Protein AF-A0A439V0Y8-F1 (afdb_monomer_lite)

Radius of gyration: 28.92 Å; chains: 1; bounding box: 135×44×62 Å

Sequence (377 aa):
MAKAGSPAAAAAKPGKGKKSKKAKKAPLSSTEKAANKLKADHRAAIRSSFTKAGFHRVTGVSDREFTYENQKTDLDDVFVYENVVVLAEYTCAQASNVGDHLKLKKHIYDKILADPEAFLTFLAAKFPASADQLASGYHVQQTIVKILYCSRYDFEEKYKINVPAPVYMDYAAVRYFAAVSDAVRKSSRFELLHFLAIDDSQVGVNGKIDVATPSKNYSGSLLPEAHSHFDKGFKIVTFYADPDALLRTSYVLRKDGWRDSMNLYQRMISKSKVEAIRTYLKKQKRVFINNIIVTLPPEVQPLNKKLETVDSATLKQTAPVTIKLPDRPNSIGIVDGQHRVFAYHETDNDDSQIALLRVQQNLLVTGIIYPSNLPDI

Foldseek 3Di:
DDDDDDDDDDDDDDDDDDDPDDPDPDDDDPVRVVVVVLQVVLVCLQVLLLVLLPWDKQPPQAPDWDADPNQIDGFRIWTDDQLEIEGEDEDADDQVCVLVVLVSCLVVLVVCVVCVLVVLVVSCVVRVVRNCVNNVLEDSVLHHYAYEYEYADDYDCVSCVVRVRHQYCYNLNSVQSSQVSLQQGNLCNLVVCVSSVHFQQSGDDPSDRDPDFDKDKWKWKWAAPVVVPDPPQKIKIKTWDFLVLCSFAEDEAAPSHPDDDPPQHDHRRDNVLLVVLLVVCVVVVDADPDAFEKEAELPWFWADPVRDGDDSNPDPGMDITMTIGGSHYHGIYTSDDVSVSSSLHAGPPGDPSSVVSRGPDIHIYIYIRDHPPDDDD

pLDDT: mean 87.05, std 14.92, range [29.89, 98.56]

Structure (mmCIF, N/CA/C/O backbone):
data_AF-A0A439V0Y8-F1
#
_entry.id   AF-A0A439V0Y8-F1
#
loop_
_atom_site.group_PDB
_atom_site.id
_atom_site.type_symbol
_atom_site.label_atom_id
_atom_site.label_alt_id
_atom_site.label_comp_id
_atom_site.label_asym_id
_atom_site.label_entity_id
_atom_site.label_seq_id
_atom_site.pdbx_PDB_ins_code
_atom_site.Cartn_x
_atom_site.Cartn_y
_atom_site.Cartn_z
_atom_site.occupancy
_atom_site.B_iso_or_equiv
_atom_site.auth_seq_id
_atom_site.auth_comp_id
_atom_site.auth_asym_id
_atom_site.auth_atom_id
_atom_site.pdbx_PDB_model_num
ATOM 1 N N . MET A 1 1 ? 101.087 -8.012 -28.545 1.00 41.88 1 MET A N 1
ATOM 2 C CA . MET A 1 1 ? 100.286 -6.792 -28.296 1.00 41.88 1 MET A CA 1
ATOM 3 C C . MET A 1 1 ? 98.825 -7.187 -28.182 1.00 41.88 1 MET A C 1
ATOM 5 O O . MET A 1 1 ? 98.369 -8.027 -28.941 1.00 41.88 1 MET A O 1
ATOM 9 N N . ALA A 1 2 ? 98.165 -6.678 -27.149 1.00 31.83 2 ALA A N 1
ATOM 10 C CA . ALA A 1 2 ? 96.902 -7.159 -26.604 1.00 31.83 2 ALA A CA 1
ATOM 11 C C . ALA A 1 2 ? 95.646 -6.589 -27.288 1.00 31.83 2 ALA A C 1
ATOM 13 O O . ALA A 1 2 ? 95.679 -5.454 -27.756 1.00 31.83 2 ALA A O 1
ATOM 14 N N . LYS A 1 3 ? 94.546 -7.356 -27.170 1.00 32.69 3 LYS A N 1
ATOM 15 C CA . LYS A 1 3 ? 93.137 -6.995 -26.842 1.00 32.69 3 LYS A CA 1
ATOM 16 C C . LYS A 1 3 ? 92.160 -7.722 -27.784 1.00 32.69 3 LYS A C 1
ATOM 18 O O . LYS A 1 3 ? 92.264 -7.556 -28.986 1.00 32.69 3 LYS A O 1
ATOM 23 N N . ALA A 1 4 ? 91.316 -8.667 -27.356 1.00 31.48 4 ALA A N 1
ATOM 24 C CA . ALA A 1 4 ? 90.328 -8.748 -26.262 1.00 31.48 4 ALA A CA 1
ATOM 25 C C . ALA A 1 4 ? 88.888 -8.542 -26.779 1.00 31.48 4 ALA A C 1
ATOM 27 O O . ALA A 1 4 ? 88.568 -7.475 -27.286 1.00 31.48 4 ALA A O 1
ATOM 28 N N . GLY A 1 5 ? 88.031 -9.548 -26.539 1.00 29.89 5 GLY A N 1
ATOM 29 C CA . GLY A 1 5 ? 86.598 -9.375 -26.254 1.00 29.89 5 GLY A CA 1
ATOM 30 C C . GLY A 1 5 ? 85.593 -9.614 -27.391 1.00 29.89 5 GLY A C 1
ATOM 31 O O . GLY A 1 5 ? 85.308 -8.712 -28.165 1.00 29.89 5 GLY A O 1
ATOM 32 N N . SER A 1 6 ? 84.946 -10.787 -27.397 1.00 36.81 6 SER A N 1
ATOM 33 C CA . SER A 1 6 ? 83.534 -10.920 -27.830 1.00 36.81 6 SER A CA 1
ATOM 34 C C . SER A 1 6 ? 82.614 -10.230 -26.798 1.00 36.81 6 SER A C 1
ATOM 36 O O . SER A 1 6 ? 83.025 -10.159 -25.635 1.00 36.81 6 SER A O 1
ATOM 38 N N . PRO A 1 7 ? 81.391 -9.751 -27.141 1.00 39.28 7 PRO A N 1
ATOM 39 C CA . PRO A 1 7 ? 80.228 -10.656 -27.101 1.00 39.28 7 PRO A CA 1
ATOM 40 C C . PRO A 1 7 ? 79.014 -10.325 -28.014 1.00 39.28 7 PRO A C 1
ATOM 42 O O . PRO A 1 7 ? 78.743 -9.187 -28.369 1.00 39.28 7 PRO A O 1
ATOM 45 N N . ALA A 1 8 ? 78.264 -11.393 -28.304 1.00 31.92 8 ALA A N 1
ATOM 46 C CA . ALA A 1 8 ? 76.804 -11.573 -28.238 1.00 31.92 8 ALA A CA 1
ATOM 47 C C . ALA A 1 8 ? 75.790 -10.585 -28.874 1.00 31.92 8 ALA A C 1
ATOM 49 O O . ALA A 1 8 ? 75.798 -9.372 -28.698 1.00 31.92 8 ALA A O 1
ATOM 50 N N . ALA A 1 9 ? 74.807 -11.229 -29.512 1.00 41.31 9 ALA A N 1
ATOM 51 C CA . ALA A 1 9 ? 73.565 -10.756 -30.113 1.00 41.31 9 ALA A CA 1
ATOM 52 C C . ALA A 1 9 ? 72.772 -9.670 -29.355 1.00 41.31 9 ALA A C 1
ATOM 54 O O . ALA A 1 9 ? 72.551 -9.757 -28.148 1.00 41.31 9 ALA A O 1
ATOM 55 N N . ALA A 1 10 ? 72.177 -8.748 -30.123 1.00 31.84 10 ALA A N 1
ATOM 56 C CA . ALA A 1 10 ? 71.042 -7.936 -29.695 1.00 31.84 10 ALA A CA 1
ATOM 57 C C . ALA A 1 10 ? 69.907 -8.035 -30.727 1.00 31.84 10 ALA A C 1
ATOM 59 O O . ALA A 1 10 ? 69.992 -7.516 -31.838 1.00 31.84 10 ALA A O 1
ATOM 60 N N . ALA A 1 11 ? 68.835 -8.725 -30.336 1.00 35.97 11 ALA A N 1
ATOM 61 C CA . ALA A 1 11 ? 67.576 -8.788 -31.062 1.00 35.97 11 ALA A CA 1
ATOM 62 C C . ALA A 1 11 ? 66.934 -7.393 -31.171 1.00 35.97 11 ALA A C 1
ATOM 64 O O . ALA A 1 11 ? 66.823 -6.659 -30.184 1.00 35.97 11 ALA A O 1
ATOM 65 N N . ALA A 1 12 ? 66.475 -7.043 -32.373 1.00 35.25 12 ALA A N 1
ATOM 66 C CA . ALA A 1 12 ? 65.713 -5.829 -32.629 1.00 35.25 12 ALA A CA 1
ATOM 67 C C . ALA A 1 12 ? 64.379 -5.864 -31.860 1.00 35.25 12 ALA A C 1
ATOM 69 O O . ALA A 1 12 ? 63.545 -6.747 -32.060 1.00 35.25 12 ALA A O 1
ATOM 70 N N . LYS A 1 13 ? 64.168 -4.892 -30.966 1.00 37.91 13 LYS A N 1
ATOM 71 C CA . LYS A 1 13 ? 62.886 -4.689 -30.277 1.00 37.91 13 LYS A CA 1
ATOM 72 C C . LYS A 1 13 ? 61.841 -4.163 -31.275 1.00 37.91 13 LYS A C 1
ATOM 74 O O . LYS A 1 13 ? 62.128 -3.178 -31.956 1.00 37.91 13 LYS A O 1
ATOM 79 N N . PRO A 1 14 ? 60.622 -4.728 -31.329 1.00 37.47 14 PRO A N 1
ATOM 80 C CA . PRO A 1 14 ? 59.559 -4.182 -32.159 1.00 37.47 14 PRO A CA 1
ATOM 81 C C . PRO A 1 14 ? 59.092 -2.840 -31.584 1.00 37.47 14 PRO A C 1
ATOM 83 O O . PRO A 1 14 ? 58.944 -2.671 -30.368 1.00 37.47 14 PRO A O 1
ATOM 86 N N . GLY A 1 15 ? 58.886 -1.869 -32.474 1.00 37.38 15 GLY A N 1
ATOM 87 C CA . GLY A 1 15 ? 58.428 -0.527 -32.137 1.00 37.38 15 GLY A CA 1
ATOM 88 C C . GLY A 1 15 ? 57.131 -0.560 -31.328 1.00 37.38 15 GLY A C 1
ATOM 89 O O . GLY A 1 15 ? 56.144 -1.182 -31.717 1.00 37.38 15 GLY A O 1
ATOM 90 N N . LYS A 1 16 ? 57.125 0.133 -30.184 1.00 38.41 16 LYS A N 1
ATOM 91 C CA . LYS A 1 16 ? 55.917 0.364 -29.388 1.00 38.41 16 LYS A CA 1
ATOM 92 C C . LYS A 1 16 ? 54.909 1.150 -30.230 1.00 38.41 16 LYS A C 1
ATOM 94 O O . LYS A 1 16 ? 55.058 2.358 -30.408 1.00 38.41 16 LYS A O 1
ATOM 99 N N . GLY A 1 17 ? 53.863 0.474 -30.700 1.00 39.12 17 GLY A N 1
ATOM 100 C CA . GLY A 1 17 ? 52.681 1.117 -31.262 1.00 39.12 17 GLY A CA 1
ATOM 101 C C . GLY A 1 17 ? 52.111 2.142 -30.277 1.00 39.12 17 GLY A C 1
ATOM 102 O O . GLY A 1 17 ? 51.883 1.840 -29.101 1.00 39.12 17 GLY A O 1
ATOM 103 N N . LYS A 1 18 ? 51.908 3.377 -30.748 1.00 38.91 18 LYS A N 1
ATOM 104 C CA . LYS A 1 18 ? 51.221 4.441 -30.007 1.00 38.91 18 LYS A CA 1
ATOM 105 C C . LYS A 1 18 ? 49.817 3.953 -29.634 1.00 38.91 18 LYS A C 1
ATOM 107 O O . LYS A 1 18 ? 48.936 3.895 -30.486 1.00 38.91 18 LYS A O 1
ATOM 112 N N . LYS A 1 19 ? 49.589 3.639 -28.354 1.00 41.72 19 LYS A N 1
ATOM 113 C CA . LYS A 1 19 ? 48.233 3.487 -27.804 1.00 41.72 19 LYS A CA 1
ATOM 114 C C . LYS A 1 19 ? 47.499 4.816 -27.992 1.00 41.72 19 LYS A C 1
ATOM 116 O O . LYS A 1 19 ? 47.933 5.831 -27.441 1.00 41.72 19 LYS A O 1
ATOM 121 N N . SER A 1 20 ? 46.415 4.821 -28.766 1.00 43.22 20 SER A N 1
ATOM 122 C CA . SER A 1 20 ? 45.547 5.993 -28.870 1.00 43.22 20 SER A CA 1
ATOM 123 C C . SER A 1 20 ? 44.992 6.308 -27.477 1.00 43.22 20 SER A C 1
ATOM 125 O O . SER A 1 20 ? 44.456 5.446 -26.775 1.00 43.22 20 SER A O 1
ATOM 127 N N . LYS A 1 21 ? 45.196 7.543 -27.010 1.00 47.03 21 LYS A N 1
ATOM 128 C CA . LYS A 1 21 ? 44.578 8.014 -25.769 1.00 47.03 21 LYS A CA 1
ATOM 129 C C . LYS A 1 21 ? 43.072 8.072 -26.026 1.00 47.03 21 LYS A C 1
ATOM 131 O O . LYS A 1 21 ? 42.639 8.869 -26.853 1.00 47.03 21 LYS A O 1
ATOM 136 N N . LYS A 1 22 ? 42.282 7.243 -25.327 1.00 48.62 22 LYS A N 1
ATOM 137 C CA . LYS A 1 22 ? 40.817 7.395 -25.273 1.00 48.62 22 LYS A CA 1
ATOM 138 C C . LYS A 1 22 ? 40.512 8.855 -24.933 1.00 48.62 22 LYS A C 1
ATOM 140 O O . LYS A 1 22 ? 40.954 9.341 -23.890 1.00 48.62 22 LYS A O 1
ATOM 145 N N . ALA A 1 23 ? 39.804 9.544 -25.825 1.00 51.31 23 ALA A N 1
ATOM 146 C CA . ALA A 1 23 ? 39.348 10.905 -25.594 1.00 51.31 23 ALA A CA 1
ATOM 147 C C . ALA A 1 23 ? 38.580 10.949 -24.263 1.00 51.31 23 ALA A C 1
ATOM 149 O O . ALA A 1 23 ? 37.677 10.139 -24.032 1.00 51.31 23 ALA A O 1
ATOM 150 N N . LYS A 1 24 ? 38.976 11.850 -23.356 1.00 54.78 24 LYS A N 1
ATOM 151 C CA . LYS A 1 24 ? 38.231 12.080 -22.113 1.00 54.78 24 LYS A CA 1
ATOM 152 C C . LYS A 1 24 ? 36.842 12.582 -22.512 1.00 54.78 24 LYS A C 1
ATOM 154 O O . LYS A 1 24 ? 36.755 13.576 -23.228 1.00 54.78 24 LYS A O 1
ATOM 159 N N . LYS A 1 25 ? 35.779 11.888 -22.082 1.00 66.94 25 LYS A N 1
ATOM 160 C CA . LYS A 1 25 ? 34.396 12.351 -22.283 1.00 66.94 25 LYS A CA 1
ATOM 161 C C . LYS A 1 25 ? 34.287 13.789 -21.771 1.00 66.94 25 LYS A C 1
ATOM 163 O O . LYS A 1 25 ? 34.752 14.072 -20.665 1.00 66.94 25 LYS A O 1
ATOM 168 N N . ALA A 1 26 ? 33.714 14.672 -22.589 1.00 73.31 26 ALA A N 1
ATOM 169 C CA . ALA A 1 26 ? 33.469 16.054 -22.202 1.00 73.31 26 ALA A CA 1
ATOM 170 C C . ALA A 1 26 ? 32.629 16.093 -20.909 1.00 73.31 26 ALA A C 1
ATOM 172 O O . ALA A 1 26 ? 31.760 15.233 -20.723 1.00 73.31 26 ALA A O 1
ATOM 173 N N . PRO A 1 27 ? 32.903 17.032 -19.988 1.00 77.06 27 PRO A N 1
ATOM 174 C CA . PRO A 1 27 ? 32.105 17.173 -18.780 1.00 77.06 27 PRO A CA 1
ATOM 175 C C . PRO A 1 27 ? 30.655 17.509 -19.150 1.00 77.06 27 PRO A C 1
ATOM 177 O O . PRO A 1 27 ? 30.419 18.364 -19.999 1.00 77.06 27 PRO A O 1
ATOM 180 N N . LEU A 1 28 ? 29.699 16.840 -18.497 1.00 80.12 28 LEU A N 1
ATOM 181 C CA . LEU A 1 28 ? 28.264 17.073 -18.695 1.00 80.12 28 LEU A CA 1
ATOM 182 C C . LEU A 1 28 ? 27.918 18.553 -18.484 1.00 80.12 28 LEU A C 1
ATOM 184 O O . LEU A 1 28 ? 28.379 19.175 -17.513 1.00 80.12 28 LEU A O 1
ATOM 188 N N . SER A 1 29 ? 27.064 19.082 -19.354 1.00 86.00 29 SER A N 1
ATOM 189 C CA . SER A 1 29 ? 26.500 20.425 -19.231 1.00 86.00 29 SER A CA 1
ATOM 190 C C . SER A 1 29 ? 25.602 20.550 -17.988 1.00 86.00 29 SER A C 1
ATOM 192 O O . SER A 1 29 ? 25.205 19.559 -17.367 1.00 86.00 29 SER A O 1
ATOM 194 N N . SER A 1 30 ? 25.291 21.781 -17.574 1.00 85.50 30 SER A N 1
ATOM 195 C CA . SER A 1 30 ? 24.415 22.040 -16.419 1.00 85.50 30 SER A CA 1
ATOM 196 C C . SER A 1 30 ? 23.004 21.472 -16.614 1.00 85.50 30 SER A C 1
ATOM 198 O O . SER A 1 30 ? 22.432 20.922 -15.673 1.00 85.50 30 SER A O 1
ATOM 200 N N . THR A 1 31 ? 22.472 21.539 -17.835 1.00 85.75 31 THR A N 1
ATOM 201 C CA . THR A 1 31 ? 21.151 21.011 -18.200 1.00 85.75 31 THR A CA 1
ATOM 202 C C . THR A 1 31 ? 21.127 19.483 -18.185 1.00 85.75 31 THR A C 1
ATOM 204 O O . THR A 1 31 ? 20.217 18.893 -17.605 1.00 85.75 31 THR A O 1
ATOM 207 N N . GLU A 1 32 ? 22.161 18.823 -18.715 1.00 87.44 32 GLU A N 1
ATOM 208 C CA . GLU A 1 32 ? 22.295 17.361 -18.645 1.00 87.44 32 GLU A CA 1
ATOM 209 C C . GLU A 1 32 ? 22.434 16.867 -17.200 1.00 87.44 32 GLU A C 1
ATOM 211 O O . GLU A 1 32 ? 21.834 15.861 -16.820 1.00 87.44 32 GLU A O 1
ATOM 216 N N . LYS A 1 33 ? 23.181 17.594 -16.357 1.00 89.81 33 LYS A N 1
ATOM 217 C CA . LYS A 1 33 ? 23.285 17.290 -14.920 1.00 89.81 33 LYS A CA 1
ATOM 218 C C . LYS A 1 33 ? 21.932 17.396 -14.220 1.00 89.81 33 LYS A C 1
ATOM 220 O O . LYS A 1 33 ? 21.594 16.509 -13.439 1.00 89.81 33 LYS A O 1
ATOM 225 N N . ALA A 1 34 ? 21.157 18.442 -14.506 1.00 89.94 34 ALA A N 1
ATOM 226 C CA . ALA A 1 34 ? 19.824 18.620 -13.939 1.00 89.94 34 ALA A CA 1
ATOM 227 C C . ALA A 1 34 ? 18.859 17.506 -14.383 1.00 89.94 34 ALA A C 1
ATOM 229 O O . ALA A 1 34 ? 18.165 16.932 -13.545 1.00 89.94 34 ALA A O 1
ATOM 230 N N . ALA A 1 35 ? 18.870 17.134 -15.667 1.00 89.19 35 ALA A N 1
ATOM 231 C CA . ALA A 1 35 ? 18.051 16.041 -16.193 1.00 89.19 35 ALA A CA 1
ATOM 232 C C . ALA A 1 35 ? 18.428 14.679 -15.582 1.00 89.19 35 ALA A C 1
ATOM 234 O O . ALA A 1 35 ? 17.552 13.906 -15.193 1.00 89.19 35 ALA A O 1
ATOM 235 N N . ASN A 1 36 ? 19.726 14.397 -15.433 1.00 92.12 36 ASN A N 1
ATOM 236 C CA . ASN A 1 36 ? 20.199 13.172 -14.786 1.00 92.12 36 ASN A CA 1
ATOM 237 C C . ASN A 1 36 ? 19.818 13.127 -13.304 1.00 92.12 36 ASN A C 1
ATOM 239 O O . ASN A 1 36 ? 19.394 12.081 -12.815 1.00 92.12 36 ASN A O 1
ATOM 243 N N . LYS A 1 37 ? 19.918 14.262 -12.600 1.00 94.38 37 LYS A N 1
ATOM 244 C CA . LYS A 1 37 ? 19.473 14.377 -11.210 1.00 94.38 37 LYS A CA 1
ATOM 245 C C . LYS A 1 37 ? 17.972 14.122 -11.087 1.00 94.38 37 LYS A C 1
ATOM 247 O O . LYS A 1 37 ? 17.573 13.346 -10.232 1.00 94.38 37 LYS A O 1
ATOM 252 N N . LEU A 1 38 ? 17.156 14.700 -11.969 1.00 94.06 38 LEU A N 1
ATOM 253 C CA . LEU A 1 38 ? 15.709 14.487 -11.973 1.00 94.06 38 LEU A CA 1
ATOM 254 C C . LEU A 1 38 ? 15.348 13.003 -12.141 1.00 94.06 38 LEU A C 1
ATOM 256 O O . LEU A 1 38 ? 14.541 12.481 -11.374 1.00 94.06 38 LEU A O 1
ATOM 260 N N . LYS A 1 39 ? 15.972 12.318 -13.109 1.00 94.12 39 LYS A N 1
ATOM 261 C CA . LYS A 1 39 ? 15.781 10.875 -13.330 1.00 94.12 39 LYS A CA 1
ATOM 262 C C . LYS A 1 39 ? 16.205 10.057 -12.110 1.00 94.12 39 LYS A C 1
ATOM 264 O O . LYS A 1 39 ? 15.483 9.154 -11.695 1.00 94.12 39 LYS A O 1
ATOM 269 N N . ALA A 1 40 ? 17.359 10.387 -11.528 1.00 95.50 40 ALA A N 1
ATOM 270 C CA . ALA A 1 40 ? 17.870 9.713 -10.341 1.00 95.50 40 ALA A CA 1
ATOM 271 C C . ALA A 1 40 ? 16.945 9.904 -9.131 1.00 95.50 40 ALA A C 1
ATOM 273 O O . ALA A 1 40 ? 16.635 8.928 -8.455 1.00 95.50 40 ALA A O 1
ATOM 274 N N . ASP A 1 41 ? 16.464 11.126 -8.894 1.00 96.50 41 ASP A N 1
ATOM 275 C CA . ASP A 1 41 ? 15.573 11.456 -7.781 1.00 96.50 41 ASP A CA 1
ATOM 276 C C . ASP A 1 41 ? 14.203 10.757 -7.944 1.00 96.50 41 ASP A C 1
ATOM 278 O O . ASP A 1 41 ? 13.678 10.207 -6.974 1.00 96.50 41 ASP A O 1
ATOM 282 N N . HIS A 1 42 ? 13.653 10.700 -9.167 1.00 97.12 42 HIS A N 1
ATOM 283 C CA . HIS A 1 42 ? 12.411 9.965 -9.476 1.00 97.12 42 HIS A CA 1
ATOM 284 C C . HIS A 1 42 ? 12.561 8.461 -9.214 1.00 97.12 42 HIS A C 1
ATOM 286 O O . HIS A 1 42 ? 11.794 7.878 -8.447 1.00 97.12 42 HIS A O 1
ATOM 292 N N . ARG A 1 43 ? 13.616 7.846 -9.765 1.00 96.94 43 ARG A N 1
ATOM 293 C CA . ARG A 1 43 ? 13.934 6.423 -9.560 1.00 96.94 43 ARG A CA 1
ATOM 294 C C . ARG A 1 43 ? 14.192 6.102 -8.089 1.00 96.94 43 ARG A C 1
ATOM 296 O O . ARG A 1 43 ? 13.756 5.064 -7.598 1.00 96.94 43 ARG A O 1
ATOM 303 N N . ALA A 1 44 ? 14.883 6.984 -7.369 1.00 97.62 44 ALA A N 1
ATOM 304 C CA . ALA A 1 44 ? 15.159 6.817 -5.947 1.00 97.62 44 ALA A CA 1
ATOM 305 C C . ALA A 1 44 ? 13.882 6.863 -5.101 1.00 97.62 44 ALA A C 1
ATOM 307 O O . ALA A 1 44 ? 13.757 6.059 -4.180 1.00 97.62 44 ALA A O 1
ATOM 308 N N . ALA A 1 45 ? 12.935 7.753 -5.418 1.00 97.88 45 ALA A N 1
ATOM 309 C CA . ALA A 1 45 ? 11.658 7.823 -4.714 1.00 97.88 45 ALA A CA 1
ATOM 310 C C . ALA A 1 45 ? 10.888 6.499 -4.827 1.00 97.88 45 ALA A C 1
ATOM 312 O O . ALA A 1 45 ? 10.530 5.923 -3.802 1.00 97.88 45 ALA A O 1
ATOM 313 N N . ILE A 1 46 ? 10.739 5.971 -6.046 1.00 98.25 46 ILE A N 1
ATOM 314 C CA . ILE A 1 46 ? 10.004 4.722 -6.307 1.00 98.25 46 ILE A CA 1
ATOM 315 C C . ILE A 1 46 ? 10.695 3.531 -5.642 1.00 98.25 46 ILE A C 1
ATOM 317 O O . ILE A 1 46 ? 10.079 2.813 -4.856 1.00 98.25 46 ILE A O 1
ATOM 321 N N . ARG A 1 47 ? 12.005 3.362 -5.872 1.00 97.88 47 ARG A N 1
ATOM 322 C CA . ARG A 1 47 ? 12.794 2.303 -5.223 1.00 97.88 47 ARG A CA 1
ATOM 323 C C . ARG A 1 47 ? 12.664 2.353 -3.708 1.00 97.88 47 ARG A C 1
ATOM 325 O O . ARG A 1 47 ? 12.466 1.322 -3.076 1.00 97.88 47 ARG A O 1
ATOM 332 N N . SER A 1 48 ? 12.766 3.549 -3.129 1.00 97.19 48 SER A N 1
ATOM 333 C CA . SER A 1 48 ? 12.658 3.727 -1.686 1.00 97.19 48 SER A CA 1
ATOM 334 C C . SER A 1 48 ? 11.278 3.328 -1.172 1.00 97.19 48 SER A C 1
ATOM 336 O O . SER A 1 48 ? 11.213 2.685 -0.127 1.00 97.19 48 SER A O 1
ATOM 338 N N . SER A 1 49 ? 10.204 3.652 -1.899 1.00 97.94 49 SER A N 1
ATOM 339 C CA . SER A 1 49 ? 8.842 3.247 -1.544 1.00 97.94 49 SER A CA 1
ATOM 340 C C . SER A 1 49 ? 8.674 1.734 -1.497 1.00 97.94 49 SER A C 1
ATOM 342 O O . SER A 1 49 ? 8.233 1.208 -0.477 1.00 97.94 49 SER A O 1
ATOM 344 N N . PHE A 1 50 ? 9.093 1.034 -2.553 1.00 98.19 50 PHE A N 1
ATOM 345 C CA . PHE A 1 50 ? 9.003 -0.425 -2.629 1.00 98.19 50 PHE A CA 1
ATOM 346 C C . PHE A 1 50 ? 9.867 -1.107 -1.563 1.00 98.19 50 PHE A C 1
ATOM 348 O O . PHE A 1 50 ? 9.370 -1.947 -0.814 1.00 98.19 50 PHE A O 1
ATOM 355 N N . THR A 1 51 ? 11.128 -0.691 -1.408 1.00 97.06 51 THR A N 1
ATOM 356 C CA . THR A 1 51 ? 12.019 -1.257 -0.384 1.00 97.06 51 THR A CA 1
ATOM 357 C C . THR A 1 51 ? 11.484 -1.038 1.027 1.00 97.06 51 THR A C 1
ATOM 359 O O . THR A 1 51 ? 11.441 -1.976 1.812 1.00 97.06 51 THR A O 1
ATOM 362 N N . LYS A 1 52 ? 11.006 0.168 1.356 1.00 97.00 52 LYS A N 1
ATOM 363 C CA . LYS A 1 52 ? 10.431 0.448 2.683 1.00 97.00 52 LYS A CA 1
ATOM 364 C C . LYS A 1 52 ? 9.136 -0.317 2.937 1.00 97.00 52 LYS A C 1
ATOM 366 O O . LYS A 1 52 ? 8.852 -0.598 4.095 1.00 97.00 52 LYS A O 1
ATOM 371 N N . ALA A 1 53 ? 8.371 -0.647 1.897 1.00 96.62 53 ALA A N 1
ATOM 372 C CA . ALA A 1 53 ? 7.205 -1.522 1.990 1.00 96.62 53 ALA A CA 1
ATOM 373 C C . ALA A 1 53 ? 7.585 -3.010 2.175 1.00 96.62 53 ALA A C 1
ATOM 375 O O . ALA A 1 53 ? 6.731 -3.823 2.523 1.00 96.62 53 ALA A O 1
ATOM 376 N N . GLY A 1 54 ? 8.860 -3.374 2.013 1.00 95.69 54 GLY A N 1
ATOM 377 C CA . GLY A 1 54 ? 9.360 -4.740 2.181 1.00 95.69 54 GLY A CA 1
ATOM 378 C C . GLY A 1 54 ? 9.543 -5.514 0.875 1.00 95.69 54 GLY A C 1
ATOM 379 O O . GLY A 1 54 ? 9.825 -6.705 0.932 1.00 95.69 54 GLY A O 1
ATOM 380 N N . PHE A 1 55 ? 9.413 -4.871 -0.289 1.00 97.25 55 PHE A N 1
ATOM 381 C CA . PHE A 1 55 ? 9.794 -5.493 -1.558 1.00 97.25 55 PHE A CA 1
ATOM 382 C C . PHE A 1 55 ? 11.317 -5.490 -1.712 1.00 97.25 55 PHE A C 1
ATOM 384 O O . PHE A 1 55 ? 11.973 -4.464 -1.495 1.00 97.25 55 PHE A O 1
ATOM 391 N N . HIS A 1 56 ? 11.892 -6.590 -2.188 1.00 95.88 56 HIS A N 1
ATOM 392 C CA . HIS A 1 56 ? 13.279 -6.610 -2.639 1.00 95.88 56 HIS A CA 1
ATOM 393 C C . HIS A 1 56 ? 13.376 -6.272 -4.122 1.00 95.88 56 HIS A C 1
ATOM 395 O O . HIS A 1 56 ? 12.518 -6.613 -4.931 1.00 95.88 56 HIS A O 1
ATOM 401 N N . ARG A 1 57 ? 14.453 -5.584 -4.496 1.00 97.06 57 ARG A N 1
ATOM 402 C CA . ARG A 1 57 ? 14.754 -5.267 -5.893 1.00 97.06 57 ARG A CA 1
ATOM 403 C C . ARG A 1 57 ? 15.637 -6.361 -6.475 1.00 97.06 57 ARG A C 1
ATOM 405 O O . ARG A 1 57 ? 16.728 -6.595 -5.955 1.00 97.06 57 ARG A O 1
ATOM 412 N N . VAL A 1 58 ? 15.204 -6.974 -7.569 1.00 97.19 58 VAL A N 1
ATOM 413 C CA . VAL A 1 58 ? 15.963 -8.017 -8.261 1.00 97.19 58 VAL A CA 1
ATOM 414 C C . VAL A 1 58 ? 17.221 -7.408 -8.867 1.00 97.19 58 VAL A C 1
ATOM 416 O O . VAL A 1 58 ? 17.188 -6.456 -9.651 1.00 97.19 58 VAL A O 1
ATOM 419 N N . THR A 1 59 ? 18.366 -7.955 -8.486 1.00 94.56 59 THR A N 1
ATOM 420 C CA . THR A 1 59 ? 19.667 -7.522 -8.997 1.00 94.56 59 THR A CA 1
ATOM 421 C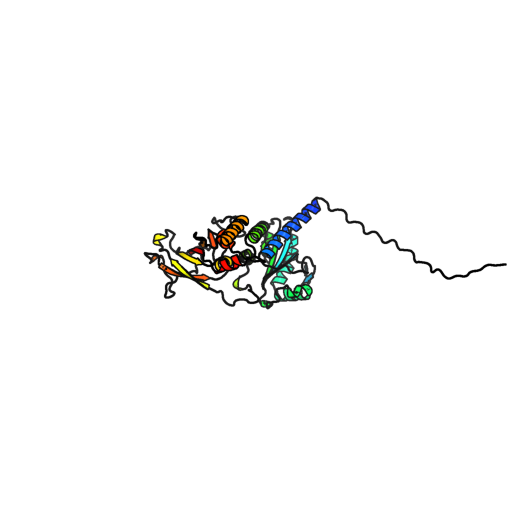 C . THR A 1 59 ? 19.966 -8.198 -10.331 1.00 94.56 59 THR A C 1
ATOM 423 O O . THR A 1 59 ? 19.538 -9.319 -10.569 1.00 94.56 59 THR A O 1
ATOM 426 N N . GLY A 1 60 ? 20.697 -7.533 -11.229 1.00 91.94 60 GLY A N 1
ATOM 427 C CA . GLY A 1 60 ? 21.157 -8.143 -12.485 1.00 91.94 60 GLY A CA 1
ATOM 428 C C . GLY A 1 60 ? 20.153 -8.170 -13.646 1.00 91.94 60 GLY A C 1
ATOM 429 O O . GLY A 1 60 ? 20.556 -8.583 -14.730 1.00 91.94 60 GLY A O 1
ATOM 430 N N . VAL A 1 61 ? 18.918 -7.691 -13.455 1.00 92.94 61 VAL A N 1
ATOM 431 C CA . VAL A 1 61 ? 17.896 -7.554 -14.519 1.00 92.94 61 VAL A CA 1
ATOM 432 C C . VAL A 1 61 ? 17.738 -6.100 -14.985 1.00 92.94 61 VAL A C 1
ATOM 434 O O . VAL A 1 61 ? 17.610 -5.859 -16.180 1.00 92.94 61 VAL A O 1
ATOM 437 N N . SER A 1 62 ? 17.806 -5.136 -14.059 1.00 92.50 62 SER A N 1
ATOM 438 C CA . SER A 1 62 ? 17.637 -3.699 -14.331 1.00 92.50 62 SER A CA 1
ATOM 439 C C . SER A 1 62 ? 18.472 -3.191 -15.507 1.00 92.50 62 SER A C 1
ATOM 441 O O . SER A 1 62 ? 19.684 -3.427 -15.552 1.00 92.50 62 SER A O 1
ATOM 443 N N . ASP A 1 63 ? 17.830 -2.432 -16.395 1.00 91.81 63 ASP A N 1
ATOM 444 C CA . ASP A 1 63 ? 18.421 -1.751 -17.552 1.00 91.81 63 ASP A CA 1
ATOM 445 C C . ASP A 1 63 ? 19.172 -2.700 -18.516 1.00 91.81 63 ASP A C 1
ATOM 447 O O . ASP A 1 63 ? 20.083 -2.283 -19.240 1.00 91.81 63 ASP A O 1
ATOM 451 N N . ARG A 1 64 ? 18.848 -4.004 -18.509 1.00 94.12 64 ARG A N 1
ATOM 452 C CA . ARG A 1 64 ? 19.425 -4.986 -19.436 1.00 94.12 64 ARG A CA 1
ATOM 453 C C . ARG A 1 64 ? 18.450 -5.310 -20.553 1.00 94.12 64 ARG A C 1
ATOM 455 O O . ARG A 1 64 ? 17.363 -5.822 -20.308 1.00 94.12 64 ARG A O 1
ATOM 462 N N . GLU A 1 65 ? 18.891 -5.089 -21.786 1.00 94.44 65 GLU A N 1
ATOM 463 C CA . GLU A 1 65 ? 18.108 -5.446 -22.963 1.00 94.44 65 GLU A CA 1
ATOM 464 C C . GLU A 1 65 ? 17.952 -6.969 -23.098 1.00 94.44 65 GLU A C 1
ATOM 466 O O . GLU A 1 65 ? 18.906 -7.745 -22.956 1.00 94.44 65 GLU A O 1
ATOM 471 N N . PHE A 1 66 ? 16.747 -7.398 -23.449 1.00 94.69 66 PHE A N 1
ATOM 472 C CA . PHE A 1 66 ? 16.426 -8.766 -23.827 1.00 94.69 66 PHE A CA 1
ATOM 473 C C . PHE A 1 66 ? 15.425 -8.779 -24.985 1.00 94.69 66 PHE A C 1
ATOM 475 O O . PHE A 1 66 ? 14.891 -7.753 -25.403 1.00 94.69 66 PHE A O 1
ATOM 482 N N . THR A 1 67 ? 15.197 -9.960 -25.549 1.00 95.06 67 THR A N 1
ATOM 483 C CA . THR A 1 67 ? 14.187 -10.173 -26.586 1.00 95.06 67 THR A CA 1
ATOM 484 C C . THR A 1 67 ? 13.261 -11.272 -26.111 1.00 95.06 67 THR A C 1
ATOM 486 O O . THR A 1 67 ? 13.724 -12.385 -25.876 1.00 95.06 67 THR A O 1
ATOM 489 N N . TYR A 1 68 ? 11.982 -10.947 -25.956 1.00 94.88 68 TYR A N 1
ATOM 490 C CA . TYR A 1 68 ? 10.933 -11.891 -25.584 1.00 94.88 68 TYR A CA 1
ATOM 491 C C . TYR A 1 68 ? 9.922 -11.950 -26.724 1.00 94.88 68 TYR A C 1
ATOM 493 O O . TYR A 1 68 ? 9.428 -10.914 -27.165 1.00 94.88 68 TYR A O 1
ATOM 501 N N . GLU A 1 69 ? 9.695 -13.146 -27.267 1.00 92.31 69 GLU A N 1
ATOM 502 C CA . GLU A 1 69 ? 8.815 -13.375 -28.421 1.00 92.31 69 GLU A CA 1
ATOM 503 C C . GLU A 1 69 ? 8.988 -12.354 -29.566 1.00 92.31 69 GLU A C 1
ATOM 505 O O . GLU A 1 69 ? 8.031 -11.708 -30.015 1.00 92.31 69 GLU A O 1
ATOM 510 N N . ASN A 1 70 ? 10.236 -12.190 -30.016 1.00 90.25 70 ASN A N 1
ATOM 511 C CA . ASN A 1 70 ? 10.647 -11.273 -31.087 1.00 90.25 70 ASN A CA 1
ATOM 512 C C . ASN A 1 70 ? 10.456 -9.774 -30.789 1.00 90.25 70 ASN A C 1
ATOM 514 O O . ASN A 1 70 ? 10.615 -8.953 -31.688 1.00 90.25 70 ASN A O 1
ATOM 518 N N . GLN A 1 71 ? 10.160 -9.395 -29.544 1.00 90.38 71 GLN A N 1
ATOM 519 C CA . GLN A 1 71 ? 10.101 -8.000 -29.106 1.00 90.38 71 GLN A CA 1
ATOM 520 C C . GLN A 1 71 ? 11.329 -7.673 -28.260 1.00 90.38 71 GLN A C 1
ATOM 522 O O . GLN A 1 71 ? 11.536 -8.251 -27.191 1.00 90.38 71 GLN A O 1
ATOM 527 N N . LYS A 1 72 ? 12.173 -6.762 -28.758 1.00 92.81 72 LYS A N 1
ATOM 528 C CA . LYS A 1 72 ? 13.321 -6.253 -28.005 1.00 92.81 72 LYS A CA 1
ATOM 529 C C . LYS A 1 72 ? 12.838 -5.223 -26.991 1.00 92.81 72 LYS A C 1
ATOM 531 O O . LYS A 1 72 ? 12.124 -4.292 -27.348 1.00 92.81 72 LYS A O 1
ATOM 536 N N . THR A 1 73 ? 13.239 -5.385 -25.740 1.00 93.19 73 THR A N 1
ATOM 537 C CA . THR A 1 73 ? 12.872 -4.470 -24.664 1.00 93.19 73 THR A CA 1
ATOM 538 C C . THR A 1 73 ? 13.881 -4.542 -23.519 1.00 93.19 73 THR A C 1
ATOM 540 O O . THR A 1 73 ? 14.860 -5.285 -23.578 1.00 93.19 73 THR A O 1
ATOM 543 N N . ASP A 1 74 ? 13.617 -3.779 -22.477 1.00 93.69 74 ASP A N 1
ATOM 544 C CA . ASP A 1 74 ? 14.320 -3.716 -21.206 1.00 93.69 74 ASP A CA 1
ATOM 545 C C . ASP A 1 74 ? 13.311 -3.397 -20.090 1.00 93.69 74 ASP A C 1
ATOM 547 O O . ASP A 1 74 ? 12.150 -3.075 -20.362 1.00 93.69 74 ASP A O 1
ATOM 551 N N . LEU A 1 75 ? 13.753 -3.519 -18.840 1.00 93.94 75 LEU A N 1
ATOM 552 C CA . LEU A 1 75 ? 12.988 -3.160 -17.645 1.00 93.94 75 LEU A CA 1
ATOM 553 C C . LEU A 1 75 ? 13.873 -2.299 -16.744 1.00 93.94 75 LEU A C 1
ATOM 555 O O . LEU A 1 75 ? 15.018 -2.679 -16.479 1.00 93.94 75 LEU A O 1
ATOM 559 N N . ASP A 1 76 ? 13.355 -1.186 -16.224 1.00 96.19 76 ASP A N 1
ATOM 560 C CA . ASP A 1 76 ? 14.126 -0.331 -15.315 1.00 96.19 76 ASP A CA 1
ATOM 561 C C . ASP A 1 76 ? 14.433 -1.053 -13.998 1.00 96.19 76 ASP A C 1
ATOM 563 O O . ASP A 1 76 ? 15.572 -1.055 -13.522 1.00 96.19 76 ASP A O 1
ATOM 567 N N . ASP A 1 77 ? 13.429 -1.665 -13.372 1.00 97.88 77 ASP A N 1
ATOM 568 C CA . ASP A 1 77 ? 13.594 -2.482 -12.172 1.00 97.88 77 ASP A CA 1
ATOM 569 C C . ASP A 1 77 ? 12.532 -3.581 -12.098 1.00 97.88 77 ASP A C 1
ATOM 571 O O . ASP A 1 77 ? 11.433 -3.461 -12.632 1.00 97.88 77 ASP A O 1
ATOM 575 N N . VAL A 1 78 ? 12.863 -4.647 -11.372 1.00 98.31 78 VAL A N 1
ATOM 576 C CA . VAL A 1 78 ? 11.904 -5.670 -10.957 1.00 98.31 78 VAL A CA 1
ATOM 577 C C . VAL A 1 78 ? 11.889 -5.695 -9.435 1.00 98.31 78 VAL A C 1
ATOM 579 O O . VAL A 1 78 ? 12.948 -5.789 -8.806 1.00 98.31 78 VAL A O 1
ATOM 582 N N . PHE A 1 79 ? 10.703 -5.579 -8.847 1.00 98.44 79 PHE A N 1
ATOM 583 C CA . PHE A 1 79 ? 10.487 -5.686 -7.408 1.00 98.44 79 PHE A CA 1
ATOM 584 C C . PHE A 1 79 ? 9.737 -6.966 -7.098 1.00 98.44 79 PHE A C 1
ATOM 586 O O . PHE A 1 79 ? 8.828 -7.340 -7.831 1.00 98.44 79 PHE A O 1
ATOM 593 N N . VAL A 1 80 ? 10.096 -7.620 -6.003 1.00 97.88 80 VAL A N 1
ATOM 594 C CA . VAL A 1 80 ? 9.444 -8.849 -5.574 1.00 97.88 80 VAL A CA 1
ATOM 595 C C . VAL A 1 80 ? 9.088 -8.747 -4.100 1.00 97.88 80 VAL A C 1
ATOM 597 O O . VAL A 1 80 ? 9.856 -8.220 -3.299 1.00 97.88 80 VAL A O 1
ATOM 600 N N . TYR A 1 81 ? 7.896 -9.213 -3.756 1.00 96.50 81 TYR A N 1
ATOM 601 C CA . TYR A 1 81 ? 7.462 -9.442 -2.385 1.00 96.50 81 TYR A CA 1
ATOM 602 C C . TYR A 1 81 ? 6.716 -10.766 -2.369 1.00 96.50 81 TYR A C 1
ATOM 604 O O . TYR A 1 81 ? 5.665 -10.871 -2.992 1.00 96.50 81 TYR A O 1
ATOM 612 N N . GLU A 1 82 ? 7.259 -11.767 -1.678 1.00 95.62 82 GLU A N 1
ATOM 613 C CA . GLU A 1 82 ? 6.664 -13.106 -1.627 1.00 95.62 82 GLU A CA 1
ATOM 614 C C . GLU A 1 82 ? 6.453 -13.658 -3.054 1.00 95.62 82 GLU A C 1
ATOM 616 O O . GLU A 1 82 ? 7.418 -13.777 -3.811 1.00 95.62 82 GLU A O 1
ATOM 621 N N . ASN A 1 83 ? 5.213 -13.954 -3.437 1.00 96.38 83 ASN A N 1
ATOM 622 C CA . ASN A 1 83 ? 4.811 -14.400 -4.772 1.00 96.38 83 ASN A CA 1
ATOM 623 C C . ASN A 1 83 ? 4.435 -13.253 -5.730 1.00 96.38 83 ASN A C 1
ATOM 625 O O . ASN A 1 83 ? 3.934 -13.504 -6.820 1.00 96.38 83 ASN A O 1
ATOM 629 N N . VAL A 1 84 ? 4.619 -11.991 -5.349 1.00 97.69 84 VAL A N 1
ATOM 630 C CA . VAL A 1 84 ? 4.299 -10.829 -6.187 1.00 97.69 84 VAL A CA 1
ATOM 631 C C . VAL A 1 84 ? 5.553 -10.359 -6.911 1.00 97.69 84 VAL A C 1
ATOM 633 O O . VAL A 1 84 ? 6.546 -10.027 -6.269 1.00 97.69 84 VAL A O 1
ATOM 636 N N . VAL A 1 85 ? 5.487 -10.251 -8.238 1.00 98.25 85 VAL A N 1
ATOM 637 C CA . VAL A 1 85 ? 6.537 -9.714 -9.111 1.00 98.25 85 VAL A CA 1
ATOM 638 C C . VAL A 1 85 ? 6.017 -8.461 -9.815 1.00 98.25 85 VAL A C 1
ATOM 640 O O . VAL A 1 85 ? 5.077 -8.511 -10.605 1.00 98.25 85 VAL A O 1
ATOM 643 N N . VAL A 1 86 ? 6.650 -7.319 -9.558 1.00 98.56 86 VAL A N 1
ATOM 644 C CA . VAL A 1 86 ? 6.312 -6.027 -10.166 1.00 98.56 86 VAL A CA 1
ATOM 645 C C . VAL A 1 86 ? 7.402 -5.623 -11.151 1.00 98.56 86 VAL A C 1
ATOM 647 O O . VAL A 1 86 ? 8.543 -5.371 -10.761 1.00 98.56 86 VAL A O 1
ATOM 650 N N . LEU A 1 87 ? 7.042 -5.540 -12.429 1.00 98.25 87 LEU A N 1
ATOM 651 C CA . LEU A 1 87 ? 7.897 -5.078 -13.519 1.00 98.25 87 LEU A CA 1
ATOM 652 C C . LEU A 1 87 ? 7.722 -3.565 -13.658 1.00 98.25 87 LEU A C 1
ATOM 654 O O . LEU A 1 87 ? 6.662 -3.104 -14.080 1.00 98.25 87 LEU A O 1
ATOM 658 N N . ALA A 1 88 ? 8.730 -2.794 -13.265 1.00 97.94 88 ALA A N 1
ATOM 659 C CA . ALA A 1 88 ? 8.636 -1.345 -13.200 1.00 97.94 88 ALA A CA 1
ATOM 660 C C . ALA A 1 88 ? 9.346 -0.673 -14.379 1.00 97.94 88 ALA A C 1
ATOM 662 O O . ALA A 1 88 ? 10.497 -0.985 -14.690 1.00 97.94 88 ALA A O 1
ATOM 663 N N . GLU A 1 89 ? 8.657 0.293 -14.978 1.00 96.50 89 GLU A N 1
ATOM 664 C CA . GLU A 1 89 ? 9.157 1.189 -16.016 1.00 96.50 89 GLU A CA 1
ATOM 665 C C . GLU A 1 89 ? 9.012 2.637 -15.535 1.00 96.50 89 GLU A C 1
ATOM 667 O O . GLU A 1 89 ? 7.955 3.048 -15.047 1.00 96.50 89 GLU A O 1
ATOM 672 N N . TYR A 1 90 ? 10.061 3.435 -15.679 1.00 95.06 90 TYR A N 1
ATOM 673 C CA . TYR A 1 90 ? 10.116 4.815 -15.232 1.00 95.06 90 TYR A CA 1
ATOM 674 C C . TYR A 1 90 ? 10.273 5.753 -16.415 1.00 95.06 90 TYR A C 1
ATOM 676 O O . TYR A 1 90 ? 11.142 5.590 -17.265 1.00 95.06 90 TYR A O 1
ATOM 684 N N . THR A 1 91 ? 9.513 6.842 -16.413 1.00 92.94 91 THR A N 1
ATOM 685 C CA . THR A 1 91 ? 9.681 7.880 -17.425 1.00 92.94 91 THR A CA 1
ATOM 686 C C . THR A 1 91 ? 9.831 9.263 -16.815 1.00 92.94 91 THR A C 1
ATOM 688 O O . THR A 1 91 ? 9.144 9.656 -15.873 1.00 92.94 91 THR A O 1
ATOM 691 N N . CYS A 1 92 ? 10.749 10.034 -17.393 1.00 91.38 92 CYS A N 1
ATOM 692 C CA . CYS A 1 92 ? 10.825 11.485 -17.231 1.00 91.38 92 CYS A CA 1
ATOM 693 C C . CYS A 1 92 ? 10.584 12.204 -18.565 1.00 91.38 92 CYS A C 1
ATOM 695 O O . CYS A 1 92 ? 10.993 13.354 -18.726 1.00 91.38 92 CYS A O 1
ATOM 697 N N . ALA A 1 93 ? 9.976 11.515 -19.537 1.00 86.25 93 ALA A N 1
ATOM 698 C CA . ALA A 1 93 ? 9.575 12.116 -20.797 1.00 86.25 93 ALA A CA 1
ATOM 699 C C . ALA A 1 93 ? 8.488 13.172 -20.558 1.00 86.25 93 ALA A C 1
ATOM 701 O O . ALA A 1 93 ? 7.637 13.024 -19.683 1.00 86.25 93 ALA A O 1
ATOM 702 N N . GLN A 1 94 ? 8.533 14.242 -21.349 1.00 85.62 94 GLN A N 1
ATOM 703 C CA . GLN A 1 94 ? 7.457 15.229 -21.402 1.00 85.62 94 GLN A CA 1
ATOM 704 C C . GLN A 1 94 ? 6.229 14.626 -22.092 1.00 85.62 94 GLN A C 1
ATOM 706 O O . GLN A 1 94 ? 6.367 13.686 -22.880 1.00 85.62 94 GLN A O 1
ATOM 711 N N . ALA A 1 95 ? 5.049 15.202 -21.850 1.00 79.19 95 ALA A N 1
ATOM 712 C CA . ALA A 1 95 ? 3.770 14.708 -22.369 1.00 79.19 95 ALA A CA 1
ATOM 713 C C . ALA A 1 95 ? 3.777 14.409 -23.883 1.00 79.19 95 ALA A C 1
ATOM 715 O O . ALA A 1 95 ? 3.183 13.423 -24.314 1.00 79.19 95 ALA A O 1
ATOM 716 N N . SER A 1 96 ? 4.510 15.199 -24.679 1.00 77.31 96 SER A N 1
ATOM 717 C CA . SER A 1 96 ? 4.633 15.018 -26.133 1.00 77.31 96 SER A CA 1
ATOM 718 C C . SER A 1 96 ? 5.277 13.692 -26.552 1.00 77.31 96 SER A C 1
ATOM 720 O O . SER A 1 96 ? 5.017 13.219 -27.650 1.00 77.31 96 SER A O 1
ATOM 722 N N . ASN A 1 97 ? 6.105 13.088 -25.693 1.00 82.50 97 ASN A N 1
ATOM 723 C CA . ASN A 1 97 ? 6.941 11.933 -26.039 1.00 82.50 97 ASN A CA 1
ATOM 724 C C . ASN A 1 97 ? 6.525 10.649 -25.298 1.00 82.50 97 ASN A C 1
ATOM 726 O O . ASN A 1 97 ? 7.052 9.573 -25.579 1.00 82.50 97 ASN A O 1
ATOM 730 N N . VAL A 1 98 ? 5.591 10.740 -24.343 1.00 82.88 98 VAL A N 1
ATOM 731 C CA . VAL A 1 98 ? 5.103 9.577 -23.578 1.00 82.88 98 VAL A CA 1
ATOM 732 C C . VAL A 1 98 ? 4.320 8.611 -24.472 1.00 82.88 98 VAL A C 1
ATOM 734 O O . VAL A 1 98 ? 4.420 7.397 -24.298 1.00 82.88 98 VAL A O 1
ATOM 737 N N . GLY A 1 99 ? 3.587 9.130 -25.462 1.00 80.44 99 GLY A N 1
ATOM 738 C CA . GLY A 1 99 ? 2.789 8.312 -26.375 1.00 80.44 99 GLY A CA 1
ATOM 739 C C . GLY A 1 99 ? 3.613 7.276 -27.136 1.00 80.44 99 GLY A C 1
ATOM 740 O O . GLY A 1 99 ? 3.247 6.103 -27.156 1.00 80.44 99 GLY A O 1
ATOM 741 N N . ASP A 1 100 ? 4.741 7.682 -27.716 1.00 82.06 100 ASP A N 1
ATOM 742 C CA . ASP A 1 100 ? 5.608 6.773 -28.474 1.00 82.06 100 ASP A CA 1
ATOM 743 C C . ASP A 1 100 ? 6.287 5.752 -27.558 1.00 82.06 100 ASP A C 1
ATOM 745 O O . ASP A 1 100 ? 6.345 4.566 -27.880 1.00 82.06 100 ASP A O 1
ATOM 749 N N . HIS A 1 101 ? 6.707 6.187 -26.367 1.00 84.00 101 HIS A N 1
ATOM 750 C CA . HIS A 1 101 ? 7.277 5.311 -25.348 1.00 84.00 101 HIS A CA 1
ATOM 751 C C . HIS A 1 101 ? 6.306 4.194 -24.930 1.00 84.00 101 HIS A C 1
ATOM 753 O O . HIS A 1 101 ? 6.678 3.022 -24.890 1.00 84.00 101 HIS A O 1
ATOM 759 N N . LEU A 1 102 ? 5.050 4.543 -24.631 1.00 87.44 102 LEU A N 1
ATOM 760 C CA . LEU A 1 102 ? 4.023 3.580 -24.225 1.00 87.44 102 LEU A CA 1
ATOM 761 C C . LEU A 1 102 ? 3.600 2.660 -25.372 1.00 87.44 102 LEU A C 1
ATOM 763 O O . LEU A 1 102 ? 3.458 1.458 -25.161 1.00 87.44 102 LEU A O 1
ATOM 767 N N . LYS A 1 103 ? 3.431 3.191 -26.590 1.00 84.25 103 LYS A N 1
ATOM 768 C CA . LYS A 1 103 ? 3.049 2.387 -27.763 1.00 84.25 103 LYS A CA 1
ATOM 769 C C . LYS A 1 103 ? 4.061 1.281 -28.053 1.00 84.25 103 LYS A C 1
ATOM 771 O O . LYS A 1 103 ? 3.654 0.148 -28.293 1.00 84.25 103 LYS A O 1
ATOM 776 N N . LEU A 1 104 ? 5.359 1.586 -27.979 1.00 84.81 104 LEU A N 1
ATOM 777 C CA . LEU A 1 104 ? 6.421 0.594 -28.178 1.00 84.81 104 LEU A CA 1
ATOM 778 C C . LEU A 1 104 ? 6.384 -0.512 -27.115 1.00 84.81 104 LEU A C 1
ATOM 780 O O . LEU A 1 104 ? 6.615 -1.679 -27.426 1.00 84.81 104 LEU A O 1
ATOM 784 N N . LYS A 1 105 ? 6.060 -0.158 -25.866 1.00 89.62 105 LYS A N 1
ATOM 785 C CA . LYS A 1 105 ? 6.004 -1.105 -24.745 1.00 89.62 105 LYS A CA 1
ATOM 786 C C . LYS A 1 105 ? 4.676 -1.878 -24.672 1.00 89.62 105 LYS A C 1
ATOM 788 O O . LYS A 1 105 ? 4.638 -2.949 -24.075 1.00 89.62 105 LYS A O 1
ATOM 793 N N . LYS A 1 106 ? 3.605 -1.412 -25.328 1.00 92.31 106 LYS A N 1
ATOM 794 C CA . LYS A 1 106 ? 2.289 -2.075 -25.308 1.00 92.31 106 LYS A CA 1
ATOM 795 C C . LYS A 1 106 ? 2.381 -3.552 -25.694 1.00 92.31 106 LYS A C 1
ATOM 797 O O . LYS A 1 106 ? 1.913 -4.408 -24.954 1.00 92.31 106 LYS A O 1
ATOM 802 N N . HIS A 1 107 ? 3.014 -3.850 -26.828 1.00 91.62 107 HIS A N 1
ATOM 803 C CA . HIS A 1 107 ? 3.075 -5.218 -27.341 1.00 91.62 107 HIS A CA 1
ATOM 804 C C . HIS A 1 107 ? 3.778 -6.176 -26.383 1.00 91.62 107 HIS A C 1
ATOM 806 O O . HIS A 1 107 ? 3.339 -7.312 -26.234 1.00 91.62 107 HIS A O 1
ATOM 812 N N . ILE A 1 108 ? 4.856 -5.732 -25.729 1.00 94.06 108 ILE A N 1
ATOM 813 C CA . ILE A 1 108 ? 5.545 -6.570 -24.749 1.00 94.06 108 ILE A CA 1
ATOM 814 C C . ILE A 1 108 ? 4.715 -6.727 -23.471 1.00 94.06 108 ILE A C 1
ATOM 816 O O . ILE A 1 108 ? 4.638 -7.833 -22.948 1.00 94.06 108 ILE A O 1
ATOM 820 N N . TYR A 1 109 ? 4.043 -5.672 -23.003 1.00 95.81 109 TYR A N 1
ATOM 821 C CA . TYR A 1 109 ? 3.172 -5.750 -21.828 1.00 95.81 109 TYR A CA 1
ATOM 822 C C . TYR A 1 109 ? 2.011 -6.725 -22.036 1.00 95.81 109 TYR A C 1
ATOM 824 O O . TYR A 1 109 ? 1.776 -7.573 -21.179 1.00 95.81 109 TYR A O 1
ATOM 832 N N . ASP A 1 110 ? 1.346 -6.659 -23.191 1.00 94.50 110 ASP A N 1
ATOM 833 C CA . ASP A 1 110 ? 0.257 -7.579 -23.528 1.00 94.50 110 ASP A CA 1
ATOM 834 C C . ASP A 1 110 ? 0.750 -9.039 -23.544 1.00 94.50 110 ASP A C 1
ATOM 836 O O . ASP A 1 110 ? 0.093 -9.914 -22.990 1.00 94.50 110 ASP A O 1
ATOM 840 N N . LYS A 1 111 ? 1.930 -9.305 -24.126 1.00 95.31 111 LYS A N 1
ATOM 841 C CA . LYS A 1 111 ? 2.536 -10.651 -24.172 1.00 95.31 111 LYS A CA 1
ATOM 842 C C . LYS A 1 111 ? 2.885 -11.188 -22.786 1.00 95.31 111 LYS A C 1
ATOM 844 O O . LYS A 1 111 ? 2.636 -12.353 -22.507 1.00 95.31 111 LYS A O 1
ATOM 849 N N . ILE A 1 112 ? 3.453 -10.343 -21.923 1.00 96.31 112 ILE A N 1
ATOM 850 C CA . ILE A 1 112 ? 3.791 -10.717 -20.543 1.00 96.31 112 ILE A CA 1
ATOM 851 C C . ILE A 1 112 ? 2.530 -11.100 -19.767 1.00 96.31 112 ILE A C 1
ATOM 853 O O . ILE A 1 112 ? 2.543 -12.083 -19.039 1.00 96.31 112 ILE A O 1
ATOM 857 N N . LEU A 1 113 ? 1.451 -10.325 -19.901 1.00 95.38 113 LEU A N 1
ATOM 858 C CA . LEU A 1 113 ? 0.216 -10.581 -19.158 1.00 95.38 113 LEU A CA 1
ATOM 859 C C . LEU A 1 113 ? -0.633 -11.708 -19.762 1.00 95.38 113 LEU A C 1
ATOM 861 O O . LEU A 1 113 ? -1.445 -12.284 -19.045 1.00 95.38 113 LEU A O 1
ATOM 865 N N . ALA A 1 114 ? -0.452 -12.026 -21.047 1.00 96.06 114 ALA A N 1
ATOM 866 C CA . ALA A 1 114 ? -1.110 -13.160 -21.692 1.00 96.06 114 ALA A CA 1
ATOM 867 C C . ALA A 1 114 ? -0.576 -14.512 -21.192 1.00 96.06 114 ALA A C 1
ATOM 869 O O . ALA A 1 114 ? -1.357 -15.450 -21.055 1.00 96.06 114 ALA A O 1
ATOM 870 N N . ASP A 1 115 ? 0.726 -14.599 -20.902 1.00 96.44 115 ASP A N 1
ATOM 871 C CA . ASP A 1 115 ? 1.350 -15.779 -20.292 1.00 96.44 115 ASP A CA 1
ATOM 872 C C . ASP A 1 115 ? 2.457 -15.366 -19.296 1.00 96.44 115 ASP A C 1
ATOM 874 O O . ASP A 1 115 ? 3.654 -15.353 -19.626 1.00 96.44 115 ASP A O 1
ATOM 878 N N . PRO A 1 116 ? 2.070 -14.994 -18.059 1.00 95.94 116 PRO A N 1
ATOM 879 C CA . PRO A 1 116 ? 3.024 -14.590 -17.030 1.00 95.94 116 PRO A CA 1
ATOM 880 C C . PRO A 1 116 ? 4.000 -15.708 -16.649 1.00 95.94 116 PRO A C 1
ATOM 882 O O . PRO A 1 116 ? 5.154 -15.435 -16.315 1.00 95.94 116 PRO A O 1
ATOM 885 N N . GLU A 1 117 ? 3.563 -16.966 -16.718 1.00 95.00 117 GLU A N 1
ATOM 886 C CA . GLU A 1 117 ? 4.357 -18.133 -16.330 1.00 95.00 117 GLU A CA 1
ATOM 887 C C . GLU A 1 117 ? 5.497 -18.380 -17.319 1.00 95.00 117 GLU A C 1
ATOM 889 O O . GLU A 1 117 ? 6.657 -18.549 -16.915 1.00 95.00 117 GLU A O 1
ATOM 894 N N . ALA A 1 118 ? 5.193 -18.331 -18.620 1.00 96.12 118 ALA A N 1
ATOM 895 C CA . ALA A 1 118 ? 6.201 -18.414 -19.667 1.00 96.12 118 ALA A CA 1
ATOM 896 C C . ALA A 1 118 ? 7.187 -17.247 -19.577 1.00 96.12 118 ALA A C 1
ATOM 898 O O . ALA A 1 118 ? 8.399 -17.455 -19.701 1.00 96.12 118 ALA A O 1
ATOM 899 N N . PHE A 1 119 ? 6.701 -16.034 -19.290 1.00 96.75 119 PHE A N 1
ATOM 900 C CA . PHE A 1 119 ? 7.576 -14.876 -19.140 1.00 96.75 119 PHE A CA 1
ATOM 901 C C . PHE A 1 119 ? 8.532 -15.014 -17.950 1.00 96.75 119 PHE A C 1
ATOM 903 O O . PHE A 1 119 ? 9.729 -14.765 -18.100 1.00 96.75 119 PHE A O 1
ATOM 910 N N . LEU A 1 120 ? 8.046 -15.436 -16.780 1.00 95.69 120 LEU A N 1
ATOM 911 C CA . LEU A 1 120 ? 8.893 -15.642 -15.600 1.00 95.69 120 LEU A CA 1
ATOM 912 C C . LEU A 1 120 ? 9.921 -16.753 -15.827 1.00 95.69 120 LEU A C 1
ATOM 914 O O . LEU A 1 120 ? 11.094 -16.583 -15.486 1.00 95.69 120 LEU A O 1
ATOM 918 N N . THR A 1 121 ? 9.507 -17.845 -16.472 1.00 95.00 121 THR A N 1
ATOM 919 C CA . THR A 1 121 ? 10.400 -18.946 -16.858 1.00 95.00 121 THR A CA 1
ATOM 920 C C . THR A 1 121 ? 11.503 -18.453 -17.797 1.00 95.00 121 THR A C 1
ATOM 922 O O . THR A 1 121 ? 12.689 -18.716 -17.575 1.00 95.00 121 THR A O 1
ATOM 925 N N . PHE A 1 122 ? 11.137 -17.672 -18.818 1.00 96.50 122 PHE A N 1
ATOM 926 C CA . PHE A 1 122 ? 12.089 -17.021 -19.714 1.00 96.50 122 PHE A CA 1
ATOM 927 C C . PHE A 1 122 ? 13.040 -16.087 -18.957 1.00 96.50 122 PHE A C 1
ATOM 929 O O . PHE A 1 122 ? 14.251 -16.129 -19.184 1.00 96.50 122 PHE A O 1
ATOM 936 N N . LEU A 1 123 ? 12.516 -15.246 -18.062 1.00 95.50 123 LEU A N 1
ATOM 937 C CA . LEU A 1 123 ? 13.300 -14.247 -17.343 1.00 95.50 123 LEU A CA 1
ATOM 938 C C . LEU A 1 123 ? 14.343 -14.911 -16.434 1.00 95.50 123 LEU A C 1
ATOM 940 O O . LEU A 1 123 ? 15.507 -14.503 -16.443 1.00 95.50 123 LEU A O 1
ATOM 944 N N . ALA A 1 124 ? 13.955 -15.972 -15.721 1.00 94.69 124 ALA A N 1
ATOM 945 C CA . ALA A 1 124 ? 14.855 -16.778 -14.902 1.00 94.69 124 ALA A CA 1
ATOM 946 C C . ALA A 1 124 ? 15.954 -17.450 -15.745 1.00 94.69 124 ALA A C 1
ATOM 948 O O . ALA A 1 124 ? 17.131 -17.383 -15.390 1.00 94.69 124 ALA A O 1
ATOM 949 N N . ALA A 1 125 ? 15.604 -18.025 -16.902 1.00 95.69 125 ALA A N 1
ATOM 950 C CA . ALA A 1 125 ? 16.576 -18.633 -17.814 1.00 95.69 125 ALA A CA 1
ATOM 951 C C . ALA A 1 125 ? 17.533 -17.599 -18.436 1.00 95.69 125 ALA A C 1
ATOM 953 O O . ALA A 1 125 ? 18.723 -17.863 -18.620 1.00 95.69 125 ALA A O 1
ATOM 954 N N . LYS A 1 126 ? 17.028 -16.401 -18.754 1.00 96.44 126 LYS A N 1
ATOM 955 C CA . LYS A 1 126 ? 17.811 -15.308 -19.341 1.00 96.44 126 LYS A CA 1
ATOM 956 C C . LYS A 1 126 ? 18.786 -14.693 -18.339 1.00 96.44 126 LYS A C 1
ATOM 958 O O . LYS A 1 126 ? 19.887 -14.291 -18.728 1.00 96.44 126 LYS A O 1
ATOM 963 N N . PHE A 1 127 ? 18.390 -14.617 -17.072 1.00 95.56 127 PHE A N 1
ATOM 964 C CA . PHE A 1 127 ? 19.166 -14.030 -15.984 1.00 95.56 127 PHE A CA 1
ATOM 965 C C . PHE A 1 127 ? 19.347 -15.041 -14.837 1.00 95.56 127 PHE A C 1
ATOM 967 O O . PHE A 1 127 ? 18.806 -14.840 -13.750 1.00 95.56 127 PHE A O 1
ATOM 974 N N . PRO A 1 128 ? 20.153 -16.105 -15.029 1.00 94.62 128 PRO A N 1
ATOM 975 C CA . PRO A 1 128 ? 20.242 -17.218 -14.076 1.00 94.62 128 PRO A CA 1
ATOM 976 C C . PRO A 1 128 ? 20.764 -16.800 -12.695 1.00 94.62 128 PRO A C 1
ATOM 978 O O . PRO A 1 128 ? 20.318 -17.323 -11.684 1.00 94.62 128 PRO A O 1
ATOM 981 N N . ALA A 1 129 ? 21.646 -15.796 -12.624 1.00 94.75 129 ALA A N 1
ATOM 982 C CA . ALA A 1 129 ? 22.132 -15.242 -11.352 1.00 94.75 129 ALA A CA 1
ATOM 983 C C . ALA A 1 129 ? 21.043 -14.516 -10.531 1.00 94.75 129 ALA A C 1
ATOM 985 O O . ALA A 1 129 ? 21.258 -14.173 -9.369 1.00 94.75 129 ALA A O 1
ATOM 986 N N . SER A 1 130 ? 19.896 -14.244 -11.150 1.00 93.94 130 SER A N 1
ATOM 987 C CA . SER A 1 130 ? 18.759 -13.536 -10.566 1.00 93.94 130 SER A CA 1
ATOM 988 C C . SER A 1 130 ? 17.549 -14.448 -10.362 1.00 93.94 130 SER A C 1
ATOM 990 O O . SER A 1 130 ? 16.574 -14.001 -9.765 1.00 93.94 130 SER A O 1
ATOM 992 N N . ALA A 1 131 ? 17.598 -15.699 -10.836 1.00 92.94 131 ALA A N 1
ATOM 993 C CA . ALA A 1 131 ? 16.466 -16.625 -10.832 1.00 92.94 131 ALA A CA 1
ATOM 994 C C . ALA A 1 131 ? 15.909 -16.855 -9.418 1.00 92.94 131 ALA A C 1
ATOM 996 O O . ALA A 1 131 ? 14.709 -16.709 -9.200 1.00 92.94 131 ALA A O 1
ATOM 997 N N . ASP A 1 132 ? 16.785 -17.066 -8.433 1.00 93.50 132 ASP A N 1
ATOM 998 C CA . ASP A 1 132 ? 16.381 -17.296 -7.038 1.00 93.50 132 ASP A CA 1
ATOM 999 C C . ASP A 1 132 ? 15.681 -16.083 -6.398 1.00 93.50 132 ASP A C 1
ATOM 1001 O O . ASP A 1 132 ? 15.004 -16.223 -5.383 1.00 93.50 132 ASP A O 1
ATOM 1005 N N . GLN A 1 133 ? 15.808 -14.889 -6.989 1.00 94.25 133 GLN A N 1
ATOM 1006 C CA . GLN A 1 133 ? 15.174 -13.658 -6.503 1.00 94.25 133 GLN A CA 1
ATOM 1007 C C . GLN A 1 133 ? 13.756 -13.456 -7.068 1.00 94.25 133 GLN A C 1
ATOM 1009 O O . GLN A 1 133 ? 13.043 -12.577 -6.582 1.00 94.25 133 GLN A O 1
ATOM 1014 N N . LEU A 1 134 ? 13.339 -14.234 -8.075 1.00 92.00 134 LEU A N 1
ATOM 1015 C CA . LEU A 1 134 ? 12.058 -14.107 -8.782 1.00 92.00 134 LEU A CA 1
ATOM 1016 C C . LEU A 1 134 ? 10.980 -15.012 -8.168 1.00 92.00 134 LEU A C 1
ATOM 1018 O O . LEU A 1 134 ? 10.515 -15.945 -8.813 1.00 92.00 134 LEU A O 1
ATOM 1022 N N . ALA A 1 135 ? 10.601 -14.745 -6.914 1.00 89.31 135 ALA A N 1
ATOM 1023 C CA . ALA A 1 135 ? 9.550 -15.490 -6.202 1.00 89.31 135 ALA A CA 1
ATOM 1024 C C . ALA A 1 135 ? 9.773 -17.022 -6.155 1.00 89.31 135 ALA A C 1
ATOM 1026 O O . ALA A 1 135 ? 8.826 -17.799 -6.101 1.00 89.31 135 ALA A O 1
ATOM 1027 N N . SER A 1 136 ? 11.036 -17.462 -6.128 1.00 84.88 136 SER A N 1
ATOM 1028 C CA . SER A 1 136 ? 11.453 -18.873 -6.235 1.00 84.88 136 SER A CA 1
ATOM 1029 C C . SER A 1 136 ? 10.880 -19.817 -5.166 1.00 84.88 136 SER A C 1
ATOM 1031 O O . SER A 1 136 ? 10.869 -21.030 -5.359 1.00 84.88 136 SER A O 1
ATOM 1033 N N . GLY A 1 137 ? 10.389 -19.277 -4.046 1.00 89.25 137 GLY A N 1
ATOM 1034 C CA . GLY A 1 137 ? 9.715 -20.036 -2.989 1.00 89.25 137 GLY A CA 1
ATOM 1035 C C . GLY A 1 137 ? 8.264 -20.425 -3.300 1.00 89.25 137 GLY A C 1
ATOM 1036 O O . GLY A 1 137 ? 7.643 -21.093 -2.478 1.00 89.25 137 GLY A O 1
ATOM 1037 N N . TYR A 1 138 ? 7.721 -20.013 -4.448 1.00 92.69 138 TYR A N 1
ATOM 1038 C CA . TYR A 1 138 ? 6.331 -20.236 -4.836 1.00 92.69 138 TYR A CA 1
ATOM 1039 C C . TYR A 1 138 ? 6.229 -20.978 -6.165 1.00 92.69 138 TYR A C 1
ATOM 1041 O O . TYR A 1 138 ? 7.109 -20.902 -7.022 1.00 92.69 138 TYR A O 1
ATOM 1049 N N . HIS A 1 139 ? 5.119 -21.693 -6.354 1.00 90.31 139 HIS A N 1
ATOM 1050 C CA . HIS A 1 139 ? 4.811 -22.271 -7.655 1.00 90.31 139 HIS A CA 1
ATOM 1051 C C . HIS A 1 139 ? 4.535 -21.152 -8.674 1.00 90.31 139 HIS A C 1
ATOM 1053 O O . HIS A 1 139 ? 3.923 -20.138 -8.340 1.00 90.31 139 HIS A O 1
ATOM 1059 N N . VAL A 1 140 ? 4.933 -21.335 -9.936 1.00 88.38 140 VAL A N 1
ATOM 1060 C CA . VAL A 1 140 ? 4.809 -20.280 -10.959 1.00 88.38 140 VAL A CA 1
ATOM 1061 C C . VAL A 1 140 ? 3.353 -19.831 -11.174 1.00 88.38 140 VAL A C 1
ATOM 1063 O O . VAL A 1 140 ? 3.093 -18.635 -11.210 1.00 88.38 140 VAL A O 1
ATOM 1066 N N . GLN A 1 141 ? 2.392 -20.766 -11.152 1.00 88.75 141 GLN A N 1
ATOM 1067 C CA . GLN A 1 141 ? 0.940 -20.484 -11.218 1.00 88.75 141 GLN A CA 1
ATOM 1068 C C . GLN A 1 141 ? 0.409 -19.651 -10.043 1.00 88.75 141 GLN A C 1
ATOM 1070 O O . GLN A 1 141 ? -0.674 -19.082 -10.110 1.00 88.75 141 GLN A O 1
ATOM 1075 N N . GLN A 1 142 ? 1.143 -19.623 -8.933 1.00 91.44 142 GLN A N 1
ATOM 1076 C CA . GLN A 1 142 ? 0.801 -18.831 -7.758 1.00 91.44 142 GLN A CA 1
ATOM 1077 C C . GLN A 1 142 ? 1.478 -17.459 -7.779 1.00 91.44 142 GLN A C 1
ATOM 1079 O O . GLN A 1 142 ? 1.268 -16.671 -6.863 1.00 91.44 142 GLN A O 1
ATOM 1084 N N . THR A 1 143 ? 2.307 -17.166 -8.782 1.00 94.94 143 THR A N 1
ATOM 1085 C CA . THR A 1 143 ? 3.025 -15.896 -8.875 1.00 94.94 143 THR A CA 1
ATOM 1086 C C . THR A 1 143 ? 2.152 -14.838 -9.539 1.00 94.94 143 THR A C 1
ATOM 1088 O O . THR A 1 143 ? 1.591 -15.045 -10.611 1.00 94.94 143 THR A O 1
ATOM 1091 N N . ILE A 1 144 ? 2.061 -13.668 -8.915 1.00 96.56 144 ILE A N 1
ATOM 1092 C CA . ILE A 1 144 ? 1.285 -12.531 -9.408 1.00 96.56 144 ILE A CA 1
ATOM 1093 C C . ILE A 1 144 ? 2.237 -11.583 -10.128 1.00 96.56 144 ILE A C 1
ATOM 1095 O O . ILE A 1 144 ? 3.110 -10.988 -9.498 1.00 96.56 144 ILE A O 1
ATOM 1099 N N . VAL A 1 145 ? 2.053 -11.397 -11.435 1.00 97.75 145 VAL A N 1
ATOM 1100 C CA . VAL A 1 145 ? 2.834 -10.430 -12.219 1.00 97.75 145 VAL A CA 1
ATOM 1101 C C . VAL A 1 145 ? 2.032 -9.150 -12.419 1.00 97.75 145 VAL A C 1
ATOM 1103 O O . VAL A 1 145 ? 0.910 -9.172 -12.924 1.00 97.75 145 VAL A O 1
ATOM 1106 N N . LYS A 1 146 ? 2.618 -8.011 -12.045 1.00 97.94 146 LYS A N 1
ATOM 1107 C CA . LYS A 1 146 ? 2.070 -6.676 -12.315 1.00 97.94 146 LYS A CA 1
ATOM 1108 C C . LYS A 1 146 ? 3.078 -5.837 -13.079 1.00 97.94 146 LYS A C 1
ATOM 1110 O O . LYS A 1 146 ? 4.270 -5.863 -12.788 1.00 97.94 146 LYS A O 1
ATOM 1115 N N . ILE A 1 147 ? 2.588 -5.054 -14.030 1.00 98.19 147 ILE A N 1
ATOM 1116 C CA . ILE A 1 147 ? 3.392 -4.062 -14.742 1.00 98.19 147 ILE A CA 1
ATOM 1117 C C . ILE A 1 147 ? 3.070 -2.702 -14.137 1.00 98.19 147 ILE A C 1
ATOM 1119 O O . ILE A 1 147 ? 1.903 -2.348 -13.991 1.00 98.19 147 ILE A O 1
ATOM 1123 N N . LEU A 1 148 ? 4.101 -1.953 -13.766 1.00 98.38 148 LEU A N 1
ATOM 1124 C CA . LEU A 1 148 ? 3.992 -0.641 -13.148 1.00 98.38 148 LEU A CA 1
ATOM 1125 C C . LEU A 1 148 ? 4.660 0.398 -14.044 1.00 98.38 148 LEU A C 1
ATOM 1127 O O . LEU A 1 148 ? 5.843 0.282 -14.357 1.00 98.38 148 LEU A O 1
ATOM 1131 N N . TYR A 1 149 ? 3.918 1.439 -14.408 1.00 97.00 149 TYR A N 1
ATOM 1132 C CA . TYR A 1 149 ? 4.439 2.557 -15.185 1.00 97.00 149 TYR A CA 1
ATOM 1133 C C . TYR A 1 149 ? 4.465 3.828 -14.337 1.00 97.00 149 TYR A C 1
ATOM 1135 O O . TYR A 1 149 ? 3.412 4.344 -13.954 1.00 97.00 149 TYR A O 1
ATOM 1143 N N . CYS A 1 150 ? 5.660 4.350 -14.047 1.00 97.00 150 CYS A N 1
ATOM 1144 C CA . CYS A 1 150 ? 5.834 5.514 -13.182 1.00 97.00 150 CYS A CA 1
ATOM 1145 C C . CYS A 1 150 ? 6.262 6.761 -13.959 1.00 97.00 150 CYS A C 1
ATOM 1147 O O . CYS A 1 150 ? 7.428 6.891 -14.356 1.00 97.00 150 CYS A O 1
ATOM 1149 N N . SER A 1 151 ? 5.369 7.739 -14.101 1.00 95.50 151 SER A N 1
ATOM 1150 C CA . SER A 1 151 ? 5.677 8.991 -14.794 1.00 95.50 151 SER A CA 1
ATOM 1151 C C . SER A 1 151 ? 6.084 10.114 -13.845 1.00 95.50 151 SER A C 1
ATOM 1153 O O . SER A 1 151 ? 5.525 10.302 -12.768 1.00 95.50 151 SER A O 1
ATOM 1155 N N . ARG A 1 152 ? 7.091 10.894 -14.251 1.00 94.62 152 ARG A N 1
ATOM 1156 C CA . ARG A 1 152 ? 7.497 12.112 -13.534 1.00 94.62 152 ARG A CA 1
ATOM 1157 C C . ARG A 1 152 ? 6.610 13.316 -13.849 1.00 94.62 152 ARG A C 1
ATOM 1159 O O . ARG A 1 152 ? 6.542 14.237 -13.033 1.00 94.62 152 ARG A O 1
ATOM 1166 N N . TYR A 1 153 ? 6.008 13.322 -15.030 1.00 93.19 153 TYR A N 1
ATOM 1167 C CA . TYR A 1 153 ? 5.156 14.387 -15.541 1.00 93.19 153 TYR A CA 1
ATOM 1168 C C . TYR A 1 153 ? 3.804 13.814 -15.941 1.00 93.19 153 TYR A C 1
ATOM 1170 O O . TYR A 1 153 ? 3.715 12.649 -16.344 1.00 93.19 153 TYR A O 1
ATO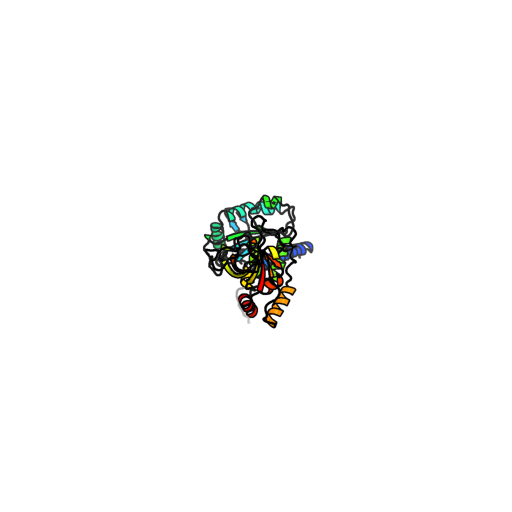M 1178 N N . ASP A 1 154 ? 2.780 14.653 -15.849 1.00 90.38 154 ASP A N 1
ATOM 1179 C CA . ASP A 1 154 ? 1.441 14.308 -16.302 1.00 90.38 154 ASP A CA 1
ATOM 1180 C C . ASP A 1 154 ? 1.410 14.224 -17.829 1.00 90.38 154 ASP A C 1
ATOM 1182 O O . ASP A 1 154 ? 2.169 14.887 -18.544 1.00 90.38 154 ASP A O 1
ATOM 1186 N N . PHE A 1 155 ? 0.527 13.374 -18.331 1.00 92.00 155 PHE A N 1
ATOM 1187 C CA . PHE A 1 155 ? 0.300 13.172 -19.751 1.00 92.00 155 PHE A CA 1
ATOM 1188 C C . PHE A 1 155 ? -1.185 12.897 -19.990 1.00 92.00 155 PHE A C 1
ATOM 1190 O O . PHE A 1 155 ? -1.932 12.598 -19.061 1.00 92.00 155 PHE A O 1
ATOM 1197 N N . GLU A 1 156 ? -1.622 13.023 -21.240 1.00 89.75 156 GLU A N 1
ATOM 1198 C CA . GLU A 1 156 ? -3.038 12.899 -21.589 1.00 89.75 156 GLU A CA 1
ATOM 1199 C C . GLU A 1 156 ? -3.598 11.499 -21.277 1.00 89.75 156 GLU A C 1
ATOM 1201 O O . GLU A 1 156 ? -3.020 10.481 -21.667 1.00 89.75 156 GLU A O 1
ATOM 1206 N N . GLU A 1 157 ? -4.782 11.452 -20.663 1.00 90.25 157 GLU A N 1
ATOM 1207 C CA . GLU A 1 157 ? -5.448 10.218 -20.214 1.00 90.25 157 GLU A CA 1
ATOM 1208 C C . GLU A 1 157 ? -5.667 9.196 -21.345 1.00 90.25 157 GLU A C 1
ATOM 1210 O O . GLU A 1 157 ? -5.589 7.986 -21.133 1.00 90.25 157 GLU A O 1
ATOM 1215 N N . LYS A 1 158 ? -5.823 9.669 -22.592 1.00 91.75 158 LYS A N 1
ATOM 1216 C CA . LYS A 1 158 ? -5.946 8.823 -23.793 1.00 91.75 158 LYS A CA 1
ATOM 1217 C C . LYS A 1 158 ? -4.824 7.786 -23.923 1.00 91.75 158 LYS A C 1
ATOM 1219 O O . LYS A 1 158 ? -5.037 6.722 -24.497 1.00 91.75 158 LYS A O 1
ATOM 1224 N N . TYR A 1 159 ? -3.622 8.078 -23.420 1.00 91.31 159 TYR A N 1
ATOM 1225 C CA . TYR A 1 159 ? -2.508 7.134 -23.486 1.00 91.31 159 TYR A CA 1
ATOM 1226 C C . TYR A 1 159 ? -2.688 5.954 -22.527 1.00 91.31 159 TYR A C 1
ATOM 1228 O O . TYR A 1 159 ? -2.326 4.841 -22.902 1.00 91.31 159 TYR A O 1
ATOM 1236 N N . LYS A 1 160 ? -3.298 6.173 -21.353 1.00 92.38 160 LYS A N 1
ATOM 1237 C CA . LYS A 1 160 ? -3.643 5.099 -20.410 1.00 92.38 160 LYS A CA 1
ATOM 1238 C C . LYS A 1 160 ? -4.755 4.213 -20.969 1.00 92.38 160 LYS A C 1
ATOM 1240 O O . LYS A 1 160 ? -4.667 2.996 -20.896 1.00 92.38 160 LYS A O 1
ATOM 1245 N N . ILE A 1 161 ? -5.744 4.818 -21.632 1.00 91.38 161 ILE A N 1
ATOM 1246 C CA . ILE A 1 161 ? -6.828 4.089 -22.315 1.00 91.38 161 ILE A CA 1
ATOM 1247 C C . ILE A 1 161 ? -6.275 3.186 -23.430 1.00 91.38 161 ILE A C 1
ATOM 1249 O O . ILE A 1 161 ? -6.687 2.039 -23.569 1.00 91.38 161 ILE A O 1
ATOM 1253 N N . ASN A 1 162 ? -5.316 3.684 -24.216 1.00 90.81 162 ASN A N 1
ATOM 1254 C CA . ASN A 1 162 ? -4.724 2.929 -25.326 1.00 90.81 162 ASN A CA 1
ATOM 1255 C C . ASN A 1 162 ? -3.765 1.814 -24.875 1.00 90.81 162 ASN A C 1
ATOM 1257 O O . ASN A 1 162 ? -3.505 0.881 -25.640 1.00 90.81 162 ASN A O 1
ATOM 1261 N N . VAL A 1 163 ? -3.209 1.911 -23.665 1.00 93.69 163 VAL A N 1
ATOM 1262 C CA . VAL A 1 163 ? -2.287 0.928 -23.082 1.00 93.69 163 VAL A CA 1
ATOM 1263 C C . VAL A 1 163 ? -2.757 0.618 -21.655 1.00 93.69 163 VAL A C 1
ATOM 1265 O O . VAL A 1 163 ? -2.143 1.074 -20.705 1.00 93.69 163 VAL A O 1
ATOM 1268 N N . PRO A 1 164 ? -3.848 -0.145 -21.470 1.00 92.94 164 PRO A N 1
ATOM 1269 C CA . PRO A 1 164 ? -4.455 -0.339 -20.147 1.00 92.94 164 PRO A CA 1
ATOM 1270 C C . PRO A 1 164 ? -3.732 -1.378 -19.274 1.00 92.94 164 PRO A C 1
ATOM 1272 O O . PRO A 1 164 ? -4.063 -1.534 -18.105 1.00 92.94 164 PRO A O 1
ATOM 1275 N N . ALA A 1 165 ? -2.772 -2.115 -19.841 1.00 93.94 165 ALA A N 1
ATOM 1276 C CA . ALA A 1 165 ? -2.065 -3.210 -19.176 1.00 93.94 165 ALA A CA 1
ATOM 1277 C C . ALA A 1 165 ? -1.306 -2.823 -17.881 1.00 93.94 165 ALA A C 1
ATOM 1279 O O . ALA A 1 165 ? -1.384 -3.579 -16.911 1.00 93.94 165 ALA A O 1
ATOM 1280 N N . PRO A 1 166 ? -0.547 -1.710 -17.820 1.00 96.25 166 PRO A N 1
ATOM 1281 C CA . PRO A 1 166 ? 0.174 -1.325 -16.620 1.00 96.25 166 PRO A CA 1
ATOM 1282 C C . PRO A 1 166 ? -0.709 -0.571 -15.623 1.00 96.25 166 PRO A C 1
ATOM 1284 O O . PRO A 1 166 ? -1.568 0.230 -15.985 1.00 96.25 166 PRO A O 1
ATOM 1287 N N . VAL A 1 167 ? -0.399 -0.745 -14.341 1.00 97.06 167 VAL A N 1
ATOM 1288 C CA . VAL A 1 167 ? -0.848 0.161 -13.285 1.00 97.06 167 VAL A CA 1
ATOM 1289 C C . VAL A 1 167 ? -0.052 1.460 -13.405 1.00 97.06 167 VAL A C 1
ATOM 1291 O O . VAL A 1 167 ? 1.182 1.447 -13.439 1.00 97.06 167 VAL A O 1
ATOM 1294 N N . TYR A 1 168 ? -0.747 2.593 -13.472 1.00 96.12 168 TYR A N 1
ATOM 1295 C CA . TYR A 1 168 ? -0.129 3.905 -13.648 1.00 96.12 168 TYR A CA 1
ATOM 1296 C C . TYR A 1 168 ? 0.109 4.595 -12.306 1.00 96.12 168 TYR A C 1
ATOM 1298 O O . TYR A 1 168 ? -0.835 5.006 -11.641 1.00 96.12 168 TYR A O 1
ATOM 1306 N N . MET A 1 169 ? 1.379 4.772 -11.938 1.00 96.44 169 MET A N 1
ATOM 1307 C CA . MET A 1 169 ? 1.795 5.549 -10.769 1.00 96.44 169 MET A CA 1
ATOM 1308 C C . MET A 1 169 ? 2.363 6.889 -11.227 1.00 96.44 169 MET A C 1
ATOM 1310 O O . MET A 1 169 ? 3.567 7.038 -11.445 1.00 96.44 169 MET A O 1
ATOM 1314 N N . ASP A 1 170 ? 1.478 7.863 -11.408 1.00 94.44 170 ASP A N 1
ATOM 1315 C CA . ASP A 1 170 ? 1.875 9.231 -11.728 1.00 94.44 170 ASP A CA 1
ATOM 1316 C C . ASP A 1 170 ? 2.692 9.880 -10.600 1.00 94.44 170 ASP A C 1
ATOM 1318 O O . ASP A 1 170 ? 2.917 9.314 -9.524 1.00 94.44 170 ASP A O 1
ATOM 1322 N N . TYR A 1 171 ? 3.173 11.097 -10.842 1.00 94.44 171 TYR A N 1
ATOM 1323 C CA . TYR A 1 171 ? 4.059 11.746 -9.890 1.00 94.44 171 TYR A CA 1
ATOM 1324 C C . TYR A 1 171 ? 3.381 12.042 -8.546 1.00 94.44 171 TYR A C 1
ATOM 1326 O O . TYR A 1 171 ? 4.053 11.983 -7.512 1.00 94.44 171 TYR A O 1
ATOM 1334 N N . ALA A 1 172 ? 2.075 12.321 -8.527 1.00 93.06 172 ALA A N 1
ATOM 1335 C CA . ALA A 1 172 ? 1.338 12.520 -7.285 1.00 93.06 172 ALA A CA 1
ATOM 1336 C C . ALA A 1 172 ? 1.326 11.224 -6.461 1.00 93.06 172 ALA A C 1
ATOM 1338 O O . ALA A 1 172 ? 1.729 11.241 -5.293 1.00 93.06 172 ALA A O 1
ATOM 1339 N N . ALA A 1 173 ? 1.011 10.088 -7.089 1.00 95.00 173 ALA A N 1
ATOM 1340 C CA . ALA A 1 173 ? 1.066 8.773 -6.459 1.00 95.00 173 ALA A CA 1
ATOM 1341 C C . ALA A 1 173 ? 2.490 8.399 -6.002 1.00 95.00 173 ALA A C 1
ATOM 1343 O O . ALA A 1 173 ? 2.674 7.937 -4.874 1.00 95.00 173 ALA A O 1
ATOM 1344 N N . VAL A 1 174 ? 3.530 8.673 -6.804 1.00 96.56 174 VAL A N 1
ATOM 1345 C CA . VAL A 1 174 ? 4.935 8.456 -6.398 1.00 96.56 174 VAL A CA 1
ATOM 1346 C C . VAL A 1 174 ? 5.265 9.252 -5.134 1.00 96.56 174 VAL A C 1
ATOM 1348 O O . VAL A 1 174 ? 5.858 8.724 -4.191 1.00 96.56 174 VAL A O 1
ATOM 1351 N N . ARG A 1 175 ? 4.889 10.534 -5.081 1.00 95.50 175 ARG A N 1
ATOM 1352 C CA . ARG A 1 175 ? 5.143 11.395 -3.915 1.00 95.50 175 ARG A CA 1
ATOM 1353 C C . ARG A 1 175 ? 4.355 10.953 -2.693 1.00 95.50 175 ARG A C 1
ATOM 1355 O O . ARG A 1 175 ? 4.902 10.971 -1.588 1.00 95.50 175 ARG A O 1
ATOM 1362 N N . TYR A 1 176 ? 3.118 10.527 -2.903 1.00 95.38 176 TYR A N 1
ATOM 1363 C CA . TYR A 1 176 ? 2.272 9.965 -1.871 1.00 95.38 176 TYR A CA 1
ATOM 1364 C C . TYR A 1 176 ? 2.910 8.721 -1.248 1.00 95.38 176 TYR A C 1
ATOM 1366 O O . TYR A 1 176 ? 3.195 8.707 -0.047 1.00 95.38 176 TYR A O 1
ATOM 1374 N N . PHE A 1 177 ? 3.230 7.711 -2.062 1.00 96.69 177 PHE A N 1
ATOM 1375 C CA . PHE A 1 177 ? 3.841 6.484 -1.561 1.00 96.69 177 PHE A CA 1
ATOM 1376 C C . PHE A 1 177 ? 5.232 6.732 -0.982 1.00 96.69 177 PHE A C 1
ATOM 1378 O O . PHE A 1 177 ? 5.605 6.062 -0.020 1.00 96.69 177 PHE A O 1
ATOM 1385 N N . ALA A 1 178 ? 5.997 7.710 -1.475 1.00 96.38 178 ALA A N 1
ATOM 1386 C CA . ALA A 1 178 ? 7.264 8.109 -0.858 1.00 96.38 178 ALA A CA 1
ATOM 1387 C C . ALA A 1 178 ? 7.066 8.647 0.571 1.00 96.38 178 ALA A C 1
ATOM 1389 O O . ALA A 1 178 ? 7.839 8.304 1.465 1.00 96.38 178 ALA A O 1
ATOM 1390 N N . ALA A 1 179 ? 6.024 9.449 0.808 1.00 95.31 179 ALA A N 1
ATOM 1391 C CA . ALA A 1 179 ? 5.714 9.990 2.130 1.00 95.31 179 ALA A CA 1
ATOM 1392 C C . ALA A 1 179 ? 5.163 8.917 3.083 1.00 95.31 179 ALA A C 1
ATOM 1394 O O . ALA A 1 179 ? 5.619 8.811 4.225 1.00 95.31 179 ALA A O 1
ATOM 1395 N N . VAL A 1 180 ? 4.216 8.098 2.614 1.00 95.44 180 VAL A N 1
ATOM 1396 C CA . VAL A 1 180 ? 3.593 7.039 3.423 1.00 95.44 180 VAL A CA 1
ATOM 1397 C C . VAL A 1 180 ? 4.621 5.981 3.813 1.00 95.44 180 VAL A C 1
ATOM 1399 O O . VAL A 1 180 ? 4.809 5.726 5.002 1.00 95.44 180 VAL A O 1
ATOM 1402 N N . SER A 1 181 ? 5.354 5.421 2.849 1.00 96.44 181 SER A N 1
ATOM 1403 C CA . SER A 1 181 ? 6.374 4.403 3.137 1.00 96.44 181 SER A CA 1
ATOM 1404 C C . SER A 1 181 ? 7.521 4.935 4.001 1.00 96.44 181 SER A C 1
ATOM 1406 O O . SER A 1 181 ? 8.087 4.187 4.800 1.00 96.44 181 SER A O 1
ATOM 1408 N N . ASP A 1 182 ? 7.865 6.229 3.918 1.00 96.12 182 ASP A N 1
ATOM 1409 C CA . ASP A 1 182 ? 8.847 6.806 4.839 1.00 96.12 182 ASP A CA 1
ATOM 1410 C C . ASP A 1 182 ? 8.338 6.904 6.279 1.00 96.12 182 ASP A C 1
ATOM 1412 O O . ASP A 1 182 ? 9.126 6.698 7.203 1.00 96.12 182 ASP A O 1
ATOM 1416 N N . ALA A 1 183 ? 7.048 7.185 6.470 1.00 95.75 183 ALA A N 1
ATOM 1417 C CA . ALA A 1 183 ? 6.453 7.335 7.793 1.00 95.75 183 ALA A CA 1
ATOM 1418 C C . ALA A 1 183 ? 6.122 5.998 8.470 1.00 95.75 183 ALA A C 1
ATOM 1420 O O . ALA A 1 183 ? 6.238 5.912 9.691 1.00 95.75 183 ALA A O 1
ATOM 1421 N N . VAL A 1 184 ? 5.690 4.985 7.707 1.00 95.31 184 VAL A N 1
ATOM 1422 C CA . VAL A 1 184 ? 5.126 3.738 8.269 1.00 95.31 184 VAL A CA 1
ATOM 1423 C C . VAL A 1 184 ? 5.794 2.458 7.762 1.00 95.31 184 VAL A C 1
ATOM 1425 O O . VAL A 1 184 ? 5.368 1.364 8.121 1.00 95.31 184 VAL A O 1
ATOM 1428 N N . ARG A 1 185 ? 6.857 2.574 6.955 1.00 95.94 185 ARG A N 1
ATOM 1429 C CA . ARG A 1 185 ? 7.714 1.451 6.534 1.00 95.94 185 ARG A CA 1
ATOM 1430 C C . ARG A 1 185 ? 6.898 0.273 5.986 1.00 95.94 185 ARG A C 1
ATOM 1432 O O . ARG A 1 185 ? 6.063 0.490 5.107 1.00 95.94 185 ARG A O 1
ATOM 1439 N N . LYS A 1 186 ? 7.109 -0.950 6.487 1.00 95.31 186 LYS A N 1
ATOM 1440 C CA . LYS A 1 186 ? 6.523 -2.179 5.936 1.00 95.31 186 LYS A CA 1
ATOM 1441 C C . LYS A 1 186 ? 5.000 -2.185 6.006 1.00 95.31 186 LYS A C 1
ATOM 1443 O O . LYS A 1 186 ? 4.360 -2.785 5.153 1.00 95.31 186 LYS A O 1
ATOM 1448 N N . SER A 1 187 ? 4.402 -1.447 6.941 1.00 94.25 187 SER A N 1
ATOM 1449 C CA . SER A 1 187 ? 2.944 -1.303 7.015 1.00 94.25 187 SER A CA 1
ATOM 1450 C C . SER A 1 187 ? 2.347 -0.539 5.826 1.00 94.25 187 SER A C 1
ATOM 1452 O O . SER A 1 187 ? 1.149 -0.629 5.598 1.00 94.25 187 SER A O 1
ATOM 1454 N N . SER A 1 188 ? 3.155 0.173 5.029 1.00 95.00 188 SER A N 1
ATOM 1455 C CA . SER A 1 188 ? 2.689 0.792 3.776 1.00 95.00 188 SER A CA 1
ATOM 1456 C C . SER A 1 188 ? 2.412 -0.224 2.664 1.00 95.00 188 SER A C 1
ATOM 1458 O O . SER A 1 188 ? 1.768 0.118 1.674 1.00 95.00 188 SER A O 1
ATOM 1460 N N . ARG A 1 189 ? 2.865 -1.473 2.827 1.00 95.00 189 ARG A N 1
ATOM 1461 C CA . ARG A 1 189 ? 2.711 -2.536 1.834 1.00 95.00 189 ARG A CA 1
ATOM 1462 C C . ARG A 1 189 ? 1.263 -2.844 1.505 1.00 95.00 189 ARG A C 1
ATOM 1464 O O . ARG A 1 189 ? 0.951 -2.970 0.332 1.00 95.00 189 ARG A O 1
ATOM 1471 N N . PHE A 1 190 ? 0.397 -2.919 2.511 1.00 92.62 190 PHE A N 1
ATOM 1472 C CA . PHE A 1 190 ? -1.025 -3.216 2.324 1.00 92.62 190 PHE A CA 1
ATOM 1473 C C . PHE A 1 190 ? -1.708 -2.190 1.416 1.00 92.62 190 PHE A C 1
ATOM 1475 O O . PHE A 1 190 ? -2.520 -2.527 0.561 1.00 92.62 190 PHE A O 1
ATOM 1482 N N . GLU A 1 191 ? -1.323 -0.923 1.553 1.00 92.88 191 GLU A N 1
ATOM 1483 C CA . GLU A 1 191 ? -1.840 0.141 0.702 1.00 92.88 191 GLU A CA 1
ATOM 1484 C C . GLU A 1 191 ? -1.230 0.097 -0.710 1.00 92.88 191 GLU A C 1
ATOM 1486 O O . GLU A 1 191 ? -1.921 0.359 -1.694 1.00 92.88 191 GLU A O 1
ATOM 1491 N N . LEU A 1 192 ? 0.053 -0.264 -0.821 1.00 95.25 192 LEU A N 1
ATOM 1492 C CA . LEU A 1 192 ? 0.744 -0.405 -2.103 1.00 95.25 192 LEU A CA 1
ATOM 1493 C C . LEU A 1 192 ? 0.220 -1.597 -2.923 1.00 95.25 192 LEU A C 1
ATOM 1495 O O . LEU A 1 192 ? 0.029 -1.459 -4.126 1.00 95.25 192 LEU A O 1
ATOM 1499 N N . LEU A 1 193 ? -0.044 -2.744 -2.290 1.00 95.19 193 LEU A N 1
ATOM 1500 C CA . LEU A 1 193 ? -0.635 -3.924 -2.936 1.00 95.19 193 LEU A CA 1
ATOM 1501 C C . LEU A 1 193 ? -2.022 -3.604 -3.498 1.00 95.19 193 LEU A C 1
ATOM 1503 O O . LEU A 1 193 ? -2.316 -3.920 -4.651 1.00 95.19 193 LEU A O 1
ATOM 1507 N N . HIS A 1 194 ? -2.831 -2.874 -2.735 1.00 92.81 194 HIS A N 1
ATOM 1508 C CA . HIS A 1 194 ? -4.141 -2.446 -3.200 1.00 92.81 194 HIS A CA 1
ATOM 1509 C C . HIS A 1 194 ? -4.071 -1.437 -4.349 1.00 92.81 194 HIS A C 1
ATOM 1511 O O . HIS A 1 194 ? -4.828 -1.555 -5.309 1.00 92.81 194 HIS A O 1
ATOM 1517 N N . PHE A 1 195 ? -3.125 -0.493 -4.314 1.00 94.81 195 PHE A N 1
ATOM 1518 C CA . PHE A 1 195 ? -2.861 0.388 -5.456 1.00 94.81 195 PHE A CA 1
ATOM 1519 C C . PHE A 1 195 ? -2.470 -0.391 -6.721 1.00 94.81 195 PHE A C 1
ATOM 1521 O O . PHE A 1 195 ? -2.870 -0.031 -7.824 1.00 94.81 195 PHE A O 1
ATOM 1528 N N . LEU A 1 196 ? -1.732 -1.494 -6.569 1.00 96.06 196 LEU A N 1
ATOM 1529 C CA . LEU A 1 196 ? -1.375 -2.401 -7.664 1.00 96.06 196 LEU A CA 1
ATOM 1530 C C . LEU A 1 196 ? -2.540 -3.303 -8.122 1.00 96.06 196 LEU A C 1
ATOM 1532 O O . LEU A 1 196 ? -2.345 -4.156 -8.997 1.00 96.06 196 LEU A O 1
ATOM 1536 N N . ALA A 1 197 ? -3.736 -3.130 -7.547 1.00 93.69 197 ALA A N 1
ATOM 1537 C CA . ALA A 1 197 ? -4.907 -3.974 -7.765 1.00 93.69 197 ALA A CA 1
ATOM 1538 C C . ALA A 1 197 ? -4.576 -5.466 -7.575 1.00 93.69 197 ALA A C 1
ATOM 1540 O O . ALA A 1 197 ? -4.860 -6.303 -8.440 1.00 93.69 197 ALA A O 1
ATOM 1541 N N . ILE A 1 198 ? -3.876 -5.776 -6.483 1.00 93.12 198 ILE A N 1
ATOM 1542 C CA . ILE A 1 198 ? -3.569 -7.139 -6.053 1.00 93.12 198 ILE A CA 1
ATOM 1543 C C . ILE A 1 198 ? -4.575 -7.530 -4.974 1.00 93.12 198 ILE A C 1
ATOM 1545 O O . ILE A 1 198 ? -4.806 -6.770 -4.035 1.00 93.12 198 ILE A O 1
ATOM 1549 N N . ASP A 1 199 ? -5.168 -8.713 -5.123 1.00 88.12 199 ASP A N 1
ATOM 1550 C CA . ASP A 1 199 ? -5.962 -9.318 -4.062 1.00 88.12 199 ASP A CA 1
ATOM 1551 C C . ASP A 1 199 ? -5.013 -9.879 -3.002 1.00 88.12 199 ASP A C 1
ATOM 1553 O O . ASP A 1 199 ? -4.268 -10.830 -3.243 1.00 88.12 199 ASP A O 1
ATOM 1557 N N . ASP A 1 200 ? -5.036 -9.271 -1.823 1.00 81.31 200 ASP A N 1
ATOM 1558 C CA . ASP A 1 200 ? -4.177 -9.646 -0.708 1.00 81.31 200 ASP A CA 1
ATOM 1559 C C . ASP A 1 200 ? -4.393 -11.093 -0.233 1.00 81.31 200 ASP A C 1
ATOM 1561 O O . ASP A 1 200 ? -3.480 -11.675 0.345 1.00 81.31 200 ASP A O 1
ATOM 1565 N N . SER A 1 201 ? -5.559 -11.702 -0.495 1.00 82.62 201 SER A N 1
ATOM 1566 C CA . SER A 1 201 ? -5.799 -13.122 -0.180 1.00 82.62 201 SER A CA 1
ATOM 1567 C C . SER A 1 201 ? -4.960 -14.078 -1.033 1.00 82.62 201 SER A C 1
ATOM 1569 O O . SER A 1 201 ? -4.748 -15.227 -0.655 1.00 82.62 201 SER A O 1
ATOM 1571 N N . GLN A 1 202 ? -4.452 -13.601 -2.171 1.00 88.62 202 GLN A N 1
ATOM 1572 C CA . GLN A 1 202 ? -3.581 -14.359 -3.064 1.00 88.62 202 GLN A CA 1
ATOM 1573 C C . GLN A 1 202 ? -2.097 -14.114 -2.776 1.00 88.62 202 GLN A C 1
ATOM 1575 O O . GLN A 1 202 ? -1.241 -14.759 -3.381 1.00 88.62 202 GLN A O 1
ATOM 1580 N N . VAL A 1 203 ? -1.771 -13.175 -1.884 1.00 91.88 203 VAL A N 1
ATOM 1581 C CA . VAL A 1 203 ? -0.389 -12.835 -1.551 1.00 91.88 203 VAL A CA 1
ATOM 1582 C C . VAL A 1 203 ? 0.130 -13.801 -0.496 1.00 91.88 203 VAL A C 1
ATOM 1584 O O . VAL A 1 203 ? -0.498 -14.038 0.533 1.00 91.88 203 VAL A O 1
ATOM 1587 N N . GLY A 1 204 ? 1.298 -14.367 -0.766 1.00 90.56 204 GLY A N 1
ATOM 1588 C CA . GLY A 1 204 ? 1.951 -15.300 0.124 1.00 90.56 204 GLY A CA 1
ATOM 1589 C C . GLY A 1 204 ? 2.468 -14.638 1.398 1.00 90.56 204 GLY A C 1
ATOM 1590 O O . GLY A 1 204 ? 2.743 -13.440 1.446 1.00 90.56 204 GLY A O 1
ATOM 1591 N N . VAL A 1 205 ? 2.617 -15.442 2.443 1.00 87.44 205 VAL A N 1
ATOM 1592 C CA . VAL A 1 205 ? 3.188 -15.061 3.731 1.00 87.44 205 VAL A CA 1
ATOM 1593 C C . VAL A 1 205 ? 4.145 -16.166 4.159 1.00 87.44 205 VAL A C 1
ATOM 1595 O O . VAL A 1 205 ? 3.721 -17.281 4.464 1.00 87.44 205 VAL A O 1
ATOM 1598 N N . ASN A 1 206 ? 5.446 -15.866 4.197 1.00 86.00 206 ASN A N 1
ATOM 1599 C CA . ASN A 1 206 ? 6.492 -16.812 4.601 1.00 86.00 206 ASN A CA 1
ATOM 1600 C C . ASN A 1 206 ? 6.442 -18.150 3.826 1.00 86.00 206 ASN A C 1
ATOM 1602 O O . ASN A 1 206 ? 6.530 -19.228 4.421 1.00 86.00 206 ASN A O 1
ATOM 1606 N N . GLY A 1 207 ? 6.276 -18.086 2.502 1.00 84.38 207 GLY A N 1
ATOM 1607 C CA . GLY A 1 207 ? 6.259 -19.261 1.619 1.00 84.38 207 GLY A CA 1
ATOM 1608 C C . GLY A 1 207 ? 4.930 -20.024 1.567 1.00 84.38 207 GLY A C 1
ATOM 1609 O O . GLY A 1 207 ? 4.906 -21.167 1.115 1.00 84.38 207 GLY A O 1
ATOM 1610 N N . LYS A 1 208 ? 3.828 -19.443 2.058 1.00 86.44 208 LYS A N 1
ATOM 1611 C CA . LYS A 1 208 ? 2.493 -20.065 2.046 1.00 86.44 208 LYS A CA 1
ATOM 1612 C C . LYS A 1 208 ? 1.440 -19.095 1.538 1.00 86.44 208 LYS A C 1
ATOM 1614 O O . LYS A 1 208 ? 1.515 -17.915 1.843 1.00 86.44 208 LYS A O 1
ATOM 1619 N N . ILE A 1 209 ? 0.448 -19.604 0.815 1.00 86.44 209 ILE A N 1
ATOM 1620 C CA . ILE A 1 209 ? -0.760 -18.858 0.443 1.00 86.44 209 ILE A CA 1
ATOM 1621 C C . ILE A 1 209 ? -1.921 -19.486 1.201 1.00 86.44 209 ILE A C 1
ATOM 1623 O O . ILE A 1 209 ? -2.126 -20.701 1.128 1.00 86.44 209 ILE A O 1
ATOM 1627 N N . ASP A 1 210 ? -2.649 -18.668 1.952 1.00 80.75 210 ASP A N 1
ATOM 1628 C CA . ASP A 1 210 ? -3.797 -19.136 2.714 1.00 80.75 210 ASP A CA 1
ATOM 1629 C C . ASP A 1 210 ? -4.976 -19.416 1.771 1.00 80.75 210 ASP A C 1
ATOM 1631 O O . ASP A 1 210 ? -5.327 -18.613 0.914 1.00 80.75 210 ASP A O 1
ATOM 1635 N N . VAL A 1 211 ? -5.606 -20.581 1.928 1.00 71.00 211 VAL A N 1
ATOM 1636 C CA . VAL A 1 211 ? -6.689 -21.046 1.036 1.00 71.00 211 VAL A CA 1
ATOM 1637 C C . VAL A 1 211 ? -8.039 -20.387 1.372 1.00 71.00 211 VAL A C 1
ATOM 1639 O O . VAL A 1 211 ? -8.993 -20.482 0.604 1.00 71.00 211 VAL A O 1
ATOM 1642 N N . ALA A 1 212 ? -8.144 -19.715 2.522 1.00 70.12 212 ALA A N 1
ATOM 1643 C CA . ALA A 1 212 ? -9.366 -19.065 2.976 1.00 70.12 212 ALA A CA 1
ATOM 1644 C C . ALA A 1 212 ? -9.062 -17.739 3.670 1.00 70.12 212 ALA A C 1
ATOM 1646 O O . ALA A 1 212 ? -8.154 -17.665 4.495 1.00 70.12 212 ALA A O 1
ATOM 1647 N N . THR A 1 213 ? -9.882 -16.724 3.396 1.00 70.12 213 THR A N 1
ATOM 1648 C CA . THR A 1 213 ? -9.828 -15.442 4.099 1.00 70.12 213 THR A CA 1
ATOM 1649 C C . THR A 1 213 ? -10.243 -15.648 5.555 1.00 70.12 213 THR A C 1
ATOM 1651 O O . THR A 1 213 ? -11.407 -15.981 5.817 1.00 70.12 213 THR A O 1
ATOM 1654 N N . PRO A 1 214 ? -9.333 -15.463 6.525 1.00 78.50 214 PRO A N 1
ATOM 1655 C CA . PRO A 1 214 ? -9.689 -15.615 7.919 1.00 78.50 214 PRO A CA 1
ATOM 1656 C C . PRO A 1 214 ? -10.639 -14.493 8.353 1.00 78.50 214 PRO A C 1
ATOM 1658 O O . PRO A 1 214 ? -10.751 -13.436 7.733 1.00 78.50 214 PRO A O 1
ATOM 1661 N N . SER A 1 215 ? -11.338 -14.716 9.460 1.00 83.56 215 SER A N 1
ATOM 1662 C CA . SER A 1 215 ? -12.093 -13.672 10.152 1.00 83.56 215 SER A CA 1
ATOM 1663 C C . SER A 1 215 ? -11.750 -13.712 11.629 1.00 83.56 215 SER A C 1
ATOM 1665 O O . SER A 1 215 ? -11.636 -14.803 12.194 1.00 83.56 215 SER A O 1
ATOM 1667 N N . LYS A 1 216 ? -11.644 -12.547 12.264 1.00 88.25 216 LYS A N 1
ATOM 1668 C CA . LYS A 1 216 ? -11.412 -12.436 13.705 1.00 88.25 216 LYS A CA 1
ATOM 1669 C C . LYS A 1 216 ? -12.691 -12.018 14.419 1.00 88.25 216 LYS A C 1
ATOM 1671 O O . LYS A 1 216 ? -13.416 -11.136 13.964 1.00 88.25 216 LYS A O 1
ATOM 1676 N N . ASN A 1 217 ? -12.946 -12.663 15.552 1.00 91.88 217 ASN A N 1
ATOM 1677 C CA . ASN A 1 217 ? -14.060 -12.334 16.429 1.00 91.88 217 ASN A CA 1
ATOM 1678 C C . ASN A 1 217 ? -13.574 -11.408 17.542 1.00 91.88 217 ASN A C 1
ATOM 1680 O O . ASN A 1 217 ? -12.634 -11.743 18.262 1.00 91.88 217 ASN A O 1
ATOM 1684 N N . TYR A 1 218 ? -14.260 -10.285 17.716 1.00 94.19 218 TYR A N 1
ATOM 1685 C CA . TYR A 1 218 ? -13.989 -9.309 18.761 1.00 94.19 218 TYR A CA 1
ATOM 1686 C C . TYR A 1 218 ? -15.188 -9.189 19.693 1.00 94.19 218 TYR A C 1
ATOM 1688 O O . TYR A 1 218 ? -16.323 -9.032 19.247 1.00 94.19 218 TYR A O 1
ATOM 1696 N N . SER A 1 219 ? -14.947 -9.242 21.000 1.00 95.25 219 SER A N 1
ATOM 1697 C CA . SER A 1 219 ? -15.974 -8.916 21.990 1.00 95.25 219 SER A CA 1
ATOM 1698 C C . SER A 1 219 ? -16.142 -7.403 22.068 1.00 95.25 219 SER A C 1
ATOM 1700 O O . SER A 1 219 ? -15.161 -6.668 22.204 1.00 95.25 219 SER A O 1
ATOM 1702 N N . GLY A 1 220 ? -17.383 -6.936 22.005 1.00 96.06 220 GLY A N 1
ATOM 1703 C CA . GLY A 1 220 ? -17.685 -5.515 21.996 1.00 96.06 220 GLY A CA 1
ATOM 1704 C C . GLY A 1 220 ? -19.084 -5.191 22.493 1.00 96.06 220 GLY A C 1
ATOM 1705 O O . GLY A 1 220 ? -19.769 -6.008 23.111 1.00 96.06 220 GLY A O 1
ATOM 1706 N N . SER A 1 221 ? -19.501 -3.964 22.213 1.00 96.12 221 SER A N 1
ATOM 1707 C CA . SER A 1 221 ? -20.835 -3.454 22.507 1.00 96.12 221 SER A CA 1
ATOM 1708 C C . SER A 1 221 ? -21.439 -2.794 21.274 1.00 96.12 221 SER A C 1
ATOM 1710 O O . SER A 1 221 ? -20.719 -2.194 20.478 1.00 96.12 221 SER A O 1
ATOM 1712 N N . LEU A 1 222 ? -22.754 -2.921 21.124 1.00 95.50 222 LEU A N 1
ATOM 1713 C CA . LEU A 1 222 ? -23.553 -2.266 20.094 1.00 95.50 222 LEU A CA 1
ATOM 1714 C C . LEU A 1 222 ? -24.373 -1.145 20.738 1.00 95.50 222 LEU A C 1
ATOM 1716 O O . LEU A 1 222 ? -25.083 -1.378 21.723 1.00 95.50 222 LEU A O 1
ATOM 1720 N N . LEU A 1 223 ? -24.264 0.063 20.188 1.00 94.50 223 LEU A N 1
ATOM 1721 C CA . LEU A 1 223 ? -25.086 1.204 20.577 1.00 94.50 223 LEU A CA 1
ATOM 1722 C C . LEU A 1 223 ? -26.485 1.073 19.951 1.00 94.50 223 LEU A C 1
ATOM 1724 O O . LEU A 1 223 ? -26.581 0.779 18.757 1.00 94.50 223 LEU A O 1
ATOM 1728 N N . PRO A 1 224 ? -27.568 1.314 20.710 1.00 91.44 224 PRO A N 1
ATOM 1729 C CA . PRO A 1 224 ? -28.907 1.356 20.139 1.00 91.44 224 PRO A CA 1
ATOM 1730 C C . PRO A 1 224 ? -29.069 2.500 19.144 1.00 91.44 224 PRO A C 1
ATOM 1732 O O . PRO A 1 224 ? -28.552 3.598 19.361 1.00 91.44 224 PRO A O 1
ATOM 1735 N N . GLU A 1 225 ? -29.856 2.262 18.099 1.00 88.12 225 GLU A N 1
ATOM 1736 C CA . GLU A 1 225 ? -30.063 3.228 17.015 1.00 88.12 225 GLU A CA 1
ATOM 1737 C C . GLU A 1 225 ? -30.606 4.566 17.538 1.00 88.12 225 GLU A C 1
ATOM 1739 O O . GLU A 1 225 ? -30.066 5.623 17.210 1.00 88.12 225 GLU A O 1
ATOM 1744 N N . ALA A 1 226 ? -31.571 4.507 18.464 1.00 85.25 226 ALA A N 1
ATOM 1745 C CA . ALA A 1 226 ? -32.190 5.673 19.098 1.00 85.25 226 ALA A CA 1
ATOM 1746 C C . ALA A 1 226 ? -31.202 6.585 19.850 1.00 85.25 226 ALA A C 1
ATOM 1748 O O . ALA A 1 226 ? -31.458 7.775 19.994 1.00 85.25 226 ALA A O 1
ATOM 1749 N N . HIS A 1 227 ? -30.073 6.047 20.326 1.00 86.88 227 HIS A N 1
ATOM 1750 C CA . HIS A 1 227 ? -29.046 6.842 21.016 1.00 86.88 227 HIS A CA 1
ATOM 1751 C C . HIS A 1 227 ? -27.983 7.380 20.060 1.00 86.88 227 HIS A C 1
ATOM 1753 O O . HIS A 1 227 ? -27.258 8.309 20.405 1.00 86.88 227 HIS A O 1
ATOM 1759 N N . SER A 1 228 ? -27.885 6.807 18.862 1.00 84.69 228 SER A N 1
ATOM 1760 C CA . SER A 1 228 ? -26.851 7.146 17.888 1.00 84.69 228 SER A CA 1
ATOM 1761 C C . SER A 1 228 ? -27.153 8.432 17.113 1.00 84.69 228 SER A C 1
ATOM 1763 O O . SER A 1 228 ? -26.221 9.145 16.752 1.00 84.69 228 SER A O 1
ATOM 1765 N N . HIS A 1 229 ? -28.439 8.735 16.886 1.00 83.88 229 HIS A N 1
ATOM 1766 C CA . HIS A 1 229 ? -28.918 9.839 16.037 1.00 83.88 229 HIS A CA 1
ATOM 1767 C C . HIS A 1 229 ? -28.337 9.852 14.605 1.00 83.88 229 HIS A C 1
ATOM 1769 O O . HIS A 1 229 ? -28.429 10.869 13.920 1.00 83.88 229 HIS A O 1
ATOM 1775 N N . PHE A 1 230 ? -27.755 8.741 14.143 1.00 85.56 230 PHE A N 1
ATOM 1776 C CA . PHE A 1 230 ? -27.436 8.539 12.731 1.00 85.56 230 PHE A CA 1
ATOM 1777 C C . PHE A 1 230 ? -28.697 8.178 11.942 1.00 85.56 230 PHE A C 1
ATOM 1779 O O . PHE A 1 230 ? -29.716 7.787 12.517 1.00 85.56 230 PHE A O 1
ATOM 1786 N N . ASP A 1 231 ? -28.609 8.282 10.615 1.00 84.38 231 ASP A N 1
ATOM 1787 C CA . ASP A 1 231 ? -29.664 7.806 9.727 1.00 84.38 231 ASP A CA 1
ATOM 1788 C C . ASP A 1 231 ? -29.929 6.307 9.927 1.00 84.38 231 ASP A C 1
ATOM 1790 O O . ASP A 1 231 ? -29.083 5.536 10.398 1.00 84.38 231 ASP A O 1
ATOM 1794 N N . LYS A 1 232 ? -31.132 5.879 9.541 1.00 84.38 232 LYS A N 1
ATOM 1795 C CA . LYS A 1 232 ? -31.569 4.494 9.710 1.00 84.38 232 LYS A CA 1
ATOM 1796 C C . LYS A 1 232 ? -30.602 3.512 9.043 1.00 84.38 232 LYS A C 1
ATOM 1798 O O . LYS A 1 232 ? -30.254 3.660 7.873 1.00 84.38 232 LYS A O 1
ATOM 1803 N N . GLY A 1 233 ? -30.244 2.458 9.776 1.00 84.81 233 GLY A N 1
ATOM 1804 C CA . GLY A 1 233 ? -29.408 1.357 9.287 1.00 84.81 233 GLY A CA 1
ATOM 1805 C C . GLY A 1 233 ? -27.911 1.492 9.577 1.00 84.81 233 GLY A C 1
ATOM 1806 O O . GLY A 1 233 ? -27.187 0.509 9.412 1.00 84.81 233 GLY A O 1
ATOM 1807 N N . PHE A 1 234 ? -27.448 2.644 10.070 1.00 89.94 234 PHE A N 1
ATOM 1808 C CA . PHE A 1 234 ? -26.104 2.768 10.632 1.00 89.94 234 PHE A CA 1
ATOM 1809 C C . PHE A 1 234 ? -25.998 2.008 11.956 1.00 89.94 234 PHE A C 1
ATOM 1811 O O . PHE A 1 234 ? -26.897 2.061 12.797 1.00 89.94 234 PHE A O 1
ATOM 1818 N N . LYS A 1 235 ? -24.870 1.325 12.175 1.00 92.88 235 LYS A N 1
ATOM 1819 C CA . LYS A 1 235 ? -24.599 0.621 13.439 1.00 92.88 235 LYS A CA 1
ATOM 1820 C C . LYS A 1 235 ? -23.289 1.105 14.033 1.00 92.88 235 LYS A C 1
ATOM 1822 O O . LYS A 1 235 ? -22.266 1.125 13.352 1.00 92.88 235 LYS A O 1
ATOM 1827 N N . ILE A 1 236 ? -23.317 1.449 15.319 1.00 94.75 236 ILE A N 1
ATOM 1828 C CA . ILE A 1 236 ? -22.138 1.912 16.053 1.00 94.75 236 ILE A CA 1
ATOM 1829 C C . ILE A 1 236 ? -21.708 0.833 17.037 1.00 94.75 236 ILE A C 1
ATOM 1831 O O . ILE A 1 236 ? -22.444 0.490 17.964 1.00 94.75 236 ILE A O 1
ATOM 1835 N N . VAL A 1 237 ? -20.504 0.305 16.839 1.00 96.00 237 VAL A N 1
ATOM 1836 C CA . VAL A 1 237 ? -19.916 -0.731 17.689 1.00 96.00 237 VAL A CA 1
ATOM 1837 C C . VAL A 1 237 ? -18.669 -0.223 18.395 1.00 96.00 237 VAL A C 1
ATOM 1839 O O . VAL A 1 237 ? -17.929 0.598 17.863 1.00 96.00 237 VAL A O 1
ATOM 1842 N N . THR A 1 238 ? -18.411 -0.716 19.603 1.00 96.56 238 THR A N 1
ATOM 1843 C CA . THR A 1 238 ? -17.166 -0.443 20.332 1.00 96.56 238 THR A CA 1
ATOM 1844 C C . THR A 1 238 ? -16.517 -1.743 20.776 1.00 96.56 238 THR A C 1
ATOM 1846 O O . THR A 1 238 ? -17.178 -2.572 21.400 1.00 96.56 238 THR A O 1
ATOM 1849 N N . PHE A 1 239 ? -15.237 -1.925 20.463 1.00 96.25 239 PHE A N 1
ATOM 1850 C CA . PHE A 1 239 ? -14.477 -3.143 20.748 1.00 96.25 239 PHE A CA 1
ATOM 1851 C C . PHE A 1 239 ? -12.989 -2.844 20.912 1.00 96.25 239 PHE A C 1
ATOM 1853 O O . PHE A 1 239 ? -12.528 -1.749 20.606 1.00 96.25 239 PHE A O 1
ATOM 1860 N N . TYR A 1 240 ? -12.236 -3.817 21.411 1.00 95.44 240 TYR A N 1
ATOM 1861 C CA . TYR A 1 240 ? -10.783 -3.734 21.496 1.00 95.44 240 TYR A CA 1
ATOM 1862 C C . TYR A 1 240 ? -10.146 -4.530 20.363 1.00 95.44 240 TYR A C 1
ATOM 1864 O O . TYR A 1 240 ? -10.554 -5.664 20.130 1.00 95.44 240 TYR A O 1
ATOM 1872 N N . ALA A 1 241 ? -9.145 -3.959 19.697 1.00 94.69 241 ALA A N 1
ATOM 1873 C CA . ALA A 1 241 ? -8.356 -4.645 18.679 1.00 94.69 241 ALA A CA 1
ATOM 1874 C C . ALA A 1 241 ? -6.859 -4.428 18.904 1.00 94.69 241 ALA A C 1
ATOM 1876 O O . ALA A 1 241 ? -6.426 -3.350 19.324 1.00 94.69 241 ALA A O 1
ATOM 1877 N N . ASP A 1 242 ? -6.064 -5.449 18.607 1.00 93.62 242 ASP A N 1
ATOM 1878 C CA . ASP A 1 242 ? -4.614 -5.345 18.639 1.00 93.62 242 ASP A CA 1
ATOM 1879 C C . ASP A 1 242 ? -4.091 -4.485 17.466 1.00 93.62 242 ASP A C 1
ATOM 1881 O O . ASP A 1 242 ? -4.672 -4.488 16.372 1.00 93.62 242 ASP A O 1
ATOM 1885 N N . PRO A 1 243 ? -3.002 -3.717 17.664 1.00 94.75 243 PRO A N 1
ATOM 1886 C CA . PRO A 1 243 ? -2.389 -2.939 16.596 1.00 94.75 243 PRO A CA 1
ATOM 1887 C C . PRO A 1 243 ? -1.978 -3.760 15.372 1.00 94.75 243 PRO A C 1
ATOM 1889 O O . PRO A 1 243 ? -2.047 -3.221 14.272 1.00 94.75 243 PRO A O 1
ATOM 1892 N N . ASP A 1 244 ? -1.554 -5.020 15.528 1.00 93.94 244 ASP A N 1
ATOM 1893 C CA . ASP A 1 244 ? -1.204 -5.877 14.385 1.00 93.94 244 ASP A CA 1
ATOM 1894 C C . ASP A 1 244 ? -2.396 -6.053 13.437 1.00 93.94 244 ASP A C 1
ATOM 1896 O O . ASP A 1 244 ? -2.295 -5.747 12.247 1.00 93.94 244 ASP A O 1
ATOM 1900 N N . ALA A 1 245 ? -3.552 -6.448 13.973 1.00 93.00 245 ALA A N 1
ATOM 1901 C CA . ALA A 1 245 ? -4.778 -6.585 13.203 1.00 93.00 245 ALA A CA 1
ATOM 1902 C C . ALA A 1 245 ? -5.141 -5.283 12.484 1.00 93.00 245 ALA A C 1
ATOM 1904 O O . ALA A 1 245 ? -5.417 -5.309 11.286 1.00 93.00 245 ALA A O 1
ATOM 1905 N N . LEU A 1 246 ? -5.084 -4.138 13.172 1.00 94.81 246 LEU A N 1
ATOM 1906 C CA . LEU A 1 246 ? -5.396 -2.845 12.559 1.00 94.81 246 LEU A CA 1
ATOM 1907 C C . LEU A 1 246 ? -4.384 -2.455 11.473 1.00 94.81 246 LEU A C 1
ATOM 1909 O O . LEU A 1 246 ? -4.796 -1.990 10.417 1.00 94.81 246 LEU A O 1
ATOM 1913 N N . LEU A 1 247 ? -3.082 -2.671 11.677 1.00 94.25 247 LEU A N 1
ATOM 1914 C CA . LEU A 1 247 ? -2.056 -2.383 10.666 1.00 94.25 247 LEU A CA 1
ATOM 1915 C C . LEU A 1 247 ? -2.251 -3.202 9.390 1.00 94.25 247 LEU A C 1
ATOM 1917 O O . LEU A 1 247 ? -2.009 -2.675 8.306 1.00 94.25 247 LEU A O 1
ATOM 1921 N N . ARG A 1 248 ? -2.658 -4.470 9.524 1.00 90.75 248 ARG A N 1
ATOM 1922 C CA . ARG A 1 248 ? -2.901 -5.361 8.384 1.00 90.75 248 ARG A CA 1
ATOM 1923 C C . ARG A 1 248 ? -4.204 -5.043 7.663 1.00 90.75 248 ARG A C 1
ATOM 1925 O O . ARG A 1 248 ? -4.231 -5.111 6.447 1.00 90.75 248 ARG A O 1
ATOM 1932 N N . THR A 1 249 ? -5.265 -4.701 8.391 1.00 91.06 249 THR A N 1
ATOM 1933 C CA . THR A 1 249 ? -6.628 -4.568 7.836 1.00 91.06 249 THR A CA 1
ATOM 1934 C C . THR A 1 249 ? -6.997 -3.150 7.411 1.00 91.06 249 THR A C 1
ATOM 1936 O O . THR A 1 249 ? -7.918 -2.972 6.613 1.00 91.06 249 THR A O 1
ATOM 1939 N N . SER A 1 250 ? -6.299 -2.130 7.918 1.00 91.94 250 SER A N 1
ATOM 1940 C CA . SER A 1 250 ? -6.754 -0.749 7.772 1.00 91.94 250 SER A CA 1
ATOM 1941 C C . SER A 1 250 ? -6.260 -0.042 6.510 1.00 91.94 250 SER A C 1
ATOM 1943 O O . SER A 1 250 ? -5.112 -0.196 6.100 1.00 91.94 250 SER A O 1
ATOM 1945 N N . TYR A 1 251 ? -7.096 0.847 5.975 1.00 90.44 251 TYR A N 1
ATOM 1946 C CA . TYR A 1 251 ? -6.735 1.883 5.006 1.00 90.44 251 TYR A CA 1
ATOM 1947 C C . TYR A 1 251 ? -7.042 3.281 5.562 1.00 90.44 251 TYR A C 1
ATOM 1949 O O . TYR A 1 251 ? -7.712 3.436 6.582 1.00 90.44 251 TYR A O 1
ATOM 1957 N N . VAL A 1 252 ? -6.520 4.325 4.911 1.00 88.75 252 VAL A N 1
ATOM 1958 C CA . VAL A 1 252 ? -6.809 5.724 5.269 1.00 88.75 252 VAL A CA 1
ATOM 1959 C C . VAL A 1 252 ? -7.103 6.519 4.004 1.00 88.75 252 VAL A C 1
ATOM 1961 O O . VAL A 1 252 ? -6.255 6.587 3.116 1.00 88.75 252 VAL A O 1
ATOM 1964 N N . LEU A 1 253 ? -8.258 7.182 3.948 1.00 83.44 253 LEU A N 1
ATOM 1965 C CA . LEU A 1 253 ? -8.584 8.136 2.886 1.00 83.44 253 LEU A CA 1
ATOM 1966 C C . LEU A 1 253 ? -7.887 9.469 3.167 1.00 83.44 253 LEU A C 1
ATOM 1968 O O . LEU A 1 253 ? -8.322 10.258 4.008 1.00 83.44 253 LEU A O 1
ATOM 1972 N N . ARG A 1 254 ? -6.741 9.703 2.524 1.00 83.50 254 ARG A N 1
ATOM 1973 C CA . ARG A 1 254 ? -5.926 10.911 2.735 1.00 83.50 254 ARG A CA 1
ATOM 1974 C C . ARG A 1 254 ? -6.244 11.971 1.683 1.00 83.50 254 ARG A C 1
ATOM 1976 O O . ARG A 1 254 ? -6.437 11.635 0.523 1.00 83.50 254 ARG A O 1
ATOM 1983 N N . LYS A 1 255 ? -6.230 13.250 2.089 1.00 69.81 255 LYS A N 1
ATOM 1984 C CA . LYS A 1 255 ? -6.537 14.408 1.223 1.00 69.81 255 LYS A CA 1
ATOM 1985 C C . LYS A 1 255 ? -5.722 14.457 -0.066 1.00 69.81 255 LYS A C 1
ATOM 1987 O O . LYS A 1 255 ? -6.261 14.765 -1.117 1.00 69.81 255 LYS A O 1
ATOM 1992 N N . ASP A 1 256 ? -4.438 14.150 0.048 1.00 69.31 256 ASP A N 1
ATOM 1993 C CA . ASP A 1 256 ? -3.487 14.145 -1.065 1.00 69.31 256 ASP A CA 1
ATOM 1994 C C . ASP A 1 256 ? -3.128 12.697 -1.452 1.00 69.31 256 ASP A C 1
ATOM 1996 O O . ASP A 1 256 ? -1.989 12.398 -1.816 1.00 69.31 256 ASP A O 1
ATOM 2000 N N . GLY A 1 257 ? -4.073 11.775 -1.235 1.00 74.75 257 GLY A N 1
ATOM 2001 C CA . GLY A 1 257 ? -3.951 10.357 -1.546 1.00 74.75 257 GLY A CA 1
ATOM 2002 C C . GLY A 1 257 ? -4.177 10.042 -3.018 1.00 74.75 257 GLY A C 1
ATOM 2003 O O . GLY A 1 257 ? -4.580 10.891 -3.801 1.00 74.75 257 GLY A O 1
ATOM 2004 N N . TRP A 1 258 ? -3.920 8.787 -3.384 1.00 79.12 258 TRP A N 1
ATOM 2005 C CA . TRP A 1 258 ? -4.171 8.278 -4.736 1.00 79.12 258 TRP A CA 1
ATOM 2006 C C . TRP A 1 258 ? -5.631 7.847 -4.960 1.00 79.12 258 TRP A C 1
ATOM 2008 O O . TRP A 1 258 ? -6.023 7.596 -6.093 1.00 79.12 258 TRP A O 1
ATOM 2018 N N . ARG A 1 259 ? -6.425 7.719 -3.887 1.00 76.00 259 ARG A N 1
ATOM 2019 C CA . ARG A 1 259 ? -7.853 7.388 -3.953 1.00 76.00 259 ARG A CA 1
ATOM 2020 C C . ARG A 1 259 ? -8.668 8.669 -4.121 1.00 76.00 259 ARG A C 1
ATOM 2022 O O . ARG A 1 259 ? -8.542 9.572 -3.292 1.00 76.00 259 ARG A O 1
ATOM 2029 N N . ASP A 1 260 ? -9.549 8.705 -5.115 1.00 59.41 260 ASP A N 1
ATOM 2030 C CA . ASP A 1 260 ? -10.607 9.714 -5.183 1.00 59.41 260 ASP A CA 1
ATOM 2031 C C . ASP A 1 260 ? -11.591 9.474 -4.033 1.00 59.41 260 ASP A C 1
ATOM 2033 O O . ASP A 1 260 ? -12.116 8.374 -3.881 1.00 59.41 260 ASP A O 1
ATOM 2037 N N . SER A 1 261 ? -11.832 10.478 -3.189 1.00 56.12 261 SER A N 1
ATOM 2038 C CA . SER A 1 261 ? -12.827 10.364 -2.116 1.00 56.12 261 SER A CA 1
ATOM 2039 C C . SER A 1 261 ? -13.630 11.649 -1.985 1.00 56.12 261 SER A C 1
ATOM 2041 O O . SER A 1 261 ? -13.102 12.745 -1.834 1.00 56.12 261 SER A O 1
ATOM 2043 N N . MET A 1 262 ? -14.950 11.530 -2.057 1.00 52.59 262 MET A N 1
ATOM 2044 C CA . MET A 1 262 ? -15.859 12.653 -1.872 1.00 52.59 262 MET A CA 1
ATOM 2045 C C . MET A 1 262 ? -15.802 13.121 -0.404 1.00 52.59 262 MET A C 1
ATOM 2047 O O . MET A 1 262 ? -16.350 12.489 0.490 1.00 52.59 262 MET A O 1
ATOM 2051 N N . ASN A 1 263 ? -15.147 14.260 -0.158 1.00 52.84 263 ASN A N 1
ATOM 2052 C CA . ASN A 1 263 ? -15.270 15.119 1.034 1.00 52.84 263 ASN A CA 1
ATOM 2053 C C . ASN A 1 263 ? -14.871 14.567 2.426 1.00 52.84 263 ASN A C 1
ATOM 2055 O O . ASN A 1 263 ? -14.942 15.324 3.396 1.00 52.84 263 ASN A O 1
ATOM 2059 N N . LEU A 1 264 ? -14.386 13.329 2.564 1.00 57.12 264 LEU A N 1
ATOM 2060 C CA . LEU A 1 264 ? -13.969 12.738 3.850 1.00 57.12 264 LEU A CA 1
ATOM 2061 C C . LEU A 1 264 ? -12.451 12.522 3.908 1.00 57.12 264 LEU A C 1
ATOM 2063 O O . LEU A 1 264 ? -11.944 11.414 3.768 1.00 57.12 264 LEU A O 1
ATOM 2067 N N . TYR A 1 265 ? -11.708 13.610 4.121 1.00 67.62 265 TYR A N 1
ATOM 2068 C CA . TYR A 1 265 ? -10.253 13.598 3.982 1.00 67.62 265 TYR A CA 1
ATOM 2069 C C . TYR A 1 265 ? -9.493 13.633 5.310 1.00 67.62 265 TYR A C 1
ATOM 2071 O O . TYR A 1 265 ? -9.575 14.594 6.080 1.00 67.62 265 TYR A O 1
ATOM 2079 N N . GLN A 1 266 ? -8.635 12.637 5.524 1.00 74.50 266 GLN A N 1
ATOM 2080 C CA . GLN A 1 266 ? -7.621 12.655 6.573 1.00 74.50 266 GLN A CA 1
ATOM 2081 C C . GLN A 1 266 ? -6.358 13.412 6.157 1.00 74.50 266 GLN A C 1
ATOM 2083 O O . GLN A 1 266 ? -5.991 13.497 4.982 1.00 74.50 266 GLN A O 1
ATOM 2088 N N . ARG A 1 267 ? -5.639 13.939 7.157 1.00 84.12 267 ARG A N 1
ATOM 2089 C CA . ARG A 1 267 ? -4.322 14.561 6.943 1.00 84.12 267 ARG A CA 1
ATOM 2090 C C . ARG A 1 267 ? -3.310 13.518 6.478 1.00 84.12 267 ARG A C 1
ATOM 2092 O O . ARG A 1 267 ? -3.382 12.357 6.880 1.00 84.12 267 ARG A O 1
ATOM 2099 N N . MET A 1 268 ? -2.309 13.959 5.721 1.00 89.25 268 MET A N 1
ATOM 2100 C CA . MET A 1 268 ? -1.150 13.123 5.428 1.00 89.25 268 MET A CA 1
ATOM 2101 C C . MET A 1 268 ? -0.496 12.602 6.714 1.00 89.25 268 MET A C 1
ATOM 2103 O O . MET A 1 268 ? -0.389 13.306 7.729 1.00 89.25 268 MET A O 1
ATOM 2107 N N . ILE A 1 269 ? -0.057 11.343 6.666 1.00 91.88 269 ILE A N 1
ATOM 2108 C CA . ILE A 1 269 ? 0.672 10.727 7.770 1.00 91.88 269 ILE A CA 1
ATOM 2109 C C . ILE A 1 269 ? 1.982 11.496 7.997 1.00 91.88 269 ILE A C 1
ATOM 2111 O O . ILE A 1 269 ? 2.653 11.920 7.059 1.00 91.88 269 ILE A O 1
ATOM 2115 N N . SER A 1 270 ? 2.339 11.717 9.261 1.00 94.12 270 SER A N 1
ATOM 2116 C CA . SER A 1 270 ? 3.505 12.518 9.635 1.00 94.12 270 SER A CA 1
ATOM 2117 C C . SER A 1 270 ? 4.506 11.632 10.349 1.00 94.12 270 SER A C 1
ATOM 2119 O O . SER A 1 270 ? 4.227 11.145 11.444 1.00 94.12 270 SER A O 1
ATOM 2121 N N . LYS A 1 271 ? 5.678 11.456 9.738 1.00 94.88 271 LYS A N 1
ATOM 2122 C CA . LYS A 1 271 ? 6.767 10.647 10.288 1.00 94.88 271 LYS A CA 1
ATOM 2123 C C . LYS A 1 271 ? 7.186 11.097 11.685 1.00 94.88 271 LYS A C 1
ATOM 2125 O O . LYS A 1 271 ? 7.214 10.280 12.595 1.00 94.88 271 LYS A O 1
ATOM 2130 N N . SER A 1 272 ? 7.415 12.394 11.882 1.00 95.88 272 SER A N 1
ATOM 2131 C CA . SER A 1 272 ? 7.819 12.930 13.186 1.00 95.88 272 SER A CA 1
ATOM 2132 C C . SER A 1 272 ? 6.776 12.668 14.275 1.00 95.88 272 SER A C 1
ATOM 2134 O O . SER A 1 272 ? 7.133 12.338 15.403 1.00 95.88 272 SER A O 1
ATOM 2136 N N . LYS A 1 273 ? 5.477 12.745 13.947 1.00 95.00 273 LYS A N 1
ATOM 2137 C CA . LYS A 1 273 ? 4.403 12.381 14.886 1.00 95.00 273 LYS A CA 1
ATOM 2138 C C . LYS A 1 273 ? 4.403 10.887 15.196 1.00 95.00 273 LYS A C 1
ATOM 2140 O O . LYS A 1 273 ? 4.303 10.525 16.362 1.00 95.00 273 LYS A O 1
ATOM 2145 N N . VAL A 1 274 ? 4.534 10.032 14.180 1.00 95.12 274 VAL A N 1
ATOM 2146 C CA . VAL A 1 274 ? 4.633 8.573 14.359 1.00 95.12 274 VAL A CA 1
ATOM 2147 C C . VAL A 1 274 ? 5.823 8.226 15.263 1.00 95.12 274 VAL A C 1
ATOM 2149 O O . VAL A 1 274 ? 5.663 7.472 16.218 1.00 95.12 274 VAL A O 1
ATOM 2152 N N . GLU A 1 275 ? 6.991 8.825 15.033 1.00 94.44 275 GLU A N 1
ATOM 2153 C CA . GLU A 1 275 ? 8.208 8.614 15.830 1.00 94.44 275 GLU A CA 1
ATOM 2154 C C . GLU A 1 275 ? 8.073 9.126 17.273 1.00 94.44 275 GLU A C 1
ATOM 2156 O O . GLU A 1 275 ? 8.493 8.447 18.216 1.00 94.44 275 GLU A O 1
ATOM 2161 N N . ALA A 1 276 ? 7.439 10.284 17.476 1.00 94.56 276 ALA A N 1
ATOM 2162 C CA . ALA A 1 276 ? 7.162 10.817 18.808 1.00 94.56 276 ALA A CA 1
ATOM 2163 C C . ALA A 1 276 ? 6.231 9.888 19.604 1.00 94.56 276 ALA A C 1
ATOM 2165 O O . ALA A 1 276 ? 6.506 9.564 20.762 1.00 94.56 276 ALA A O 1
ATOM 2166 N N . ILE A 1 277 ? 5.163 9.399 18.966 1.00 93.81 277 ILE A N 1
ATOM 2167 C CA . ILE A 1 277 ? 4.230 8.440 19.566 1.00 93.81 277 ILE A CA 1
ATOM 2168 C C . ILE A 1 277 ? 4.944 7.115 19.861 1.00 93.81 277 ILE A C 1
ATOM 2170 O O . ILE A 1 277 ? 4.806 6.573 20.955 1.00 93.81 277 ILE A O 1
ATOM 2174 N N . ARG A 1 278 ? 5.770 6.614 18.937 1.00 92.62 278 ARG A N 1
ATOM 2175 C CA . ARG A 1 278 ? 6.558 5.389 19.137 1.00 92.62 278 ARG A CA 1
ATOM 2176 C C . ARG A 1 278 ? 7.529 5.523 20.315 1.00 92.62 278 ARG A C 1
ATOM 2178 O O . ARG A 1 278 ? 7.644 4.613 21.131 1.00 92.62 278 ARG A O 1
ATOM 2185 N N . THR A 1 279 ? 8.167 6.683 20.467 1.00 92.69 279 THR A N 1
ATOM 2186 C CA . THR A 1 279 ? 9.028 6.994 21.622 1.00 92.69 279 THR A CA 1
ATOM 2187 C C . THR A 1 279 ? 8.234 6.992 22.930 1.00 92.69 279 THR A C 1
ATOM 2189 O O . THR A 1 279 ? 8.673 6.416 23.928 1.00 92.69 279 THR A O 1
ATOM 2192 N N . TYR A 1 280 ? 7.038 7.588 22.923 1.00 92.06 280 TYR A N 1
ATOM 2193 C CA . TYR A 1 280 ? 6.124 7.561 24.063 1.00 92.06 280 TYR A CA 1
ATOM 2194 C C . TYR A 1 280 ? 5.722 6.127 24.444 1.00 92.06 280 TYR A C 1
ATOM 2196 O O . TYR A 1 280 ? 5.810 5.774 25.621 1.00 92.06 280 TYR A O 1
ATOM 2204 N N . LEU A 1 281 ? 5.359 5.290 23.464 1.00 91.69 281 LEU A N 1
ATOM 2205 C CA . LEU A 1 281 ? 4.995 3.884 23.677 1.00 91.69 281 LEU A CA 1
ATOM 2206 C C . LEU A 1 281 ? 6.116 3.106 24.367 1.00 91.69 281 LEU A C 1
ATOM 2208 O O . LEU A 1 281 ? 5.864 2.421 25.356 1.00 91.69 281 LEU A O 1
ATOM 2212 N N . LYS A 1 282 ? 7.362 3.274 23.914 1.00 90.12 282 LYS A N 1
ATOM 2213 C CA . LYS A 1 282 ? 8.527 2.620 24.531 1.00 90.12 282 LYS A CA 1
ATOM 2214 C C . LYS A 1 282 ? 8.768 3.078 25.967 1.00 90.12 282 LYS A C 1
ATOM 2216 O O . LYS A 1 282 ? 9.068 2.259 26.833 1.00 90.12 282 LYS A O 1
ATOM 2221 N N . LYS A 1 283 ? 8.643 4.386 26.220 1.00 90.06 283 LYS A N 1
ATOM 2222 C CA . LYS A 1 283 ? 8.904 4.971 27.541 1.00 90.06 283 LYS A CA 1
ATOM 2223 C C . LYS A 1 283 ? 7.836 4.583 28.560 1.00 90.06 283 LYS A C 1
ATOM 2225 O O . LYS A 1 283 ? 8.172 4.201 29.674 1.00 90.06 283 LYS A O 1
ATOM 2230 N N . GLN A 1 284 ? 6.565 4.725 28.193 1.00 84.50 284 GLN A N 1
ATOM 2231 C CA . GLN A 1 284 ? 5.451 4.566 29.128 1.00 84.50 284 GLN A CA 1
ATOM 2232 C C . GLN A 1 284 ? 4.925 3.134 29.186 1.00 84.50 284 GLN A C 1
ATOM 2234 O O . GLN A 1 284 ? 4.374 2.744 30.210 1.00 84.50 284 GLN A O 1
ATOM 2239 N N . LYS A 1 285 ? 5.062 2.362 28.096 1.00 75.88 285 LYS A N 1
ATOM 2240 C CA . LYS A 1 285 ? 4.506 1.005 27.935 1.00 75.88 285 LYS A CA 1
ATOM 2241 C C . LYS A 1 285 ? 3.000 0.918 28.228 1.00 75.88 285 LYS A C 1
ATOM 2243 O O . LYS A 1 285 ? 2.484 -0.140 28.572 1.00 75.88 285 LYS A O 1
ATOM 2248 N N . ARG A 1 286 ? 2.289 2.041 28.087 1.00 75.62 286 ARG A N 1
ATOM 2249 C CA . ARG A 1 286 ? 0.841 2.169 28.295 1.00 75.62 286 ARG A CA 1
ATOM 2250 C C . ARG A 1 286 ? 0.116 2.237 26.961 1.00 75.62 286 ARG A C 1
ATOM 2252 O O . ARG A 1 286 ? 0.706 2.614 25.950 1.00 75.62 286 ARG A O 1
ATOM 2259 N N . VAL A 1 287 ? -1.156 1.866 26.988 1.00 75.56 287 VAL A N 1
ATOM 2260 C CA . VAL A 1 287 ? -2.056 1.938 25.839 1.00 75.56 287 VAL A CA 1
ATOM 2261 C C . VAL A 1 287 ? -2.675 3.332 25.718 1.00 75.56 287 VAL A C 1
ATOM 2263 O O . VAL A 1 287 ? -2.833 4.035 26.719 1.00 75.56 287 VAL A O 1
ATOM 2266 N N . PHE A 1 288 ? -3.030 3.743 24.500 1.00 80.81 288 PHE A N 1
ATOM 2267 C CA . PHE A 1 288 ? -3.831 4.951 24.302 1.00 80.81 288 PHE A CA 1
ATOM 2268 C C . PHE A 1 288 ? -5.247 4.723 24.831 1.00 80.81 288 PHE A C 1
ATOM 2270 O O . PHE A 1 288 ? -5.893 3.749 24.461 1.00 80.81 288 PHE A O 1
ATOM 2277 N N . ILE A 1 289 ? -5.730 5.638 25.672 1.00 79.94 289 ILE A N 1
ATOM 2278 C CA . ILE A 1 289 ? -7.108 5.596 26.187 1.00 79.94 289 ILE A CA 1
ATOM 2279 C C . ILE A 1 289 ? -8.094 6.069 25.111 1.00 79.94 289 ILE A C 1
ATOM 2281 O O . ILE A 1 289 ? -9.205 5.558 25.009 1.00 79.94 289 ILE A O 1
ATOM 2285 N N . ASN A 1 290 ? -7.681 7.036 24.288 1.00 87.12 290 ASN A N 1
ATOM 2286 C CA . ASN A 1 290 ? -8.520 7.579 23.227 1.00 87.12 290 ASN A CA 1
ATOM 2287 C C . ASN A 1 290 ? -8.844 6.495 22.192 1.00 87.12 290 ASN A C 1
ATOM 2289 O O . ASN A 1 290 ? -7.960 5.744 21.770 1.00 87.12 290 ASN A O 1
ATOM 2293 N N . ASN A 1 291 ? -10.082 6.495 21.711 1.00 91.50 291 ASN A N 1
ATOM 2294 C CA . ASN A 1 291 ? -10.564 5.566 20.701 1.00 91.50 291 ASN A CA 1
ATOM 2295 C C . ASN A 1 291 ? -9.957 5.831 19.314 1.00 91.50 291 ASN A C 1
ATOM 2297 O O . ASN A 1 291 ? -9.626 6.967 18.965 1.00 91.50 291 ASN A O 1
ATOM 2301 N N . ILE A 1 292 ? -9.793 4.771 18.531 1.00 95.94 292 ILE A N 1
ATOM 2302 C CA . ILE A 1 292 ? -9.588 4.816 17.083 1.00 95.94 292 ILE A CA 1
ATOM 2303 C C . ILE A 1 292 ? -10.977 4.794 16.449 1.00 95.94 292 ILE A C 1
ATOM 2305 O O . ILE A 1 292 ?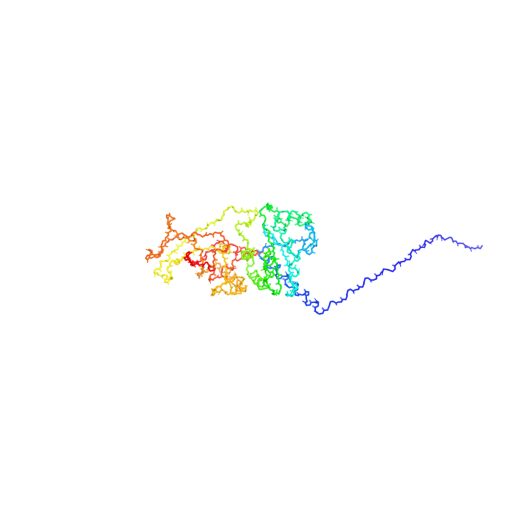 -11.782 3.926 16.785 1.00 95.94 292 ILE A O 1
ATOM 2309 N N . ILE A 1 293 ? -11.274 5.748 15.572 1.00 95.12 293 ILE A N 1
ATOM 2310 C CA . ILE A 1 293 ? -12.567 5.800 14.884 1.00 95.12 293 ILE A CA 1
ATOM 2311 C C . ILE A 1 293 ? -12.378 5.171 13.515 1.00 95.12 293 ILE A C 1
ATOM 2313 O O . ILE A 1 293 ? -11.479 5.581 12.774 1.00 95.12 293 ILE A O 1
ATOM 2317 N N . VAL A 1 294 ? -13.206 4.183 13.190 1.00 95.06 294 VAL A N 1
ATOM 2318 C CA . VAL A 1 294 ? -13.112 3.447 11.931 1.00 95.06 294 VAL A CA 1
ATOM 2319 C C . VAL A 1 294 ? -14.470 3.284 11.260 1.00 95.06 294 VAL A C 1
ATOM 2321 O O . VAL A 1 294 ? -15.498 3.206 11.930 1.00 95.06 294 VAL A O 1
ATOM 2324 N N . THR A 1 295 ? -14.464 3.187 9.939 1.00 93.62 295 THR A N 1
ATOM 2325 C CA . THR A 1 295 ? -15.544 2.596 9.157 1.00 93.62 295 THR A CA 1
ATOM 2326 C C . THR A 1 295 ? -15.302 1.095 9.045 1.00 93.62 295 THR A C 1
ATOM 2328 O O . THR A 1 295 ? -14.159 0.631 8.986 1.00 93.62 295 THR A O 1
ATOM 2331 N N . LEU A 1 296 ? -16.385 0.327 9.076 1.00 93.00 296 LEU A N 1
ATOM 2332 C CA . LEU A 1 296 ? -16.370 -1.121 8.937 1.00 93.00 296 LEU A CA 1
ATOM 2333 C C . LEU A 1 296 ? -17.200 -1.529 7.715 1.00 93.00 296 LEU A C 1
ATOM 2335 O O . LEU A 1 296 ? -18.209 -0.871 7.441 1.00 93.00 296 LEU A O 1
ATOM 2339 N N . PRO A 1 297 ? -16.826 -2.623 7.028 1.00 89.38 297 PRO A N 1
ATOM 2340 C CA . PRO A 1 297 ? -17.558 -3.100 5.864 1.00 89.38 297 PRO A CA 1
ATOM 2341 C C . PRO A 1 297 ? -19.022 -3.444 6.186 1.00 89.38 297 PRO A C 1
ATOM 2343 O O . PRO A 1 297 ? -19.290 -3.949 7.286 1.00 89.38 297 PRO A O 1
ATOM 2346 N N . PRO A 1 298 ? -19.968 -3.254 5.248 1.00 86.44 298 PRO A N 1
ATOM 2347 C CA . PRO A 1 298 ? -21.383 -3.574 5.453 1.00 86.44 298 PRO A CA 1
ATOM 2348 C C . PRO A 1 298 ? -21.653 -5.049 5.793 1.00 86.44 298 PRO A C 1
ATOM 2350 O O . PRO A 1 298 ? -22.659 -5.360 6.434 1.00 86.44 298 PRO A O 1
ATOM 2353 N N . GLU A 1 299 ? -20.771 -5.975 5.396 1.00 87.38 299 GLU A N 1
ATOM 2354 C CA . GLU A 1 299 ? -20.873 -7.394 5.752 1.00 87.38 299 GLU A CA 1
ATOM 2355 C C . GLU A 1 299 ? -20.567 -7.693 7.229 1.00 87.38 299 GLU A C 1
ATOM 2357 O O . GLU A 1 299 ? -20.848 -8.797 7.703 1.00 87.38 299 GLU A O 1
ATOM 2362 N N . VAL A 1 300 ? -20.012 -6.735 7.980 1.00 90.25 300 VAL A N 1
ATOM 2363 C CA . VAL A 1 300 ? -19.765 -6.897 9.414 1.00 90.25 300 VAL A CA 1
ATOM 2364 C C . VAL A 1 300 ? -21.092 -6.874 10.164 1.00 90.25 300 VAL A C 1
ATOM 2366 O O . VAL A 1 300 ? -21.812 -5.876 10.200 1.00 90.25 300 VAL A O 1
ATOM 2369 N N . GLN A 1 301 ? -21.401 -7.984 10.829 1.00 88.44 301 GLN A N 1
ATOM 2370 C CA . GLN A 1 301 ? -22.634 -8.141 11.591 1.00 88.44 301 GLN A CA 1
ATOM 2371 C C . GLN A 1 301 ? -22.328 -8.290 13.087 1.00 88.44 301 GLN A C 1
ATOM 2373 O O . GLN A 1 301 ? -21.560 -9.179 13.464 1.00 88.44 301 GLN A O 1
ATOM 2378 N N . PRO A 1 302 ? -22.911 -7.444 13.958 1.00 92.62 302 PRO A N 1
ATOM 2379 C CA . PRO A 1 302 ? -22.874 -7.658 15.400 1.00 92.62 302 PRO A CA 1
ATOM 2380 C C . PRO A 1 302 ? -23.729 -8.874 15.767 1.00 92.62 302 PRO A C 1
ATOM 2382 O O . PRO A 1 302 ? -24.922 -8.902 15.468 1.00 92.62 302 PRO A O 1
ATOM 2385 N N . LEU A 1 303 ? -23.132 -9.865 16.421 1.00 93.94 303 LEU A N 1
ATOM 2386 C CA . LEU A 1 303 ? -23.766 -11.137 16.763 1.00 93.94 303 LEU A CA 1
ATOM 2387 C C . LEU A 1 303 ? -24.045 -11.242 18.265 1.00 93.94 303 LEU A C 1
ATOM 2389 O O . LEU A 1 303 ? -23.254 -10.780 19.090 1.00 93.94 303 LEU A O 1
ATOM 2393 N N . ASN A 1 304 ? -25.149 -11.887 18.637 1.00 92.38 304 ASN A N 1
ATOM 2394 C CA . ASN A 1 304 ? -25.434 -12.262 20.022 1.00 92.38 304 ASN A CA 1
ATOM 2395 C C . ASN A 1 304 ? -24.697 -13.566 20.415 1.00 92.38 304 ASN A C 1
ATOM 2397 O O . ASN A 1 304 ? -23.970 -14.168 19.624 1.00 92.38 304 ASN A O 1
ATOM 2401 N N . LYS A 1 305 ? -24.921 -14.057 21.643 1.00 89.06 305 LYS A N 1
ATOM 2402 C CA . LYS A 1 305 ? -24.328 -15.320 22.137 1.00 89.06 305 LYS A CA 1
ATOM 2403 C C . LYS A 1 305 ? -24.734 -16.572 21.341 1.00 89.06 305 LYS A C 1
ATOM 2405 O O . LYS A 1 305 ? -24.052 -17.584 21.442 1.00 89.06 305 LYS A O 1
ATOM 2410 N N . LYS A 1 306 ? -25.839 -16.518 20.594 1.00 89.44 306 LYS A N 1
ATOM 2411 C CA . LYS A 1 306 ? -26.337 -17.590 19.719 1.00 89.44 306 LYS A CA 1
ATOM 2412 C C . LYS A 1 306 ? -25.844 -17.450 18.273 1.00 89.44 306 LYS A C 1
ATOM 2414 O O . LYS A 1 306 ? -26.270 -18.222 17.425 1.00 89.44 306 LYS A O 1
ATOM 2419 N N . LEU A 1 307 ? -24.945 -16.496 18.003 1.00 85.94 307 LEU A N 1
ATOM 2420 C CA . LEU A 1 307 ? -24.447 -16.153 16.666 1.00 85.94 307 LEU A CA 1
ATOM 2421 C C . LEU A 1 307 ? -25.529 -15.609 15.719 1.00 85.94 307 LEU A C 1
ATOM 2423 O O . LEU A 1 307 ? -25.379 -15.674 14.503 1.00 85.94 307 LEU A O 1
ATOM 2427 N N . GLU A 1 308 ? -26.598 -15.038 16.272 1.00 90.19 308 GLU A N 1
ATOM 2428 C CA . GLU A 1 308 ? -27.647 -14.367 15.504 1.00 90.19 308 GLU A CA 1
ATOM 2429 C C . GLU A 1 308 ? -27.365 -12.863 15.452 1.00 90.19 308 GLU A C 1
ATOM 2431 O O . GLU A 1 308 ? -26.927 -12.265 16.442 1.00 90.19 308 GLU A O 1
ATOM 2436 N N . THR A 1 309 ? -27.639 -12.240 14.308 1.00 90.62 309 THR A N 1
ATOM 2437 C CA . THR A 1 309 ? -27.417 -10.807 14.102 1.00 90.62 309 THR A CA 1
ATOM 2438 C C . THR A 1 309 ? -28.347 -9.972 14.971 1.00 90.62 309 THR A C 1
ATOM 2440 O O . THR A 1 309 ? -29.562 -10.160 14.971 1.00 90.62 309 THR A O 1
ATOM 2443 N N . VAL A 1 310 ? -27.767 -9.026 15.707 1.00 89.31 310 VAL A N 1
ATOM 2444 C CA . VAL A 1 310 ? -28.508 -8.110 16.576 1.00 89.31 310 VAL A CA 1
ATOM 2445 C C . VAL A 1 310 ? -28.983 -6.909 15.769 1.00 89.31 310 VAL A C 1
ATOM 2447 O O . VAL A 1 310 ? -28.184 -6.208 15.144 1.00 89.31 310 VAL A O 1
ATOM 2450 N N . ASP A 1 311 ? -30.288 -6.654 15.820 1.00 87.06 311 ASP A N 1
ATOM 2451 C CA . ASP A 1 311 ? -30.891 -5.447 15.266 1.00 87.06 311 ASP A CA 1
ATOM 2452 C C . ASP A 1 311 ? -30.798 -4.288 16.273 1.00 87.06 311 ASP A C 1
ATOM 2454 O O . ASP A 1 311 ? -31.429 -4.314 17.336 1.00 87.06 311 ASP A O 1
ATOM 2458 N N . SER A 1 312 ? -30.017 -3.260 15.928 1.00 84.19 312 SER A N 1
ATOM 2459 C CA . SER A 1 312 ? -29.818 -2.055 16.741 1.00 84.19 312 SER A CA 1
ATOM 2460 C C . SER A 1 312 ? -31.103 -1.263 16.978 1.00 84.19 312 SER A C 1
ATOM 2462 O O . SER A 1 312 ? -31.182 -0.569 17.994 1.00 84.19 312 SER A O 1
ATOM 2464 N N . ALA A 1 313 ? -32.105 -1.383 16.099 1.00 85.06 313 ALA A N 1
ATOM 2465 C CA . ALA A 1 313 ? -33.396 -0.709 16.239 1.00 85.06 313 ALA A CA 1
ATOM 2466 C C . ALA A 1 313 ? -34.230 -1.274 17.400 1.00 85.06 313 ALA A C 1
ATOM 2468 O O . ALA A 1 313 ? -35.049 -0.573 17.993 1.00 85.06 313 ALA A O 1
ATOM 2469 N N . THR A 1 314 ? -34.015 -2.547 17.748 1.00 87.44 314 THR A N 1
ATOM 2470 C CA . THR A 1 314 ? -34.766 -3.233 18.815 1.00 87.44 314 THR A CA 1
ATOM 2471 C C . THR A 1 314 ? -34.198 -2.981 20.213 1.00 87.44 314 THR A C 1
ATOM 2473 O O . THR A 1 314 ? -34.844 -3.282 21.222 1.00 87.44 314 THR A O 1
ATOM 2476 N N . LEU A 1 315 ? -32.987 -2.427 20.295 1.00 87.75 315 LEU A N 1
ATOM 2477 C CA . LEU A 1 315 ? -32.288 -2.215 21.554 1.00 87.75 315 LEU A CA 1
ATOM 2478 C C . LEU A 1 315 ? -32.784 -0.953 22.271 1.00 87.75 315 LEU A C 1
ATOM 2480 O O . LEU A 1 315 ? -32.967 0.102 21.672 1.00 87.75 315 LEU A O 1
ATOM 2484 N N . LYS A 1 316 ? -32.929 -1.039 23.598 1.00 88.00 316 LYS A N 1
ATOM 2485 C CA . LYS A 1 316 ? -33.164 0.130 24.472 1.00 88.00 316 LYS A CA 1
ATOM 2486 C C . LYS A 1 316 ? -31.892 0.607 25.178 1.00 88.00 316 LYS A C 1
ATOM 2488 O O . LYS A 1 316 ? -31.764 1.783 25.511 1.00 88.00 316 LYS A O 1
ATOM 2493 N N . GLN A 1 317 ? -30.963 -0.318 25.416 1.00 90.94 317 GLN A N 1
ATOM 2494 C CA . GLN A 1 317 ? -29.680 -0.107 26.086 1.00 90.94 317 GLN A CA 1
ATOM 2495 C C . GLN A 1 317 ? -28.567 -0.779 25.282 1.00 90.94 317 GLN A C 1
ATOM 2497 O O . GLN A 1 317 ? -28.841 -1.653 24.458 1.00 90.94 317 GLN A O 1
ATOM 2502 N N . THR A 1 318 ? -27.322 -0.368 25.521 1.00 92.12 318 THR A N 1
ATOM 2503 C CA . THR A 1 318 ? -26.146 -0.985 24.903 1.00 92.12 318 THR A CA 1
ATOM 2504 C C . THR A 1 318 ? -26.119 -2.487 25.165 1.00 92.12 318 THR A C 1
ATOM 2506 O O . THR A 1 318 ? -26.332 -2.944 26.288 1.00 92.12 318 THR A O 1
ATOM 2509 N N . ALA A 1 319 ? -25.860 -3.265 24.115 1.00 93.00 319 ALA A N 1
ATOM 2510 C CA . ALA A 1 319 ? -25.859 -4.722 24.189 1.00 93.00 319 ALA A CA 1
ATOM 2511 C C . ALA A 1 319 ? -24.448 -5.278 23.964 1.00 93.00 319 ALA A C 1
ATOM 2513 O O . ALA A 1 319 ? -23.757 -4.803 23.058 1.00 93.00 319 ALA A O 1
ATOM 2514 N N . PRO A 1 320 ? -24.003 -6.284 24.740 1.00 95.31 320 PRO A N 1
ATOM 2515 C CA . PRO A 1 320 ? -22.772 -7.000 24.439 1.00 95.31 320 PRO A CA 1
ATOM 2516 C C . PRO A 1 320 ? -22.946 -7.823 23.158 1.00 95.31 320 PRO A C 1
ATOM 2518 O O . PRO A 1 320 ? -23.942 -8.532 23.000 1.00 95.31 320 PRO A O 1
ATOM 2521 N N . VAL A 1 321 ? -21.965 -7.745 22.261 1.00 96.31 321 VAL A N 1
ATOM 2522 C CA . VAL A 1 321 ? -21.985 -8.410 20.951 1.00 96.31 321 VAL A CA 1
ATOM 2523 C C . VAL A 1 321 ? -20.622 -9.004 20.609 1.00 96.31 321 VAL A C 1
ATOM 2525 O O . VAL A 1 321 ? -19.586 -8.559 21.106 1.00 96.31 321 VAL A O 1
ATOM 2528 N N . THR A 1 322 ? -20.620 -9.991 19.720 1.00 96.12 322 THR A N 1
ATOM 2529 C CA . THR A 1 322 ? -19.428 -10.452 19.010 1.00 96.12 322 THR A CA 1
ATOM 2530 C C . THR A 1 322 ? -19.400 -9.813 17.628 1.00 96.12 322 THR A C 1
ATOM 2532 O O . THR A 1 322 ? -20.361 -9.911 16.873 1.00 96.12 322 THR A O 1
ATOM 2535 N N . ILE A 1 323 ? -18.298 -9.157 17.290 1.00 94.38 323 ILE A N 1
ATOM 2536 C CA . ILE A 1 323 ? -18.081 -8.504 16.001 1.00 94.38 323 ILE A CA 1
ATOM 2537 C C . ILE A 1 323 ? -17.148 -9.397 15.199 1.00 94.38 323 ILE A C 1
ATOM 2539 O O . ILE A 1 323 ? -15.999 -9.607 15.589 1.00 94.38 323 ILE A O 1
ATOM 2543 N N . LYS A 1 324 ? -17.646 -9.934 14.089 1.00 91.19 324 LYS A N 1
ATOM 2544 C CA . LYS A 1 324 ? -16.850 -10.739 13.165 1.00 91.19 324 LYS A CA 1
ATOM 2545 C C . LYS A 1 324 ? -16.284 -9.826 12.080 1.00 91.19 324 LYS A C 1
ATOM 2547 O O . LYS A 1 324 ? -17.035 -9.361 11.228 1.00 91.19 324 LYS A O 1
ATOM 2552 N N . LEU A 1 325 ? -14.980 -9.557 12.130 1.00 89.56 325 LEU A N 1
ATOM 2553 C CA . LEU A 1 325 ? -14.286 -8.743 11.132 1.00 89.56 325 LEU A CA 1
ATOM 2554 C C . LEU A 1 325 ? -13.551 -9.630 10.124 1.00 89.56 325 LEU A C 1
ATOM 2556 O O . LEU A 1 325 ? -12.925 -10.61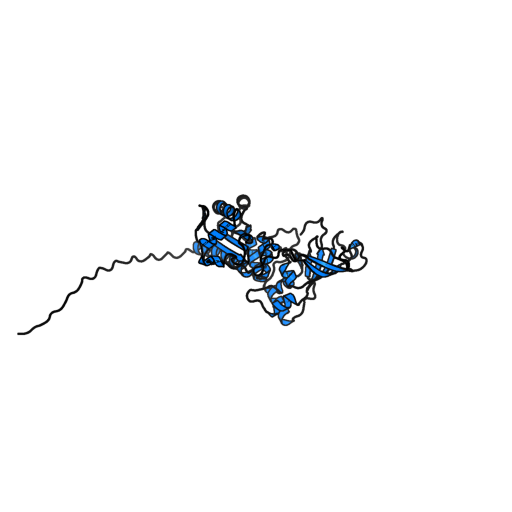4 10.536 1.00 89.56 325 LEU A O 1
ATOM 2560 N N . PRO A 1 326 ? -13.588 -9.297 8.824 1.00 85.50 326 PRO A N 1
ATOM 2561 C CA . PRO A 1 326 ? -12.761 -9.974 7.838 1.00 85.50 326 PRO A CA 1
ATOM 2562 C C . PRO A 1 326 ? -11.283 -9.644 8.097 1.00 85.50 326 PRO A C 1
ATOM 2564 O O . PRO A 1 326 ? -10.912 -8.479 8.220 1.00 85.50 326 PRO A O 1
ATOM 2567 N N . ASP A 1 327 ? -10.427 -10.661 8.175 1.00 84.81 327 ASP A N 1
ATOM 2568 C CA . ASP A 1 327 ? -8.978 -10.487 8.325 1.00 84.81 327 ASP A CA 1
ATOM 2569 C C . ASP A 1 327 ? -8.334 -10.374 6.939 1.00 84.81 327 ASP A C 1
ATOM 2571 O O . ASP A 1 327 ? -7.577 -11.237 6.500 1.00 84.81 327 ASP A O 1
ATOM 2575 N N . ARG A 1 328 ? -8.719 -9.314 6.222 1.00 84.44 328 ARG A N 1
ATOM 2576 C CA . ARG A 1 328 ? -8.179 -8.954 4.908 1.00 84.44 328 ARG A CA 1
ATOM 2577 C C . ARG A 1 328 ? -7.725 -7.496 4.906 1.00 84.44 328 ARG A C 1
ATOM 2579 O O . ARG A 1 328 ? -8.396 -6.667 5.537 1.00 84.44 328 ARG A O 1
ATOM 2586 N N . PRO A 1 329 ? -6.625 -7.151 4.226 1.00 85.12 329 PRO A N 1
ATOM 2587 C CA . PRO A 1 329 ? -6.210 -5.765 4.111 1.00 85.12 329 PRO A CA 1
ATOM 2588 C C . PRO A 1 329 ? -7.229 -4.882 3.401 1.00 85.12 329 PRO A C 1
ATOM 2590 O O . PRO A 1 329 ? -8.102 -5.354 2.676 1.00 85.12 329 PRO A O 1
ATOM 2593 N N . ASN A 1 330 ? -7.120 -3.579 3.660 1.00 84.69 330 ASN A N 1
ATOM 2594 C CA . ASN A 1 330 ? -8.007 -2.549 3.120 1.00 84.69 330 ASN A CA 1
ATOM 2595 C C . ASN A 1 330 ? -9.504 -2.790 3.402 1.00 84.69 330 ASN A C 1
ATOM 2597 O O . ASN A 1 330 ? -10.350 -2.379 2.617 1.00 84.69 330 ASN A O 1
ATOM 2601 N N . SER A 1 331 ? -9.834 -3.428 4.528 1.00 88.50 331 SER A N 1
ATOM 2602 C CA . SER A 1 331 ? -11.216 -3.647 4.969 1.00 88.50 331 SER A CA 1
ATOM 2603 C C . SER A 1 331 ? -11.692 -2.623 5.997 1.00 88.50 331 SER A C 1
ATOM 2605 O O . SER A 1 331 ? -12.884 -2.373 6.088 1.00 88.50 331 SER A O 1
ATOM 2607 N N . ILE A 1 332 ? -10.795 -2.008 6.770 1.00 92.12 332 ILE A N 1
ATOM 2608 C CA . ILE A 1 332 ? -11.169 -1.070 7.838 1.00 92.12 332 ILE A CA 1
ATOM 2609 C C . ILE A 1 332 ? -10.721 0.346 7.466 1.00 92.12 332 ILE A C 1
ATOM 2611 O O . ILE A 1 332 ? -9.527 0.614 7.363 1.00 92.12 332 ILE A O 1
ATOM 2615 N N . GLY A 1 333 ? -11.645 1.287 7.287 1.00 92.31 333 GLY A N 1
ATOM 2616 C CA . GLY A 1 333 ? -11.281 2.671 6.975 1.00 92.31 333 GLY A CA 1
ATOM 2617 C C . GLY A 1 333 ? -11.001 3.462 8.248 1.00 92.31 333 GLY A C 1
ATOM 2618 O O . GLY A 1 333 ? -11.901 3.693 9.044 1.00 92.31 333 GLY A O 1
ATOM 2619 N N . ILE A 1 334 ? -9.770 3.919 8.484 1.00 93.56 334 ILE A N 1
ATOM 2620 C CA . ILE A 1 334 ? -9.477 4.767 9.651 1.00 93.56 334 ILE A CA 1
ATOM 2621 C C . ILE A 1 334 ? -9.965 6.194 9.390 1.00 93.56 334 ILE A C 1
ATOM 2623 O O . ILE A 1 334 ? -9.432 6.906 8.536 1.00 93.56 334 ILE A O 1
ATOM 2627 N N . VAL A 1 335 ? -10.914 6.633 10.216 1.00 91.00 335 VAL A N 1
ATOM 2628 C CA . VAL A 1 335 ? -11.454 7.999 10.245 1.00 91.00 335 VAL A CA 1
ATOM 2629 C C . VAL A 1 335 ? -10.701 8.866 11.248 1.00 91.00 335 VAL A C 1
ATOM 2631 O O . VAL A 1 335 ? -10.459 10.032 10.979 1.00 91.00 335 VAL A O 1
ATOM 2634 N N . ASP A 1 336 ? -10.284 8.330 12.395 1.00 91.94 336 ASP A N 1
ATOM 2635 C CA . ASP A 1 336 ? -9.413 9.047 13.332 1.00 91.94 336 ASP A CA 1
ATOM 2636 C C . ASP A 1 336 ? -8.450 8.088 14.031 1.00 91.94 336 ASP A C 1
ATOM 2638 O O . ASP A 1 336 ? -8.788 6.951 14.353 1.00 91.94 336 ASP A O 1
ATOM 2642 N N . GLY A 1 337 ? -7.236 8.569 14.302 1.00 93.75 337 GLY A N 1
ATOM 2643 C CA . GLY A 1 337 ? -6.234 7.817 15.052 1.00 93.75 337 GLY A CA 1
ATOM 2644 C C . GLY A 1 337 ? -5.159 7.155 14.198 1.00 93.75 337 GLY A C 1
ATOM 2645 O O . GLY A 1 337 ? -4.395 6.351 14.727 1.00 93.75 337 GLY A O 1
ATOM 2646 N N . GLN A 1 338 ? -5.013 7.538 12.922 1.00 94.31 338 GLN A N 1
ATOM 2647 C CA . GLN A 1 338 ? -4.007 6.953 12.024 1.00 94.31 338 GLN A CA 1
ATOM 2648 C C . GLN A 1 338 ? -2.592 6.935 12.636 1.00 94.31 338 GLN A C 1
ATOM 2650 O O . GLN A 1 338 ? -1.942 5.897 12.636 1.00 94.31 338 GLN A O 1
ATOM 2655 N N . HIS A 1 339 ? -2.109 8.034 13.239 1.00 95.00 339 HIS A N 1
ATOM 2656 C CA . HIS A 1 339 ? -0.750 8.071 13.803 1.00 95.00 339 HIS A CA 1
ATOM 2657 C C . HIS A 1 339 ? -0.602 7.147 15.016 1.00 95.00 339 HIS A C 1
ATOM 2659 O O . HIS A 1 339 ? 0.503 6.684 15.276 1.00 95.00 339 HIS A O 1
ATOM 2665 N N . ARG A 1 340 ? -1.696 6.870 15.741 1.00 94.31 340 ARG A N 1
ATOM 2666 C CA . ARG A 1 340 ? -1.709 5.953 16.890 1.00 94.31 340 ARG A CA 1
ATOM 2667 C C . ARG A 1 340 ?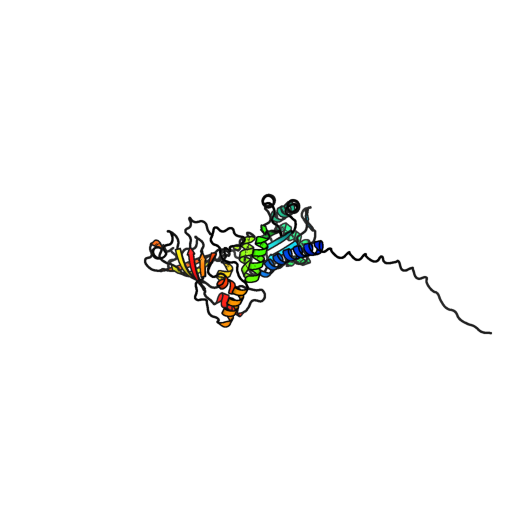 -1.600 4.505 16.424 1.00 94.31 340 ARG A C 1
ATOM 2669 O O . ARG A 1 340 ? -0.774 3.781 16.960 1.00 94.31 340 ARG A O 1
ATOM 2676 N N . VAL A 1 341 ? -2.348 4.120 15.389 1.00 95.50 341 VAL A N 1
ATOM 2677 C CA . VAL A 1 341 ? -2.242 2.784 14.776 1.00 95.50 341 VAL A CA 1
ATOM 2678 C C . VAL A 1 341 ? -0.863 2.598 14.135 1.00 95.50 341 VAL A C 1
ATOM 2680 O O . VAL A 1 341 ? -0.124 1.677 14.476 1.00 95.50 341 VAL A O 1
ATOM 2683 N N . PHE A 1 342 ? -0.444 3.530 13.276 1.00 95.81 342 PHE A N 1
ATOM 2684 C CA . PHE A 1 342 ? 0.820 3.413 12.547 1.00 95.81 342 PHE A CA 1
ATOM 2685 C C . PHE A 1 342 ? 2.077 3.620 13.404 1.00 95.81 342 PHE A C 1
ATOM 2687 O O . PHE A 1 342 ? 3.177 3.330 12.940 1.00 95.81 342 PHE A O 1
ATOM 2694 N N . ALA A 1 343 ? 1.973 4.051 14.665 1.00 95.25 343 ALA A N 1
ATOM 2695 C CA . ALA A 1 343 ? 3.116 4.061 15.588 1.00 95.25 343 ALA A CA 1
ATOM 2696 C C . ALA A 1 343 ? 3.674 2.657 15.866 1.00 95.25 343 ALA A C 1
ATOM 2698 O O . ALA A 1 343 ? 4.871 2.517 16.133 1.00 95.25 343 ALA A O 1
ATOM 2699 N N . TYR A 1 344 ? 2.840 1.625 15.724 1.00 95.75 344 TYR A N 1
ATOM 2700 C CA . TYR A 1 344 ? 3.221 0.228 15.916 1.00 95.75 344 TYR A CA 1
ATOM 2701 C C . TYR A 1 344 ? 3.834 -0.416 14.668 1.00 95.75 344 TYR A C 1
ATOM 2703 O O . TYR A 1 344 ? 4.147 -1.600 14.716 1.00 95.75 344 TYR A O 1
ATOM 2711 N N . HIS A 1 345 ? 4.027 0.320 13.567 1.00 94.88 345 HIS A N 1
ATOM 2712 C CA . HIS A 1 345 ? 4.471 -0.243 12.287 1.00 94.88 345 HIS A CA 1
ATOM 2713 C C . HIS A 1 345 ? 5.739 -1.110 12.378 1.00 94.88 345 HIS A C 1
ATOM 2715 O O . HIS A 1 345 ? 6.578 -0.930 13.268 1.00 94.88 345 HIS A O 1
ATOM 2721 N N . GLU A 1 346 ? 5.876 -2.040 11.438 1.00 94.12 346 GLU A N 1
ATOM 2722 C CA . GLU A 1 346 ? 7.037 -2.925 11.302 1.00 94.12 346 GLU A CA 1
ATOM 2723 C C . GLU A 1 346 ? 8.145 -2.264 10.466 1.00 94.12 346 GLU A C 1
ATOM 2725 O O . GLU A 1 346 ? 7.871 -1.525 9.516 1.00 94.12 346 GLU A O 1
ATOM 2730 N N . THR A 1 347 ? 9.407 -2.536 10.800 1.00 90.44 347 THR A N 1
ATOM 2731 C CA . THR A 1 347 ? 10.586 -2.086 10.042 1.00 90.44 347 THR A CA 1
ATOM 2732 C C . THR A 1 347 ? 11.508 -3.272 9.708 1.00 90.44 347 THR A C 1
ATOM 2734 O O . THR A 1 347 ? 11.259 -4.398 10.136 1.00 90.44 347 THR A O 1
ATOM 2737 N N . ASP A 1 348 ? 12.561 -3.062 8.909 1.00 82.81 348 ASP A N 1
ATOM 2738 C CA . ASP A 1 348 ? 13.549 -4.119 8.610 1.00 82.81 348 ASP A CA 1
ATOM 2739 C C . ASP A 1 348 ? 14.324 -4.557 9.858 1.00 82.81 348 ASP A C 1
ATOM 2741 O O . ASP A 1 348 ? 14.484 -5.746 10.110 1.00 82.81 348 ASP A O 1
ATOM 2745 N N . ASN A 1 349 ? 14.737 -3.585 10.672 1.00 87.81 349 ASN A N 1
ATOM 2746 C CA . ASN A 1 349 ? 15.338 -3.802 11.984 1.00 87.81 349 ASN A CA 1
ATOM 2747 C C . ASN A 1 349 ? 14.289 -3.469 13.047 1.00 87.81 349 ASN A C 1
ATOM 2749 O O . ASN A 1 349 ? 14.365 -2.413 13.687 1.00 87.81 349 ASN A O 1
ATOM 2753 N N . ASP A 1 350 ? 13.254 -4.312 13.139 1.00 90.81 350 ASP A N 1
ATOM 2754 C CA . ASP A 1 350 ? 12.098 -4.013 13.982 1.00 90.81 350 ASP A CA 1
ATOM 2755 C C . ASP A 1 350 ? 12.495 -3.907 15.457 1.00 90.81 350 ASP A C 1
ATOM 2757 O O . ASP A 1 350 ? 13.353 -4.627 15.973 1.00 90.81 350 ASP A O 1
ATOM 2761 N N . ASP A 1 351 ? 11.862 -2.964 16.143 1.00 91.62 351 ASP A N 1
ATOM 2762 C CA . ASP A 1 351 ? 12.125 -2.732 17.555 1.00 91.62 351 ASP A CA 1
ATOM 2763 C C . ASP A 1 351 ? 11.399 -3.809 18.361 1.00 91.62 351 ASP A C 1
ATOM 2765 O O . ASP A 1 351 ? 10.169 -3.846 18.363 1.00 91.62 351 ASP A O 1
ATOM 2769 N N . SER A 1 352 ? 12.144 -4.667 19.060 1.00 93.00 352 SER A N 1
ATOM 2770 C CA . SER A 1 352 ? 11.575 -5.805 19.793 1.00 93.00 352 SER A CA 1
ATOM 2771 C C . SER A 1 352 ? 10.525 -5.398 20.829 1.00 93.00 352 SER A C 1
ATOM 2773 O O . SER A 1 352 ? 9.573 -6.143 21.060 1.00 93.00 352 SER A O 1
ATOM 2775 N N . GLN A 1 353 ? 10.639 -4.203 21.423 1.00 92.50 353 GLN A N 1
ATOM 2776 C CA . GLN A 1 353 ? 9.625 -3.702 22.349 1.00 92.50 353 GLN A CA 1
ATOM 2777 C C . GLN A 1 353 ? 8.354 -3.319 21.603 1.00 92.50 353 GLN A C 1
ATOM 2779 O O . GLN A 1 353 ? 7.264 -3.647 22.056 1.00 92.50 353 GLN A O 1
ATOM 2784 N N . ILE A 1 354 ? 8.470 -2.644 20.459 1.00 93.94 354 ILE A N 1
ATOM 2785 C CA . ILE A 1 354 ? 7.286 -2.287 19.674 1.00 93.94 354 ILE A CA 1
ATOM 2786 C C . ILE A 1 354 ? 6.639 -3.523 19.058 1.00 93.94 354 ILE A C 1
ATOM 2788 O O . ILE A 1 354 ? 5.417 -3.614 19.091 1.00 93.94 354 ILE A O 1
ATOM 2792 N N . ALA A 1 355 ? 7.422 -4.487 18.573 1.00 93.75 355 ALA A N 1
ATOM 2793 C CA . ALA A 1 355 ? 6.910 -5.764 18.088 1.00 93.75 355 ALA A CA 1
ATOM 2794 C C . ALA A 1 355 ? 6.086 -6.484 19.170 1.00 93.75 355 ALA A C 1
ATOM 2796 O O . ALA A 1 355 ? 4.983 -6.951 18.899 1.00 93.75 355 ALA A O 1
ATOM 2797 N N . LEU A 1 356 ? 6.567 -6.487 20.420 1.00 93.19 356 LEU A N 1
ATOM 2798 C CA . LEU A 1 356 ? 5.823 -7.038 21.552 1.00 93.19 356 LEU A CA 1
ATOM 2799 C C . LEU A 1 356 ? 4.529 -6.252 21.830 1.00 93.19 356 LEU A C 1
ATOM 2801 O O . LEU A 1 356 ? 3.453 -6.839 21.942 1.00 93.19 356 LEU A O 1
ATOM 2805 N N . LEU A 1 357 ? 4.611 -4.918 21.908 1.00 93.88 357 LEU A N 1
ATOM 2806 C CA . LEU A 1 357 ? 3.447 -4.064 22.172 1.00 93.88 357 LEU A CA 1
ATOM 2807 C C . LEU A 1 357 ? 2.395 -4.134 21.053 1.00 93.88 357 LEU A C 1
ATOM 2809 O O . LEU A 1 357 ? 1.210 -4.004 21.350 1.00 93.88 357 LEU A O 1
ATOM 2813 N N . ARG A 1 358 ? 2.809 -4.360 19.799 1.00 94.44 358 ARG A N 1
ATOM 2814 C CA . ARG A 1 358 ? 1.934 -4.492 18.621 1.00 94.44 358 ARG A CA 1
ATOM 2815 C C . ARG A 1 358 ? 0.926 -5.632 18.770 1.00 94.44 358 ARG A C 1
ATOM 2817 O O . ARG A 1 358 ? -0.181 -5.513 18.265 1.00 94.44 358 ARG A O 1
ATOM 2824 N N . VAL A 1 359 ? 1.307 -6.703 19.465 1.00 93.06 359 VAL A N 1
ATOM 2825 C CA . VAL A 1 359 ? 0.460 -7.889 19.665 1.00 93.06 359 VAL A CA 1
ATOM 2826 C C . VAL A 1 359 ? -0.197 -7.891 21.050 1.00 93.06 359 VAL A C 1
ATOM 2828 O O . VAL A 1 359 ? -1.297 -8.405 21.211 1.00 93.06 359 VAL A O 1
ATOM 2831 N N . GLN A 1 360 ? 0.458 -7.323 22.069 1.00 91.62 360 GLN A N 1
ATOM 2832 C CA . GLN A 1 360 ? -0.041 -7.363 23.450 1.00 91.62 360 GLN A CA 1
ATOM 2833 C C . GLN A 1 360 ? -1.038 -6.255 23.800 1.00 91.62 360 GLN A C 1
ATOM 2835 O O . GLN A 1 360 ? -1.889 -6.450 24.670 1.00 91.62 360 GLN A O 1
ATOM 2840 N N . GLN A 1 361 ? -0.896 -5.064 23.215 1.00 91.69 361 GLN A N 1
ATOM 2841 C CA . GLN A 1 361 ? -1.773 -3.943 23.547 1.00 91.69 361 GLN A CA 1
ATOM 2842 C C . GLN A 1 361 ? -3.089 -4.019 22.778 1.00 91.69 361 GLN A C 1
ATOM 2844 O O . GLN A 1 361 ? -3.151 -4.540 21.674 1.00 91.69 361 GLN A O 1
ATOM 2849 N N . ASN A 1 362 ? -4.132 -3.442 23.369 1.00 92.56 362 ASN A N 1
ATOM 2850 C CA . ASN A 1 362 ? -5.480 -3.420 22.819 1.00 92.56 362 ASN A CA 1
ATOM 2851 C C . ASN A 1 362 ? -5.947 -1.976 22.660 1.00 92.56 362 ASN A C 1
ATOM 2853 O O . ASN A 1 362 ? -6.162 -1.282 23.650 1.00 92.56 362 ASN A O 1
ATOM 2857 N N . LEU A 1 363 ? -6.114 -1.516 21.427 1.00 94.81 363 LEU A N 1
ATOM 2858 C CA . LEU A 1 363 ? -6.644 -0.190 21.138 1.00 94.81 363 LEU A CA 1
ATOM 2859 C C . LEU A 1 363 ? -8.172 -0.233 21.200 1.00 94.81 363 LEU A C 1
ATOM 2861 O O . LEU A 1 363 ? -8.791 -1.136 20.640 1.00 94.81 363 LEU A O 1
ATOM 2865 N N . LEU A 1 364 ? -8.779 0.740 21.882 1.00 96.25 364 LEU A N 1
ATOM 2866 C CA . LEU A 1 364 ? -10.228 0.917 21.869 1.00 96.25 364 LEU A CA 1
ATOM 2867 C C . LEU A 1 364 ? -10.647 1.421 20.485 1.00 96.25 364 LEU A C 1
ATOM 2869 O O . LEU A 1 364 ? -10.151 2.450 20.030 1.00 96.25 364 LEU A O 1
ATOM 2873 N N . VAL A 1 365 ? -11.557 0.719 19.827 1.00 96.69 365 VAL A N 1
ATOM 2874 C CA . VAL A 1 365 ? -12.055 1.036 18.489 1.00 96.69 365 VAL A CA 1
ATOM 2875 C C . VAL A 1 365 ? -13.538 1.367 18.571 1.00 96.69 365 VAL A C 1
ATOM 2877 O O . VAL A 1 365 ? -14.314 0.606 19.144 1.00 96.69 365 VAL A O 1
ATOM 2880 N N . THR A 1 366 ? -13.929 2.487 17.970 1.00 96.56 366 THR A N 1
ATOM 2881 C CA . THR A 1 366 ? -15.324 2.827 17.678 1.00 96.56 366 THR A CA 1
ATOM 2882 C C . THR A 1 366 ? -15.542 2.639 16.182 1.00 96.56 366 THR A C 1
ATOM 2884 O O . THR A 1 366 ? -14.993 3.388 15.376 1.00 96.56 366 THR A O 1
ATOM 2887 N N . GLY A 1 367 ? -16.303 1.609 15.819 1.00 95.25 367 GLY A N 1
ATOM 2888 C CA . GLY A 1 367 ? -16.606 1.242 14.441 1.00 95.25 367 GLY A CA 1
ATOM 2889 C C . GLY A 1 367 ? -17.977 1.737 13.998 1.00 95.25 367 GLY A C 1
ATOM 2890 O O . GLY A 1 367 ? -18.958 1.586 14.729 1.00 95.25 367 GLY A O 1
ATOM 2891 N N . ILE A 1 368 ? -18.035 2.288 12.790 1.00 94.19 368 ILE A N 1
ATOM 2892 C CA . ILE A 1 368 ? -19.255 2.712 12.104 1.00 94.19 368 ILE A CA 1
ATOM 2893 C C . ILE A 1 368 ? -19.501 1.734 10.956 1.00 94.19 368 ILE A C 1
ATOM 2895 O O . ILE A 1 368 ? -18.699 1.665 10.027 1.00 94.19 368 ILE A O 1
ATOM 2899 N N . ILE A 1 369 ? -20.589 0.971 11.025 1.00 92.00 369 ILE A N 1
ATOM 2900 C CA . ILE A 1 369 ? -21.021 0.074 9.947 1.00 92.00 369 ILE A CA 1
ATOM 2901 C C . ILE A 1 369 ? -22.091 0.807 9.142 1.00 92.00 369 ILE A C 1
ATOM 2903 O O . ILE A 1 369 ? -23.108 1.232 9.704 1.00 92.00 369 ILE A O 1
ATOM 2907 N N . TYR A 1 370 ? -21.846 0.952 7.843 1.00 88.06 370 TYR A N 1
ATOM 2908 C CA . TYR A 1 370 ? -22.757 1.612 6.915 1.00 88.06 370 TYR A CA 1
ATOM 2909 C C . TYR A 1 370 ? -23.872 0.649 6.492 1.00 88.06 370 TYR A C 1
ATOM 2911 O O . TYR A 1 370 ? -23.647 -0.564 6.408 1.00 88.06 370 TYR A O 1
ATOM 2919 N N . PRO A 1 371 ? -25.085 1.154 6.226 1.00 84.44 371 PRO A N 1
ATOM 2920 C CA . PRO A 1 371 ? -26.143 0.335 5.661 1.00 84.44 371 PRO A CA 1
ATOM 2921 C C . PRO A 1 371 ? -25.773 -0.102 4.235 1.00 84.44 371 PRO A C 1
ATOM 2923 O O . PRO A 1 371 ? -25.175 0.652 3.473 1.00 84.44 371 PRO A O 1
ATOM 2926 N N . SER A 1 372 ? -26.163 -1.321 3.854 1.00 78.25 372 SER A N 1
ATOM 2927 C CA . SER A 1 372 ? -25.755 -1.967 2.591 1.00 78.25 372 SER A CA 1
ATOM 2928 C C . SER A 1 372 ? -26.216 -1.251 1.313 1.00 78.25 372 SER A C 1
ATOM 2930 O O . SER A 1 372 ? -25.826 -1.640 0.219 1.00 78.25 372 SER A O 1
ATOM 2932 N N . ASN A 1 373 ? -27.098 -0.258 1.433 1.00 75.56 373 ASN A N 1
ATOM 2933 C CA . ASN A 1 373 ? -27.615 0.546 0.328 1.00 75.56 373 ASN A CA 1
ATOM 2934 C C . ASN A 1 373 ? -26.797 1.820 0.063 1.00 75.56 373 ASN A C 1
ATOM 2936 O O . ASN A 1 373 ? -27.092 2.521 -0.904 1.00 75.56 373 ASN A O 1
ATOM 2940 N N . LEU A 1 374 ? -25.816 2.141 0.911 1.00 69.25 374 LEU A N 1
ATOM 2941 C CA . LEU A 1 374 ? -24.873 3.226 0.670 1.00 69.25 374 LEU A CA 1
ATOM 2942 C C . LEU A 1 374 ? -23.585 2.662 0.054 1.00 69.25 374 LEU A C 1
ATOM 2944 O O . LEU A 1 374 ? -23.146 1.588 0.463 1.00 69.25 374 LEU A O 1
ATOM 2948 N N . PRO A 1 375 ? -22.985 3.356 -0.930 1.00 57.47 375 PRO A N 1
ATOM 2949 C CA . PRO A 1 375 ? -21.686 2.963 -1.458 1.00 57.47 375 PRO A CA 1
ATOM 2950 C C . PRO A 1 375 ? -20.623 3.025 -0.353 1.00 57.47 375 PRO A C 1
ATOM 2952 O O . PRO A 1 375 ? -20.654 3.934 0.483 1.00 57.47 375 PRO A O 1
ATOM 2955 N N . ASP A 1 376 ? -19.690 2.070 -0.368 1.00 51.97 376 ASP A N 1
ATOM 2956 C CA . ASP A 1 3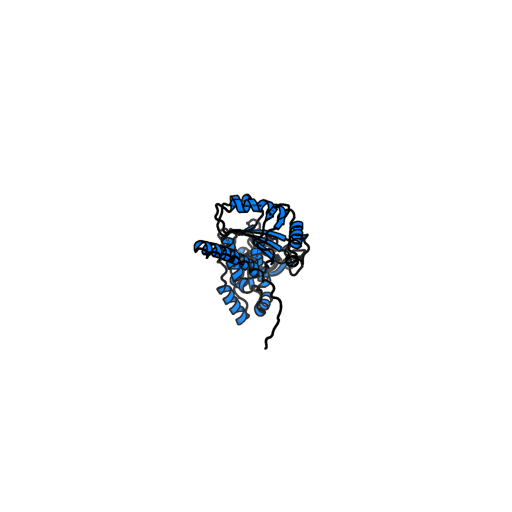76 ? -18.503 2.101 0.488 1.00 51.97 376 ASP A CA 1
ATOM 2957 C C . ASP A 1 376 ? -17.742 3.417 0.248 1.00 51.97 376 ASP A C 1
ATOM 2959 O O . ASP A 1 376 ? -17.516 3.808 -0.901 1.00 51.97 376 ASP A O 1
ATOM 2963 N N . ILE A 1 377 ? -17.400 4.122 1.332 1.00 48.91 377 ILE A N 1
ATOM 2964 C CA . ILE A 1 377 ? -16.652 5.391 1.296 1.00 48.91 377 ILE A CA 1
ATOM 2965 C C . ILE A 1 377 ? -15.148 5.137 1.198 1.00 48.91 377 ILE A C 1
ATOM 2967 O O . ILE A 1 377 ? -14.603 4.357 2.025 1.00 48.91 377 ILE A O 1
#

Secondary structure (DSSP, 8-state):
----------PPPPP------PPPPPPPPHHHHHHHHHHHHHHHHHHHHHHHHTPEEPTTTTT--EEETTEEE--SEEEEETTEEEEEEEE---HHHHHHHHHHHHHHHHHHHH-HHHHHHHHHHHSGGGGGGSSTTS-GGG-EEEEEEEESS---THHHHH--SSEEE-HHHHHHHHHHHHHHGGGGHHHHHHHTT--GGGS-BTTB--SS--EEEEEEEEE-HHHH-PPTT-EEEEEEE-HHHHHHHEE--BTTSSS--SS--BPPP-HHHHHHHHHHHHHH-PPP-SPEEEEE-TT--EE-TTSPBP-GGG-SS-EEEEEEEE-STT-EEEEE-HHHHHTT---TT--HHHHHHHHH--EEEEEEEPPTTSPP-